Protein AF-A0A925IS33-F1 (afdb_monomer)

Mean predicted aligned error: 9.19 Å

Nearest PDB structures (foldseek):
  5yzm-assembly1_D  TM=5.293E-01  e=1.801E-06  Deinococcus radiodurans R1 = ATCC 13939 = DSM 20539
  4hxg-assembly1_A  TM=4.496E-01  e=1.953E-07  Pyrococcus horikoshii OT3
  4hxg-assembly2_H  TM=4.641E-01  e=3.117E-07  Pyrococcus horikoshii OT3
  4h18-assembly1_A  TM=6.628E-01  e=7.262E-03  Corynebacterium glutamicum ATCC 13032
  2hct-assembly2_B  TM=4.853E-01  e=1.321E+00  Homo sapiens

Secondary structure (DSSP, 8-state):
---------EEEEEETEE--EEE-TT-EEEEEEPP-TTEEEEEEEESGGGBS-TTSSEEEEE--SS-EEEEEEEEE--TT-SPEEEEEE-SSSEEEEEEE---TTT---EEEEE--TT--TTHHHHSHHHHHHHHHHHTTT-EEEEE--HHHHHT--SS-SSS-----SS-TTSHHHHHHHHHHHHHHHTTSS-TT--EEEEEETHHHHHHHHHHHHTT-SEEEEESS---HHHHHH--S-EEEEEETT---TTTSHHHHHHHHHHHHHHHTTT--EEEEEEPP----TTGGGGSTTS-HHHHHHHHHHHHHTT-B-TTSPBPS-HHHHHHHHHHTGGG-HHHHH--HHHHHHHHHHHHHHTT-SS--GGGHHHHHHHHHHGGG----------S----EEESSSBSSEEEEE-SS-EEEEETTS-EEEEES-SEEE-TTSPSEEEEEE-SS-EEEEEE-

pLDDT: mean 90.84, std 11.35, range [35.31, 98.88]

Foldseek 3Di:
DPDPPDLQFAWEAEAQWDFTDGHHAQDKTKIAHDQDPQKAWAFKDWPCPQWPGRGFRITIGHGHPYHTYIYTDIFGRDPLLAWDWDWFDFLPGTWTKTKDADPQVQEQAEEEEFEAKLDAQCCCHAPLFNVSLSSVCSSNRHIYIRTGAPCNRVVHPPPPPPIRAHDDDLDCVGRRNRRVVRVVVVCVVVVRYDPFGAYAQEYAHRSLLRRLRSCVNLQGQAYEHEQFLHDPVSLQAPQRAYEYEHEQQAPDPRRGPVSVVSSVVSQVSNVVVVHNYHYYYHAAAADDQCLLVSDPLANSVLSNVQLVLCVVLVQADPRRTGDDALVVVVVSCVVPVVSVVSLVPGDPVSVVSVNQSNCQNHRYRHRGNRCSSVVVVCVNCVVVDDTGPSPPCPPLDAFDWPPAQDAFKIFTPDADWKWKAAPVRDTPDIDGGRMDTCNVPDFAKIWIQDPSGIYIGTHD

Solvent-accessible surface area (backbone atoms only — not comparable to full-atom values): 24205 Å² total; per-residue (Å²): 135,81,79,77,79,74,83,75,51,24,46,38,43,41,44,64,36,44,65,54,47,76,43,41,63,72,42,74,44,63,34,36,50,58,77,48,90,62,43,32,78,56,32,54,42,71,66,46,90,44,38,78,41,44,44,29,52,47,33,41,34,50,36,52,97,50,71,40,50,36,34,50,38,67,42,70,50,54,95,82,69,54,73,47,77,44,80,41,62,29,68,90,50,74,37,63,34,36,32,36,66,48,61,66,91,61,48,72,25,37,43,34,39,30,38,32,65,69,44,41,30,62,45,47,69,68,38,64,38,44,22,52,42,47,48,45,36,50,71,65,28,28,21,38,42,24,38,40,37,65,17,40,70,67,76,41,55,87,84,70,82,85,59,21,45,70,54,78,58,88,47,66,77,36,64,43,52,34,24,51,50,34,43,51,52,52,41,43,76,71,55,58,50,57,92,72,54,26,36,33,27,31,19,30,30,53,15,6,44,40,10,53,39,49,13,67,68,52,33,30,44,23,18,30,20,34,50,33,32,65,52,67,72,51,26,72,68,55,63,65,28,34,38,37,28,40,36,71,49,19,72,42,93,80,37,12,70,68,19,46,49,47,27,54,55,30,52,48,41,26,56,79,64,76,31,50,69,47,81,49,72,42,61,61,45,57,63,54,45,53,61,51,32,62,39,96,82,29,50,56,70,54,14,34,50,45,42,51,44,40,45,76,68,64,41,32,52,99,76,33,32,63,56,78,51,61,69,57,49,51,51,52,42,69,76,40,43,88,75,32,61,64,68,69,66,47,52,72,69,48,48,51,51,47,49,55,49,48,27,39,34,45,8,23,83,52,74,61,45,60,48,43,34,61,52,50,51,44,72,69,40,50,89,72,62,90,61,36,73,44,71,73,82,76,85,57,67,71,45,50,54,46,55,50,62,21,63,44,48,33,33,39,64,66,73,57,60,39,35,35,22,42,84,87,70,47,80,75,48,74,46,66,65,41,68,42,84,40,63,86,54,70,66,43,61,32,41,35,40,42,82,69,45,61,33,69,44,34,35,93

Radius of gyration: 24.97 Å; Cα contacts (8 Å, |Δi|>4): 987; chains: 1; bounding box: 64×47×88 Å

Sequence (460 aa):
DQLCETFEGYTLDVENGYGDGIIEEGKTVHVWAEEREGMVFSHWSGDTERLESSIEYHTTLTMPAENVHINANYSNLLPDMEFEALTIPGAERNKKIYTYFPTKDKIKGVVWLFHGTNGNAVAWVNEIENRQLSNRLMASDYGIVAITSEESEFEIDFNNDGNFRWSYGVDSSLIDFANIRAVRDALLAGGKFNSNTPHTALGFSAGGAFTEFVAVVLKWRAAVNHNAKGNLILSENSTVPYFHSISENDNHPDVGLAGNQEARDHYQNYLDRDACVNFEEFLQMPLFAERFARSPLISKTLSAAIFNEIKTNNGLDEADYIKGLYNDLEQVVLNNISNFPVIASLTGGQRNHVKDQIQTTNAEHHFKSDFNGRTLEFIQTVCNTTGTDDHFADTKESIQITPNPAMDFITINAEGPIRIYDTAGRLRNECNDSGQDISTYQPGLYIVKTNKGFGRFVKM

Structure (mmCIF, N/CA/C/O backbone):
data_AF-A0A925IS33-F1
#
_entry.id   AF-A0A925IS33-F1
#
loop_
_atom_site.group_PDB
_atom_site.id
_atom_site.type_symbol
_atom_site.label_atom_id
_atom_site.label_alt_id
_atom_site.label_comp_id
_atom_site.label_asym_id
_atom_site.label_entity_id
_atom_site.label_seq_id
_atom_site.pdbx_PDB_ins_code
_atom_site.Cartn_x
_atom_site.Cartn_y
_atom_site.Cartn_z
_atom_site.occupancy
_atom_site.B_iso_or_equiv
_atom_site.auth_seq_id
_atom_site.auth_comp_id
_atom_site.auth_asym_id
_atom_site.auth_atom_id
_atom_site.pdbx_PDB_model_num
ATOM 1 N N . ASP A 1 1 ? -38.307 -6.160 42.302 1.00 41.03 1 ASP A N 1
ATOM 2 C CA . ASP A 1 1 ? -37.643 -7.116 41.403 1.00 41.03 1 ASP A CA 1
ATOM 3 C C . ASP A 1 1 ? -37.045 -6.374 40.231 1.00 41.03 1 ASP A C 1
ATOM 5 O O . ASP A 1 1 ? -37.744 -5.984 39.306 1.00 41.03 1 ASP A O 1
ATOM 9 N N . GLN A 1 2 ? -35.761 -6.054 40.365 1.00 45.03 2 GLN A N 1
ATOM 10 C CA . GLN A 1 2 ? -34.939 -5.482 39.310 1.00 45.03 2 GLN A CA 1
ATOM 11 C C . GLN A 1 2 ? -34.538 -6.667 38.431 1.00 45.03 2 GLN A C 1
ATOM 13 O O . GLN A 1 2 ? -33.817 -7.551 38.892 1.00 45.03 2 GLN A O 1
ATOM 18 N N . LEU A 1 3 ? -35.119 -6.751 37.233 1.00 45.56 3 LEU A N 1
ATOM 19 C CA . LEU A 1 3 ? -34.757 -7.751 36.234 1.00 45.56 3 LEU A CA 1
ATOM 20 C C . LEU A 1 3 ? -33.245 -7.631 36.000 1.00 45.56 3 LEU A C 1
ATOM 22 O O . LEU A 1 3 ? -32.777 -6.598 35.532 1.00 45.56 3 LEU A O 1
ATOM 26 N N . CYS A 1 4 ? -32.482 -8.652 36.397 1.00 48.16 4 CYS A N 1
ATOM 27 C CA . CYS A 1 4 ? -31.153 -8.858 35.842 1.00 48.16 4 CYS A CA 1
ATOM 28 C C . CYS A 1 4 ? -31.373 -9.134 34.357 1.00 48.16 4 CYS A C 1
ATOM 30 O O . CYS A 1 4 ? -31.905 -10.190 34.017 1.00 48.16 4 CYS A O 1
ATOM 32 N N . GLU A 1 5 ? -31.033 -8.179 33.497 1.00 49.34 5 GLU A N 1
ATOM 33 C CA . GLU A 1 5 ? -30.835 -8.462 32.080 1.00 49.34 5 GLU A CA 1
ATOM 34 C C . GLU A 1 5 ? -29.751 -9.538 31.999 1.00 49.34 5 GLU A C 1
ATOM 36 O O . GLU A 1 5 ? -28.592 -9.325 32.358 1.00 49.34 5 GLU A O 1
ATOM 41 N N . THR A 1 6 ? -30.159 -10.748 31.640 1.00 55.28 6 THR A N 1
ATOM 42 C CA . THR A 1 6 ? -29.234 -11.801 31.249 1.00 55.28 6 THR A CA 1
ATOM 43 C C . THR A 1 6 ? -28.580 -11.336 29.958 1.00 55.28 6 THR A C 1
ATOM 45 O O . THR A 1 6 ? -29.274 -11.186 28.957 1.00 55.28 6 THR A O 1
ATOM 48 N N . PHE A 1 7 ? -27.273 -11.072 29.988 1.00 60.34 7 PHE A N 1
ATOM 49 C CA . PHE A 1 7 ? -26.490 -10.885 28.770 1.00 60.34 7 PHE A CA 1
ATOM 50 C C . PHE A 1 7 ? -26.584 -12.182 27.954 1.00 60.34 7 PHE A C 1
ATOM 52 O O . PHE A 1 7 ? -25.958 -13.182 28.305 1.00 60.34 7 PHE A O 1
ATOM 59 N N . GLU A 1 8 ? -27.422 -12.189 26.918 1.00 81.56 8 GLU A N 1
ATOM 60 C CA . GLU A 1 8 ? -27.408 -13.227 25.892 1.00 81.56 8 GLU A CA 1
ATOM 61 C C . GLU A 1 8 ? -26.235 -12.921 24.961 1.00 81.56 8 GLU A C 1
ATOM 63 O O . GLU A 1 8 ? -26.242 -11.939 24.228 1.00 81.56 8 GLU A O 1
ATOM 68 N N . GLY A 1 9 ? -25.179 -13.721 25.043 1.00 93.25 9 GLY A N 1
ATOM 69 C CA . GLY A 1 9 ? -24.008 -13.567 24.196 1.00 93.25 9 GLY A CA 1
ATOM 70 C C . GLY A 1 9 ? -22.911 -14.545 24.575 1.00 93.25 9 GLY A C 1
ATOM 71 O O . GLY A 1 9 ? -22.940 -15.166 25.640 1.00 93.25 9 GLY A O 1
ATOM 72 N N . TYR A 1 10 ? -21.940 -14.665 23.686 1.00 97.19 10 TYR A N 1
ATOM 73 C CA . TYR A 1 10 ? -20.778 -15.524 23.836 1.00 97.19 10 TYR A CA 1
ATOM 74 C C . TYR A 1 10 ? -19.524 -14.665 23.957 1.00 97.19 10 TYR A C 1
ATOM 76 O O . TYR A 1 10 ? -19.466 -13.551 23.435 1.00 97.19 10 TYR A O 1
ATOM 84 N N . THR A 1 11 ? -18.525 -15.152 24.687 1.00 97.88 11 THR A N 1
ATOM 85 C CA . THR A 1 11 ? -17.262 -14.429 24.847 1.00 97.88 11 THR A CA 1
ATOM 86 C C . THR A 1 11 ? -16.418 -14.580 23.589 1.00 97.88 11 THR A C 1
ATOM 88 O O . THR A 1 11 ? -16.124 -15.704 23.187 1.00 97.88 11 THR A O 1
ATOM 91 N N . LEU A 1 12 ? -16.006 -13.456 23.012 1.00 98.31 12 LEU A N 1
ATOM 92 C CA . LEU A 1 12 ? -14.903 -13.370 22.067 1.00 98.31 12 LEU A CA 1
ATOM 93 C C . LEU A 1 12 ? -13.666 -12.876 22.821 1.00 98.31 12 LEU A C 1
ATOM 95 O O . LEU A 1 12 ? -13.654 -11.756 23.329 1.00 98.31 12 LEU A O 1
ATOM 99 N N . ASP A 1 13 ? -12.648 -13.724 22.896 1.00 98.44 13 ASP A N 1
ATOM 100 C CA . ASP A 1 13 ? -11.339 -13.401 23.457 1.00 98.44 13 ASP A CA 1
ATOM 101 C C . ASP A 1 13 ? -10.333 -13.204 22.316 1.00 98.44 13 ASP A C 1
ATOM 103 O O . ASP A 1 13 ? -10.082 -14.126 21.534 1.00 98.44 13 ASP A O 1
ATOM 107 N N . VAL A 1 14 ? -9.798 -11.986 22.197 1.00 98.56 14 VAL A N 1
ATOM 108 C CA . VAL A 1 14 ? -8.839 -11.600 21.153 1.00 98.56 14 VAL A CA 1
ATOM 109 C C . VAL A 1 14 ? -7.481 -11.358 21.800 1.00 98.56 14 VAL A C 1
ATOM 111 O O . VAL A 1 14 ? -7.162 -10.261 22.257 1.00 98.56 14 VAL A O 1
ATOM 114 N N . GLU A 1 15 ? -6.646 -12.390 21.829 1.00 98.56 15 GLU A N 1
ATOM 115 C CA . GLU A 1 15 ? -5.300 -12.271 22.371 1.00 98.56 15 GLU A CA 1
ATOM 116 C C . GLU A 1 15 ? -4.394 -11.497 21.399 1.00 98.56 15 GLU A C 1
ATOM 118 O O . GLU A 1 15 ? -4.367 -11.749 20.190 1.00 98.56 15 GLU A O 1
ATOM 123 N N . ASN A 1 16 ? -3.614 -10.552 21.939 1.00 98.19 16 ASN A N 1
ATOM 124 C CA . ASN A 1 16 ? -2.678 -9.716 21.178 1.00 98.19 16 ASN A CA 1
ATOM 125 C C . ASN A 1 16 ? -3.351 -8.872 20.071 1.00 98.19 16 ASN A C 1
ATOM 127 O O . ASN A 1 16 ? -2.715 -8.536 19.065 1.00 98.19 16 ASN A O 1
ATOM 131 N N . GLY A 1 17 ? -4.625 -8.527 20.269 1.00 97.88 17 GLY A N 1
ATOM 132 C CA . GLY A 1 17 ? -5.428 -7.719 19.361 1.00 97.88 17 GLY A CA 1
ATOM 133 C C . GLY A 1 17 ? -6.545 -6.957 20.074 1.00 97.88 17 GLY A C 1
ATOM 134 O O . GLY A 1 17 ? -6.492 -6.746 21.284 1.00 97.88 17 GLY A O 1
ATOM 135 N N . TYR A 1 18 ? -7.528 -6.521 19.291 1.00 98.00 18 TYR A N 1
ATOM 136 C CA . TYR A 1 18 ? -8.676 -5.714 19.695 1.00 98.00 18 TYR A CA 1
ATOM 137 C C . TYR A 1 18 ? -9.964 -6.277 19.090 1.00 98.00 18 TYR A C 1
ATOM 139 O O . TYR A 1 18 ? -9.923 -6.897 18.025 1.00 98.00 18 TYR A O 1
ATOM 147 N N . GLY A 1 19 ? -11.098 -5.995 19.735 1.00 96.62 19 GLY A N 1
ATOM 148 C CA . GLY A 1 19 ? -12.427 -6.469 19.324 1.00 96.62 19 GLY A CA 1
ATOM 149 C C . GLY A 1 19 ? -13.013 -7.546 20.242 1.00 96.62 19 GLY A C 1
ATOM 150 O O . GLY A 1 19 ? -13.988 -8.191 19.867 1.00 96.62 19 GLY A O 1
ATOM 151 N N . ASP A 1 20 ? -12.424 -7.757 21.424 1.00 97.00 20 ASP A N 1
ATOM 152 C CA . ASP A 1 20 ? -12.934 -8.664 22.450 1.00 97.00 20 ASP A CA 1
ATOM 153 C C . ASP A 1 20 ? -14.254 -8.177 23.072 1.00 97.00 20 ASP A C 1
ATOM 155 O O . ASP A 1 20 ? -14.614 -6.998 23.012 1.00 97.00 20 ASP A O 1
ATOM 159 N N . GLY A 1 21 ? -14.994 -9.102 23.685 1.00 96.38 21 GLY A N 1
ATOM 160 C CA . GLY A 1 21 ? -16.210 -8.767 24.418 1.00 96.38 21 GLY A CA 1
ATOM 161 C C . GLY A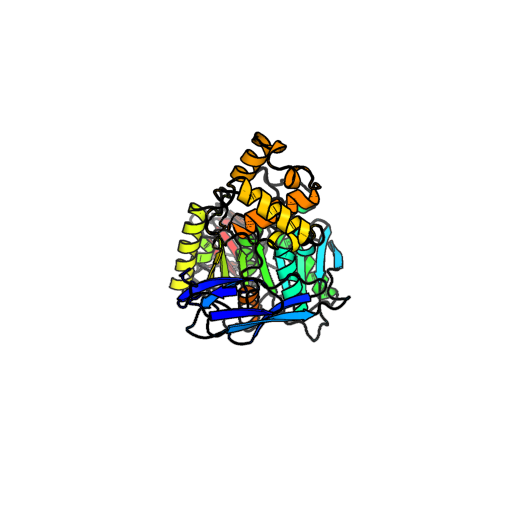 1 21 ? -17.222 -9.902 24.511 1.00 96.38 21 GLY A C 1
ATOM 162 O O . GLY A 1 21 ? -16.935 -11.060 24.216 1.00 96.38 21 GLY A O 1
ATOM 163 N N . ILE A 1 22 ? -18.434 -9.559 24.948 1.00 96.94 22 ILE A N 1
ATOM 164 C CA . ILE A 1 22 ? -19.595 -10.455 24.919 1.00 96.94 22 ILE A CA 1
ATOM 165 C C . ILE A 1 22 ? -20.445 -10.055 23.717 1.00 96.94 22 ILE A C 1
ATOM 167 O O . ILE A 1 22 ? -20.959 -8.937 23.679 1.00 96.94 22 ILE A O 1
ATOM 171 N N . ILE A 1 23 ? -20.577 -10.961 22.750 1.00 96.50 23 ILE A N 1
ATOM 172 C CA . ILE A 1 23 ? -21.193 -10.700 21.448 1.00 96.50 23 ILE A CA 1
ATOM 173 C C . ILE A 1 23 ? -22.348 -11.683 21.221 1.00 96.50 23 ILE A C 1
ATOM 175 O O . ILE A 1 23 ? -22.227 -12.878 21.491 1.00 96.50 23 ILE A O 1
ATOM 179 N N . GLU A 1 24 ? -23.486 -11.184 20.739 1.00 96.44 24 GLU A N 1
ATOM 180 C CA . GLU A 1 24 ? -24.638 -12.017 20.367 1.00 96.44 24 GLU A CA 1
ATOM 181 C C . GLU A 1 24 ? -24.307 -12.926 19.169 1.00 96.44 24 GLU A C 1
ATOM 183 O O . GLU A 1 24 ? -23.587 -12.524 18.251 1.00 96.44 24 GLU A O 1
ATOM 188 N N . GLU A 1 25 ? -24.880 -14.133 19.139 1.00 96.56 25 GLU A N 1
ATOM 189 C CA . GLU A 1 25 ? -24.763 -15.039 17.989 1.00 96.56 25 GLU A CA 1
ATOM 190 C C . GLU A 1 25 ? -25.193 -14.345 16.684 1.00 96.56 25 GLU A C 1
ATOM 192 O O . GLU A 1 25 ? -26.199 -13.635 16.620 1.00 96.56 25 GLU A O 1
ATOM 197 N N . GLY A 1 26 ? -24.430 -14.571 15.615 1.00 96.06 26 GLY A N 1
ATOM 198 C CA . GLY A 1 26 ? -24.716 -14.065 14.276 1.00 96.06 26 GLY A CA 1
ATOM 199 C C . GLY A 1 26 ? -24.349 -12.597 14.055 1.00 96.06 26 GLY A C 1
ATOM 200 O O . GLY A 1 26 ? -24.435 -12.131 12.919 1.00 96.06 26 GLY A O 1
ATOM 201 N N . LYS A 1 27 ? -23.911 -11.862 15.086 1.00 96.19 27 LYS A N 1
ATOM 202 C CA . LYS A 1 27 ? -23.336 -10.523 14.899 1.00 96.19 27 LYS A CA 1
ATOM 203 C C . LYS A 1 27 ? -21.958 -10.621 14.257 1.00 96.19 27 LYS A C 1
ATOM 205 O O . LYS A 1 27 ? -21.164 -11.500 14.591 1.00 96.19 27 LYS A O 1
ATOM 210 N N . THR A 1 28 ? -21.677 -9.679 13.365 1.00 96.69 28 THR A N 1
ATOM 211 C CA . THR A 1 28 ? -20.343 -9.475 12.802 1.00 96.69 28 THR A CA 1
ATOM 212 C C . THR A 1 28 ? -19.604 -8.440 13.638 1.00 96.69 28 THR A C 1
ATOM 214 O O . THR A 1 28 ? -20.136 -7.360 13.895 1.00 96.69 28 THR A O 1
ATOM 217 N N . VAL A 1 29 ? -18.387 -8.766 14.058 1.00 97.19 29 VAL A N 1
ATOM 218 C CA . VAL A 1 29 ? -17.496 -7.884 14.816 1.00 97.19 29 VAL A CA 1
ATOM 219 C C . VAL A 1 29 ? -16.183 -7.720 14.062 1.00 97.19 29 VAL A C 1
ATOM 221 O O . VAL A 1 29 ? -15.691 -8.667 13.451 1.00 97.19 29 VAL A O 1
ATOM 224 N N . HIS A 1 30 ? -15.630 -6.511 14.075 1.00 98.19 30 HIS A N 1
ATOM 225 C CA . HIS A 1 30 ? -14.302 -6.249 13.535 1.00 98.19 30 HIS A CA 1
ATOM 226 C C . HIS A 1 30 ? -13.244 -6.605 14.578 1.00 98.19 30 HIS A C 1
ATOM 228 O O . HIS A 1 30 ? -13.392 -6.274 15.755 1.00 98.19 30 HIS A O 1
ATOM 234 N N . VAL A 1 31 ? -12.179 -7.262 14.133 1.00 98.38 31 VAL A N 1
ATOM 235 C CA . VAL A 1 31 ? -11.035 -7.623 14.967 1.00 98.38 31 VAL A CA 1
ATOM 236 C C . VAL A 1 31 ? -9.753 -7.111 14.325 1.00 98.38 31 VAL A C 1
ATOM 238 O O . VAL A 1 31 ? -9.576 -7.180 13.105 1.00 98.38 31 VAL A O 1
ATOM 241 N N . TRP A 1 32 ? -8.853 -6.586 15.154 1.00 98.50 32 TRP A N 1
ATOM 242 C CA . TRP A 1 32 ? -7.583 -6.013 14.705 1.00 98.50 32 TRP A CA 1
ATOM 243 C C . TRP A 1 32 ? -6.424 -6.567 15.512 1.00 98.50 32 TRP A C 1
ATOM 245 O O . TRP A 1 32 ? -6.494 -6.657 16.733 1.00 98.50 32 TRP A O 1
ATOM 255 N N . ALA A 1 33 ? -5.324 -6.882 14.846 1.00 98.31 33 ALA A N 1
ATOM 256 C CA . ALA A 1 33 ? -4.070 -7.204 15.496 1.00 98.31 33 ALA A CA 1
ATOM 257 C C . ALA A 1 33 ? -3.435 -5.926 16.062 1.00 98.31 33 ALA A C 1
ATOM 259 O O . ALA A 1 33 ? -3.461 -4.862 15.437 1.00 98.31 33 ALA A O 1
ATOM 260 N N . GLU A 1 34 ? -2.854 -6.032 17.251 1.00 97.00 34 GLU A N 1
ATOM 261 C CA . GLU A 1 34 ? -2.110 -4.946 17.878 1.00 97.00 34 GLU A CA 1
ATOM 262 C C . GLU A 1 34 ? -0.829 -4.607 17.092 1.00 97.00 34 GLU A C 1
ATOM 264 O O . GLU A 1 34 ? -0.048 -5.477 16.715 1.00 97.00 34 GLU A O 1
ATOM 269 N N . GLU A 1 35 ? -0.542 -3.319 16.898 1.00 95.19 35 GLU A N 1
ATOM 270 C CA . GLU A 1 35 ? 0.759 -2.907 16.363 1.00 95.19 35 GLU A CA 1
ATOM 271 C C . GLU A 1 35 ? 1.870 -3.149 17.395 1.00 95.19 35 GLU A C 1
ATOM 273 O O . GLU A 1 35 ? 1.780 -2.700 18.541 1.00 95.19 35 GLU A O 1
ATOM 278 N N . ARG A 1 36 ? 2.953 -3.814 16.978 1.00 93.75 36 ARG A N 1
ATOM 279 C CA . ARG A 1 36 ? 4.068 -4.184 17.860 1.00 93.75 36 ARG A CA 1
ATOM 280 C C . ARG A 1 36 ? 5.409 -3.762 17.287 1.00 93.75 36 ARG A C 1
ATOM 282 O O . ARG A 1 36 ? 5.756 -4.094 16.158 1.00 93.75 36 ARG A O 1
ATOM 289 N N . GLU A 1 37 ? 6.197 -3.070 18.103 1.00 90.62 37 GLU A N 1
ATOM 290 C CA . GLU A 1 37 ? 7.550 -2.661 17.731 1.00 90.62 37 GLU A CA 1
ATOM 291 C C . GLU A 1 37 ? 8.444 -3.882 17.458 1.00 90.62 37 GLU A C 1
ATOM 293 O O . GLU A 1 37 ? 8.445 -4.853 18.217 1.00 90.62 37 GLU A O 1
ATOM 298 N N . GLY A 1 38 ? 9.205 -3.838 16.360 1.00 93.19 38 GLY A N 1
ATOM 299 C CA . GLY A 1 38 ? 10.105 -4.926 15.961 1.00 93.19 38 GLY A CA 1
ATOM 300 C C . GLY A 1 38 ? 9.394 -6.202 15.496 1.00 93.19 38 GLY A C 1
ATOM 301 O O . GLY A 1 38 ? 10.030 -7.247 15.368 1.00 93.19 38 GLY A O 1
ATOM 302 N N . MET A 1 39 ? 8.086 -6.145 15.246 1.00 96.19 39 MET A N 1
ATOM 303 C CA . MET A 1 39 ? 7.285 -7.282 14.810 1.00 96.19 39 MET A CA 1
ATOM 304 C C . MET A 1 39 ? 6.341 -6.877 13.677 1.00 96.19 39 MET A C 1
ATOM 306 O O . MET A 1 39 ? 5.991 -5.712 13.513 1.00 96.19 39 MET A O 1
ATOM 310 N N . VAL A 1 40 ? 5.915 -7.857 12.886 1.00 97.44 40 VAL A N 1
ATOM 311 C CA . VAL A 1 40 ? 4.877 -7.687 11.864 1.00 97.44 40 VAL A CA 1
ATOM 312 C C . VAL A 1 40 ? 3.829 -8.773 12.026 1.00 97.44 40 VAL A C 1
ATOM 314 O O . VAL A 1 40 ? 4.172 -9.935 12.264 1.00 97.44 40 VAL A O 1
ATOM 317 N N . PHE A 1 41 ? 2.553 -8.395 11.932 1.00 98.50 41 PHE A N 1
ATOM 318 C CA . PHE A 1 41 ? 1.456 -9.354 11.995 1.00 98.50 41 PHE A CA 1
ATOM 319 C C . PHE A 1 41 ? 1.639 -10.441 10.930 1.00 98.50 41 PHE A C 1
ATOM 321 O O . PHE A 1 41 ? 2.060 -10.172 9.800 1.00 98.50 41 PHE A O 1
ATOM 328 N N . SER A 1 42 ? 1.334 -11.682 11.312 1.00 97.94 42 SER A N 1
ATOM 329 C CA . SER A 1 42 ? 1.468 -12.836 10.442 1.00 97.94 42 SER A CA 1
ATOM 330 C C . SER A 1 42 ? 0.167 -13.537 10.120 1.00 97.94 42 SER A C 1
ATOM 332 O O . SER A 1 42 ? -0.126 -13.733 8.942 1.00 97.94 42 SER A O 1
ATOM 334 N N . HIS A 1 43 ? -0.569 -13.958 11.137 1.00 98.56 43 HIS A N 1
ATOM 335 C CA . HIS A 1 43 ? -1.862 -14.609 10.974 1.00 98.56 43 HIS A CA 1
ATOM 336 C C . HIS A 1 43 ? -2.571 -14.713 12.324 1.00 98.56 43 HIS A C 1
ATOM 338 O O . HIS A 1 43 ? -1.937 -14.700 13.383 1.00 98.56 43 HIS A O 1
ATOM 344 N N . TRP A 1 44 ? -3.881 -14.889 12.276 1.00 98.75 44 TRP A N 1
ATOM 345 C CA . TRP A 1 44 ? -4.693 -15.322 13.401 1.00 98.75 44 TRP A CA 1
ATOM 346 C C . TRP A 1 44 ? -4.595 -16.842 13.576 1.00 98.75 44 TRP A C 1
ATOM 348 O O . TRP A 1 44 ? -4.516 -17.583 12.596 1.00 98.75 44 TRP A O 1
ATOM 358 N N . SER A 1 45 ? -4.610 -17.316 14.820 1.00 98.62 45 SER A N 1
ATOM 359 C CA . SER A 1 45 ? -4.734 -18.737 15.189 1.00 98.62 45 SER A CA 1
ATOM 360 C C . SER A 1 45 ? -5.827 -18.932 16.240 1.00 98.62 45 SER A C 1
ATOM 362 O O . SER A 1 45 ? -6.250 -17.955 16.847 1.00 98.62 45 SER A O 1
ATOM 364 N N . GLY A 1 46 ? -6.217 -20.179 16.515 1.00 98.19 46 GLY A N 1
ATOM 365 C CA . GLY A 1 46 ? -7.352 -20.497 17.389 1.00 98.19 46 GLY A CA 1
ATOM 366 C C . GLY A 1 46 ? -8.592 -20.794 16.550 1.00 98.19 46 GLY A C 1
ATOM 367 O O . GLY A 1 46 ? -8.467 -21.436 15.505 1.00 98.19 46 GLY A O 1
ATOM 368 N N . ASP A 1 47 ? -9.746 -20.285 16.971 1.00 97.75 47 ASP A N 1
ATOM 369 C CA . ASP A 1 47 ? -11.057 -20.509 16.343 1.00 97.75 47 ASP A CA 1
ATOM 370 C C . ASP A 1 47 ? -11.254 -19.612 15.101 1.00 97.75 47 ASP A C 1
ATOM 372 O O . ASP A 1 47 ? -12.093 -18.709 15.044 1.00 97.75 47 ASP A O 1
ATOM 376 N N . THR A 1 48 ? -10.399 -19.809 14.097 1.00 97.50 48 THR A N 1
ATOM 377 C CA . THR A 1 48 ? -10.299 -18.934 12.913 1.00 97.50 48 THR A CA 1
ATOM 378 C C . THR A 1 48 ? -11.291 -19.256 11.799 1.00 97.50 48 THR A C 1
ATOM 380 O O . THR A 1 48 ? -11.376 -18.512 10.826 1.00 97.50 48 THR A O 1
ATOM 383 N N . GLU A 1 49 ? -12.082 -20.324 11.927 1.00 95.56 49 GLU A N 1
ATOM 384 C CA . GLU A 1 49 ? -13.024 -20.786 10.899 1.00 95.56 49 GLU A CA 1
ATOM 385 C C . GLU A 1 49 ? -14.145 -19.779 10.608 1.00 95.56 49 GLU A C 1
ATOM 387 O O . GLU A 1 49 ? -14.841 -19.900 9.599 1.00 95.56 49 GLU A O 1
ATOM 392 N N . ARG A 1 50 ? -14.355 -18.810 11.509 1.00 93.12 50 ARG A N 1
ATOM 393 C CA . ARG A 1 50 ? -15.371 -17.753 11.392 1.00 93.12 50 ARG A CA 1
ATOM 394 C C . ARG A 1 50 ? -14.805 -16.390 11.005 1.00 93.12 50 ARG A C 1
ATOM 396 O O . ARG A 1 50 ? -15.587 -15.444 10.896 1.00 93.12 50 ARG A O 1
ATOM 403 N N . LEU A 1 51 ? -13.488 -16.290 10.820 1.00 97.38 51 LEU A N 1
ATOM 404 C CA . LEU A 1 51 ? -12.856 -15.086 10.295 1.00 97.38 51 LEU A CA 1
ATOM 405 C C . LEU A 1 51 ? -13.077 -15.003 8.789 1.00 97.38 51 LEU A C 1
ATOM 407 O O . LEU A 1 51 ? -12.974 -16.003 8.081 1.00 97.38 51 LEU A O 1
ATOM 411 N N . GLU A 1 52 ? -13.319 -13.797 8.293 1.00 97.12 52 GLU A N 1
ATOM 412 C CA . GLU A 1 52 ? -13.322 -13.534 6.853 1.00 97.12 52 GLU A CA 1
ATOM 413 C C . GLU A 1 52 ? -11.932 -13.791 6.243 1.00 97.12 52 GLU A C 1
ATOM 415 O O . GLU A 1 52 ? -11.812 -14.306 5.132 1.00 97.12 52 GLU A O 1
ATOM 420 N N . SER A 1 53 ? -10.867 -13.480 6.987 1.00 97.31 53 SER A N 1
ATOM 421 C CA . SER A 1 53 ? -9.492 -13.789 6.609 1.00 97.31 53 SER A CA 1
ATOM 422 C C . SER A 1 53 ? -8.597 -13.947 7.833 1.00 97.31 53 SER A C 1
ATOM 424 O O . SER A 1 53 ? -8.449 -13.032 8.639 1.00 97.31 53 SER A O 1
ATOM 426 N N . SER A 1 54 ? -7.917 -15.086 7.949 1.00 98.25 54 SER A N 1
ATOM 427 C CA . SER A 1 54 ? -6.934 -15.310 9.015 1.00 98.25 54 SER A CA 1
ATOM 428 C C . SER A 1 54 ? -5.564 -14.687 8.725 1.00 98.25 54 SER A C 1
ATOM 430 O O . SER A 1 54 ? -4.712 -14.678 9.608 1.00 98.25 54 SER A O 1
ATOM 432 N N . ILE A 1 55 ? -5.331 -14.157 7.520 1.00 98.00 55 ILE A N 1
ATOM 433 C CA . ILE A 1 55 ? -4.027 -13.617 7.093 1.00 98.00 55 ILE A CA 1
ATOM 434 C C . ILE A 1 55 ? -3.979 -12.088 7.032 1.00 98.00 55 ILE A C 1
ATOM 436 O O . ILE A 1 55 ? -2.932 -11.540 6.686 1.00 98.00 55 ILE A O 1
ATOM 440 N N . GLU A 1 56 ? -5.066 -11.407 7.400 1.00 98.25 56 GLU A N 1
ATOM 441 C CA . GLU A 1 56 ? -5.124 -9.945 7.460 1.00 98.25 56 GLU A CA 1
ATOM 442 C C . GLU A 1 56 ? -5.122 -9.433 8.898 1.00 98.25 56 GLU A C 1
ATOM 444 O O . GLU A 1 56 ? -5.771 -9.996 9.783 1.00 98.25 56 GLU A O 1
ATOM 449 N N . TYR A 1 57 ? -4.373 -8.350 9.134 1.00 97.75 57 TYR A N 1
ATOM 450 C CA . TYR A 1 57 ? -4.267 -7.750 10.470 1.00 97.75 57 TYR A CA 1
ATOM 451 C C . TYR A 1 57 ? -5.623 -7.223 10.951 1.00 97.75 57 TYR A C 1
ATOM 453 O O . TYR A 1 57 ? -5.880 -7.211 12.148 1.00 97.75 57 TYR A O 1
ATOM 461 N N . HIS A 1 58 ? -6.470 -6.794 10.017 1.00 97.94 58 HIS A N 1
ATOM 462 C CA . HIS A 1 58 ? -7.857 -6.425 10.221 1.00 97.94 58 HIS A CA 1
ATOM 463 C C . HIS A 1 58 ? -8.729 -7.456 9.510 1.00 97.94 58 HIS A C 1
ATOM 465 O O . HIS A 1 58 ? -8.523 -7.742 8.332 1.00 97.94 58 HIS A O 1
ATOM 471 N N . THR A 1 59 ? -9.699 -8.019 10.220 1.00 97.81 59 THR A N 1
ATOM 472 C CA . THR A 1 59 ? -10.702 -8.903 9.628 1.00 97.81 59 THR A CA 1
ATOM 473 C C . THR A 1 59 ? -12.020 -8.790 10.391 1.00 97.81 59 THR A C 1
ATOM 475 O O . THR A 1 59 ? -12.112 -8.096 11.404 1.00 97.81 59 THR A O 1
ATOM 478 N N . THR A 1 60 ? -13.056 -9.464 9.907 1.00 98.12 60 THR A N 1
ATOM 479 C CA . THR A 1 60 ? -14.337 -9.577 10.599 1.00 98.12 60 THR A CA 1
ATOM 480 C C . THR A 1 60 ? -14.577 -11.008 11.061 1.00 98.12 60 THR A C 1
ATOM 482 O O . THR A 1 60 ? -14.153 -11.966 10.414 1.00 98.12 60 THR A O 1
ATOM 485 N N . LEU A 1 61 ? -15.266 -11.155 12.191 1.00 97.88 61 LEU A N 1
ATOM 486 C CA . LEU A 1 61 ? -15.707 -12.427 12.747 1.00 97.88 61 LEU A CA 1
ATOM 487 C C . LEU A 1 61 ? -17.231 -12.445 12.837 1.00 97.88 61 LEU A C 1
ATOM 489 O O . LEU A 1 61 ? -17.828 -11.523 13.387 1.00 97.88 61 LEU A O 1
ATOM 493 N N . THR A 1 62 ? -17.867 -13.506 12.339 1.00 97.50 62 THR A N 1
ATOM 494 C CA . THR A 1 62 ? -19.298 -13.752 12.593 1.00 97.50 62 THR A CA 1
ATOM 495 C C . THR A 1 62 ? -19.456 -14.663 13.806 1.00 97.50 62 THR A C 1
ATOM 497 O O . THR A 1 62 ? -19.072 -15.834 13.750 1.00 97.50 62 THR A O 1
ATOM 500 N N . MET A 1 63 ? -20.023 -14.134 14.893 1.00 97.69 63 MET A N 1
ATOM 501 C CA . MET A 1 63 ? -20.039 -14.805 16.193 1.00 97.69 63 MET A CA 1
ATOM 502 C C . MET A 1 63 ? -20.865 -16.106 16.162 1.00 97.69 63 MET A C 1
ATOM 504 O O . MET A 1 63 ? -22.043 -16.065 15.794 1.00 97.69 63 MET A O 1
ATOM 508 N N . PRO A 1 64 ? -20.294 -17.270 16.525 1.00 96.75 64 PRO A N 1
ATOM 509 C CA . PRO A 1 64 ? -21.034 -18.524 16.633 1.00 96.75 64 PRO A CA 1
ATOM 510 C C . PRO A 1 64 ? -21.814 -18.627 17.955 1.00 96.75 64 PRO A C 1
ATOM 512 O O . PRO A 1 64 ? -21.657 -17.806 18.855 1.00 96.75 64 PRO A O 1
ATOM 515 N N . ALA A 1 65 ? -22.623 -19.683 18.088 1.00 96.19 65 ALA A N 1
ATOM 516 C CA . ALA A 1 65 ? -23.332 -20.042 19.320 1.00 96.19 65 ALA A CA 1
ATOM 517 C C . ALA A 1 65 ? -22.414 -20.658 20.404 1.00 96.19 65 ALA A C 1
ATOM 519 O O . ALA A 1 65 ? -22.802 -21.599 21.104 1.00 96.19 65 ALA A O 1
ATOM 520 N N . GLU A 1 66 ? -21.174 -20.184 20.505 1.00 96.38 66 GLU A N 1
ATOM 521 C CA . GLU A 1 66 ? -20.157 -20.660 21.440 1.00 96.38 66 GLU A CA 1
ATOM 522 C C . GLU A 1 66 ? -19.085 -19.590 21.670 1.00 96.38 66 GLU A C 1
ATOM 524 O O . GLU A 1 66 ? -18.961 -18.643 20.895 1.00 96.38 66 GLU A O 1
ATOM 529 N N . ASN A 1 67 ? -18.318 -19.730 22.752 1.00 97.75 67 ASN A N 1
ATOM 530 C CA . ASN A 1 67 ? -17.188 -18.840 23.008 1.00 97.75 67 ASN A CA 1
ATOM 531 C C . ASN A 1 67 ? -16.095 -19.063 21.960 1.00 97.75 67 ASN A C 1
ATOM 533 O O . ASN A 1 67 ? -15.844 -20.200 21.569 1.00 97.75 67 ASN A O 1
ATOM 537 N N . VAL A 1 68 ? -15.427 -17.983 21.577 1.00 98.44 68 VAL A N 1
ATOM 538 C CA . VAL A 1 68 ? -14.377 -17.963 20.561 1.00 98.44 68 VAL A CA 1
ATOM 539 C C . VAL A 1 68 ? -13.106 -17.411 21.182 1.00 98.44 68 VAL A C 1
ATOM 541 O O . VAL A 1 68 ? -13.141 -16.372 21.843 1.00 98.44 68 VAL A O 1
ATOM 544 N N . HIS A 1 69 ? -11.983 -18.072 20.928 1.00 98.50 69 HIS A N 1
ATOM 545 C CA . HIS A 1 69 ? -10.661 -17.545 21.233 1.00 98.50 69 HIS A CA 1
ATOM 546 C C . HIS A 1 69 ? -9.808 -17.482 19.963 1.00 98.50 69 HIS A C 1
ATOM 548 O O . HIS A 1 69 ? -9.567 -18.494 19.296 1.00 98.50 69 HIS A O 1
ATOM 554 N N . ILE A 1 70 ? -9.315 -16.285 19.650 1.00 98.69 70 ILE A N 1
ATOM 555 C CA . ILE A 1 70 ? -8.359 -16.053 18.568 1.00 98.69 70 ILE A CA 1
ATOM 556 C C . ILE A 1 70 ? -7.127 -15.326 19.102 1.00 98.69 70 ILE A C 1
ATOM 558 O O . ILE A 1 70 ? -7.212 -14.499 20.003 1.00 98.69 70 ILE A O 1
ATOM 562 N N . ASN A 1 71 ? -5.974 -15.611 18.508 1.00 98.75 71 ASN A N 1
ATOM 563 C CA . ASN A 1 71 ? -4.703 -15.002 18.880 1.00 98.75 71 ASN A CA 1
ATOM 564 C C . ASN A 1 71 ? -3.980 -14.451 17.646 1.00 98.75 71 ASN A C 1
ATOM 566 O O . ASN A 1 71 ? -3.801 -15.175 16.661 1.00 98.75 71 ASN A O 1
ATOM 570 N N . ALA A 1 72 ? -3.534 -13.194 17.709 1.00 98.81 72 ALA A N 1
ATOM 571 C CA . ALA A 1 72 ? -2.685 -12.601 16.681 1.00 98.81 72 ALA A CA 1
ATOM 572 C C . ALA A 1 72 ? -1.241 -13.107 16.818 1.00 98.81 72 ALA A C 1
ATOM 574 O O . ALA A 1 72 ? -0.584 -12.916 17.844 1.00 98.81 72 ALA A O 1
ATOM 575 N N . ASN A 1 73 ? -0.715 -13.714 15.755 1.00 98.69 73 ASN A N 1
ATOM 576 C CA . ASN A 1 73 ? 0.665 -14.189 15.693 1.00 98.69 73 ASN A CA 1
ATOM 577 C C . ASN A 1 73 ? 1.525 -13.240 14.871 1.00 98.69 73 ASN A C 1
ATOM 579 O O . ASN A 1 73 ? 1.084 -12.705 13.854 1.00 98.69 73 ASN A O 1
ATOM 583 N N . TYR A 1 74 ? 2.786 -13.100 15.271 1.00 98.56 74 TYR A N 1
ATOM 584 C CA . TYR A 1 74 ? 3.714 -12.139 14.687 1.00 98.56 74 TYR A CA 1
ATOM 585 C C . TYR A 1 74 ? 5.004 -12.810 14.224 1.00 98.56 74 TYR A C 1
ATOM 587 O O . TYR A 1 74 ? 5.460 -13.802 14.796 1.00 98.56 74 TYR A O 1
ATOM 595 N N . SER A 1 75 ? 5.616 -12.231 13.197 1.00 97.94 75 SER A N 1
ATOM 596 C CA . SER A 1 75 ? 6.990 -12.521 12.800 1.00 97.94 75 SER A CA 1
ATOM 597 C C . SER A 1 75 ? 7.918 -11.443 13.354 1.00 97.94 75 SER A C 1
ATOM 599 O O . SER A 1 75 ? 7.610 -10.255 13.277 1.00 97.94 75 SER A O 1
ATOM 601 N N . ASN A 1 76 ? 9.057 -11.859 13.910 1.00 97.00 76 ASN A N 1
ATOM 602 C CA . ASN A 1 76 ? 10.069 -10.932 14.410 1.00 97.00 76 ASN A CA 1
ATOM 603 C C . ASN A 1 76 ? 10.815 -10.281 13.246 1.00 97.00 76 ASN A C 1
ATOM 605 O O . ASN A 1 76 ? 11.277 -10.979 12.342 1.00 97.00 76 ASN A O 1
ATOM 609 N N . LEU A 1 77 ? 10.998 -8.967 13.327 1.00 95.38 77 LEU A N 1
ATOM 610 C CA . LEU A 1 77 ? 11.936 -8.232 12.495 1.00 95.38 77 LEU A CA 1
ATOM 611 C C . LEU A 1 77 ? 13.278 -8.227 13.219 1.00 95.38 77 LEU A C 1
ATOM 613 O O . LEU A 1 77 ? 13.414 -7.685 14.318 1.00 95.38 77 LEU A O 1
ATOM 617 N N . LEU A 1 78 ? 14.263 -8.907 12.638 1.00 93.62 78 LEU A N 1
ATOM 618 C CA . LEU A 1 78 ? 15.617 -8.897 13.179 1.00 93.62 78 LEU A CA 1
ATOM 619 C C . LEU A 1 78 ? 16.227 -7.493 13.021 1.00 93.62 78 LEU A C 1
ATOM 621 O O . LEU A 1 78 ? 15.812 -6.757 12.130 1.00 93.62 78 LEU A O 1
ATOM 625 N N . PRO A 1 79 ? 17.225 -7.106 13.837 1.00 89.94 79 PRO A N 1
ATOM 626 C CA . PRO A 1 79 ? 17.832 -5.776 13.741 1.00 89.94 79 PRO A CA 1
ATOM 627 C C . PRO A 1 79 ? 18.415 -5.423 12.363 1.00 89.94 79 PRO A C 1
ATOM 629 O O . PRO A 1 79 ? 18.572 -4.250 12.063 1.00 89.94 79 PRO A O 1
ATOM 632 N N . ASP A 1 80 ? 18.749 -6.418 11.537 1.00 90.75 80 ASP A N 1
ATOM 633 C CA . ASP A 1 80 ? 19.241 -6.259 10.164 1.00 90.75 80 ASP A CA 1
ATOM 634 C C . ASP A 1 80 ? 18.126 -6.274 9.098 1.00 90.75 80 ASP A C 1
ATOM 636 O O . ASP A 1 80 ? 18.402 -6.125 7.907 1.00 90.75 80 ASP A O 1
ATOM 640 N N . MET A 1 81 ? 16.861 -6.436 9.502 1.00 95.62 81 MET A N 1
ATOM 641 C CA . MET A 1 81 ? 15.677 -6.280 8.650 1.00 95.62 81 MET A CA 1
ATOM 642 C C . MET A 1 81 ? 15.258 -4.813 8.571 1.00 95.62 81 MET A C 1
ATOM 644 O O . MET A 1 81 ? 14.178 -4.424 9.009 1.00 95.62 81 MET A O 1
ATOM 648 N N . GLU A 1 82 ? 16.142 -3.995 8.009 1.00 94.88 82 GLU A N 1
ATOM 649 C CA . GLU A 1 82 ? 15.938 -2.565 7.802 1.00 94.88 82 GLU A CA 1
ATOM 650 C C . GLU A 1 82 ? 16.301 -2.146 6.372 1.00 94.88 82 GLU A C 1
ATOM 652 O O . GLU A 1 82 ? 17.030 -2.836 5.654 1.00 94.88 82 GLU A O 1
ATOM 657 N N . PHE A 1 83 ? 15.773 -1.003 5.936 1.00 97.50 83 PHE A N 1
ATOM 658 C CA . PHE A 1 83 ? 16.104 -0.448 4.629 1.00 97.50 83 PHE A CA 1
ATOM 659 C C . PHE A 1 83 ? 17.497 0.198 4.624 1.00 97.50 83 PHE A C 1
ATOM 661 O O . PHE A 1 83 ? 17.772 1.139 5.363 1.00 97.50 83 PHE A O 1
ATOM 668 N N . GLU A 1 84 ? 18.336 -0.228 3.686 1.00 96.81 84 GLU A N 1
ATOM 669 C CA . GLU A 1 84 ? 19.567 0.444 3.284 1.00 96.81 84 GLU A CA 1
ATOM 670 C C . GLU A 1 84 ? 19.235 1.552 2.270 1.00 96.81 84 GLU A C 1
ATOM 672 O O . GLU A 1 84 ? 18.703 1.282 1.188 1.00 96.81 84 GLU A O 1
ATOM 677 N N . ALA A 1 85 ? 19.559 2.804 2.600 1.00 97.31 85 ALA A N 1
ATOM 678 C CA . ALA A 1 85 ? 19.457 3.920 1.663 1.00 97.31 85 ALA A CA 1
ATOM 679 C C . ALA A 1 85 ? 20.690 3.962 0.748 1.00 97.31 85 ALA A C 1
ATOM 681 O O . ALA A 1 85 ? 21.820 4.101 1.217 1.00 97.31 85 ALA A O 1
ATOM 682 N N . LEU A 1 86 ? 20.472 3.889 -0.564 1.00 92.94 86 LEU A N 1
ATOM 683 C CA . LEU A 1 86 ? 21.525 3.881 -1.576 1.00 92.94 86 LEU A CA 1
ATOM 684 C C . LEU A 1 86 ? 21.326 5.006 -2.586 1.00 92.94 86 LEU A C 1
ATOM 686 O O . LEU A 1 86 ? 20.208 5.407 -2.904 1.00 92.94 86 LEU A O 1
ATOM 690 N N . THR A 1 87 ? 22.436 5.488 -3.136 1.00 90.75 87 THR A N 1
ATOM 691 C CA . THR A 1 87 ? 22.439 6.325 -4.338 1.00 90.75 87 THR A CA 1
ATOM 692 C C . THR A 1 87 ? 23.055 5.520 -5.469 1.00 90.75 87 THR A C 1
ATOM 694 O O . THR A 1 87 ? 24.234 5.174 -5.407 1.00 90.75 87 THR A O 1
ATOM 697 N N . ILE A 1 88 ? 22.257 5.208 -6.487 1.00 85.50 88 ILE A N 1
ATOM 698 C CA . ILE A 1 88 ? 22.669 4.393 -7.634 1.00 85.50 88 ILE A CA 1
ATOM 699 C C . ILE A 1 88 ? 22.531 5.225 -8.914 1.00 85.50 88 ILE A C 1
ATOM 701 O O . ILE A 1 88 ? 21.560 5.975 -9.032 1.00 85.50 88 ILE A O 1
ATOM 705 N N . PRO A 1 89 ? 23.462 5.127 -9.880 1.00 80.00 89 PRO A N 1
ATOM 706 C CA . PRO A 1 89 ? 23.269 5.731 -11.194 1.00 80.00 89 PRO A CA 1
ATOM 707 C C . PRO A 1 89 ? 21.966 5.245 -11.846 1.00 80.00 89 PRO A C 1
ATOM 709 O O . PRO A 1 89 ? 21.784 4.049 -12.067 1.00 80.00 89 PRO A O 1
ATOM 712 N N . GLY A 1 90 ? 21.055 6.174 -12.134 1.00 80.56 90 GLY A N 1
ATOM 713 C CA . GLY A 1 90 ? 19.914 5.951 -13.018 1.00 80.56 90 GLY A CA 1
ATOM 714 C C . GLY A 1 90 ? 20.313 6.114 -14.484 1.00 80.56 90 GLY A C 1
ATOM 715 O O . GLY A 1 90 ? 21.497 6.121 -14.824 1.00 80.56 90 GLY A O 1
ATOM 716 N N . ALA A 1 91 ? 19.324 6.264 -15.362 1.00 79.38 91 ALA A N 1
ATOM 717 C CA . ALA A 1 91 ? 19.567 6.371 -16.799 1.00 79.38 91 ALA A CA 1
ATOM 718 C C . ALA A 1 91 ? 20.300 7.666 -17.180 1.00 79.38 91 ALA A C 1
ATOM 720 O O . ALA A 1 91 ? 21.244 7.639 -17.966 1.00 79.38 91 ALA A O 1
ATOM 721 N N . GLU A 1 92 ? 19.882 8.791 -16.600 1.00 83.06 92 GLU A N 1
ATOM 722 C CA . GLU A 1 92 ? 20.501 10.100 -16.846 1.00 83.06 92 GLU A CA 1
ATOM 723 C C . GLU A 1 92 ? 21.190 10.676 -15.608 1.00 83.06 92 GLU A C 1
ATOM 725 O O . GLU A 1 92 ? 22.169 11.417 -15.715 1.00 83.06 92 GLU A O 1
ATOM 730 N N . ARG A 1 93 ? 20.649 10.385 -14.424 1.00 83.94 93 ARG A N 1
ATOM 731 C CA . ARG A 1 93 ? 21.040 10.988 -13.148 1.00 83.94 93 ARG A CA 1
ATOM 732 C C . ARG A 1 93 ? 20.989 9.945 -12.042 1.00 83.94 93 ARG A C 1
ATOM 734 O O . ARG A 1 93 ? 20.348 8.909 -12.177 1.00 83.94 93 ARG A O 1
ATOM 741 N N . ASN A 1 94 ? 21.670 10.219 -10.936 1.00 85.62 94 ASN A N 1
ATOM 742 C CA . ASN A 1 94 ? 21.622 9.350 -9.765 1.00 85.62 94 ASN A CA 1
ATOM 743 C C . ASN A 1 94 ? 20.207 9.304 -9.171 1.00 85.62 94 ASN A C 1
ATOM 745 O O . ASN A 1 94 ? 19.549 10.336 -9.067 1.00 85.62 94 ASN A O 1
ATOM 749 N N . LYS A 1 95 ? 19.784 8.120 -8.731 1.00 91.31 95 LYS A N 1
ATOM 750 C CA . LYS A 1 95 ? 18.516 7.874 -8.042 1.00 91.31 95 LYS A CA 1
ATOM 751 C C . LYS A 1 95 ? 18.780 7.504 -6.592 1.00 91.31 95 LYS A C 1
ATOM 753 O O . LYS A 1 95 ? 19.685 6.708 -6.316 1.00 91.31 95 LYS A O 1
ATOM 758 N N . LYS A 1 96 ? 17.977 8.048 -5.678 1.00 93.19 96 LYS A N 1
ATOM 759 C CA . LYS A 1 96 ? 17.922 7.549 -4.306 1.00 93.19 96 LYS A CA 1
ATOM 760 C C . LYS A 1 96 ? 16.940 6.394 -4.254 1.00 93.19 96 LYS A C 1
ATOM 762 O O . LYS A 1 96 ? 15.821 6.482 -4.759 1.00 93.19 96 LYS A O 1
ATOM 767 N N . ILE A 1 97 ? 17.380 5.306 -3.645 1.00 97.19 97 ILE A N 1
ATOM 768 C CA . ILE A 1 97 ? 16.561 4.121 -3.434 1.00 97.19 97 ILE A CA 1
ATOM 769 C C . ILE A 1 97 ? 16.697 3.657 -1.993 1.00 97.19 97 ILE A C 1
ATOM 771 O O . ILE A 1 97 ? 17.717 3.894 -1.344 1.00 97.19 97 ILE A O 1
ATOM 775 N N . TYR A 1 98 ? 15.679 2.951 -1.526 1.00 98.69 98 TYR A N 1
ATOM 776 C CA . TYR A 1 98 ? 15.692 2.256 -0.249 1.00 98.69 98 TYR A CA 1
ATOM 777 C C . TYR A 1 98 ? 15.554 0.774 -0.543 1.00 98.69 98 TYR A C 1
ATOM 779 O O . TYR A 1 98 ? 14.606 0.355 -1.210 1.00 98.69 98 TYR A O 1
ATOM 787 N N . THR A 1 99 ? 16.519 -0.020 -0.093 1.00 98.44 99 THR A N 1
ATOM 788 C CA . THR A 1 99 ? 16.547 -1.451 -0.396 1.00 98.44 99 THR A CA 1
ATOM 789 C C . THR A 1 99 ? 16.682 -2.312 0.837 1.00 98.44 99 THR A C 1
ATOM 791 O O . THR A 1 99 ? 17.387 -1.951 1.768 1.00 98.44 99 THR A O 1
ATOM 794 N N . TYR A 1 100 ? 16.069 -3.484 0.804 1.00 98.38 100 TYR A N 1
ATOM 795 C CA . TY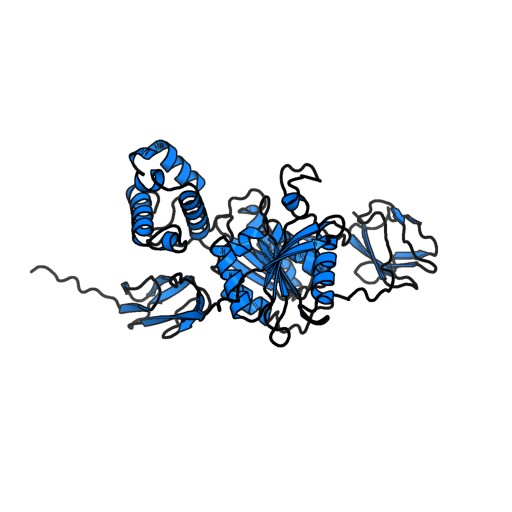R A 1 100 ? 16.364 -4.571 1.725 1.00 98.38 100 TYR A CA 1
ATOM 796 C C . TYR A 1 100 ? 16.595 -5.834 0.905 1.00 98.38 100 TYR A C 1
ATOM 798 O O . TYR A 1 100 ? 15.877 -6.084 -0.061 1.00 98.38 100 TYR A O 1
ATOM 806 N N . PHE A 1 101 ? 17.582 -6.641 1.282 1.00 97.81 101 PHE A N 1
ATOM 807 C CA . PHE A 1 101 ? 17.801 -7.943 0.665 1.00 97.81 101 PHE A CA 1
ATOM 808 C C . PHE A 1 101 ? 18.123 -8.973 1.750 1.00 97.81 101 PHE A C 1
ATOM 810 O O . PHE A 1 101 ? 19.097 -8.774 2.480 1.00 97.81 101 PHE A O 1
ATOM 817 N N . PRO A 1 102 ? 17.368 -10.086 1.841 1.00 96.06 102 PRO A N 1
ATOM 818 C CA . PRO A 1 102 ? 17.790 -11.219 2.653 1.00 96.06 102 PRO A CA 1
ATOM 819 C C . PRO A 1 102 ? 19.053 -11.849 2.046 1.00 96.06 102 PRO A C 1
ATOM 821 O O . PRO A 1 102 ? 19.508 -11.476 0.957 1.00 96.06 102 PRO A O 1
ATOM 824 N N . THR A 1 103 ? 19.625 -12.847 2.723 1.00 91.62 103 THR A N 1
ATOM 825 C CA . THR A 1 103 ? 20.753 -13.588 2.148 1.00 91.62 103 THR A CA 1
ATOM 826 C C . THR A 1 103 ? 20.366 -14.187 0.794 1.00 91.62 103 THR A C 1
ATOM 828 O O . THR A 1 103 ? 19.238 -14.635 0.573 1.00 91.62 103 THR A O 1
ATOM 831 N N . LYS A 1 104 ? 21.314 -14.169 -0.146 1.00 88.62 104 LYS A N 1
ATOM 832 C CA . LYS A 1 104 ? 21.071 -14.484 -1.561 1.00 88.62 104 LYS A CA 1
ATOM 833 C C . LYS A 1 104 ? 20.482 -15.883 -1.800 1.00 88.62 104 LYS A C 1
ATOM 835 O O . LYS A 1 104 ? 19.822 -16.108 -2.804 1.00 88.62 104 LYS A O 1
ATOM 840 N N . ASP A 1 105 ? 20.743 -16.826 -0.904 1.00 89.56 105 ASP A N 1
ATOM 841 C CA . ASP A 1 105 ? 20.220 -18.194 -0.922 1.00 89.56 105 ASP A CA 1
ATOM 842 C C . ASP A 1 105 ? 18.763 -18.308 -0.443 1.00 89.56 105 ASP A C 1
ATOM 844 O O . ASP A 1 105 ? 18.093 -19.282 -0.778 1.00 89.56 105 ASP A O 1
ATOM 848 N N . LYS A 1 106 ? 18.262 -17.319 0.306 1.00 93.00 106 LYS A N 1
ATOM 849 C CA . LYS A 1 106 ? 16.885 -17.279 0.818 1.00 93.00 106 LYS A CA 1
ATOM 850 C C . LYS A 1 106 ? 15.921 -16.497 -0.065 1.00 93.00 106 LYS A C 1
ATOM 852 O O . LYS A 1 106 ? 14.716 -16.702 0.041 1.00 93.00 106 LYS A O 1
ATOM 857 N N . ILE A 1 107 ? 16.436 -15.594 -0.901 1.00 94.62 107 ILE A N 1
ATOM 858 C CA . ILE A 1 107 ? 15.604 -14.653 -1.652 1.00 94.62 107 ILE A CA 1
ATOM 859 C C . ILE A 1 107 ? 14.591 -15.372 -2.557 1.00 94.62 107 ILE A C 1
ATOM 861 O O . ILE A 1 107 ? 14.958 -16.134 -3.452 1.00 94.62 107 ILE A O 1
ATOM 865 N N . LYS A 1 108 ? 13.299 -15.098 -2.341 1.00 94.56 108 LYS A N 1
ATOM 866 C CA . LYS A 1 108 ? 12.193 -15.689 -3.123 1.00 94.56 108 LYS A CA 1
ATOM 867 C C . LYS A 1 108 ? 11.834 -14.870 -4.363 1.00 94.56 108 LYS A C 1
ATOM 869 O O . LYS A 1 108 ? 11.292 -15.404 -5.327 1.00 94.56 108 LYS A O 1
ATOM 874 N N . GLY A 1 109 ? 12.155 -13.581 -4.346 1.00 95.56 109 GLY A N 1
ATOM 875 C CA . GLY A 1 109 ? 11.897 -12.618 -5.411 1.00 95.56 109 GLY A CA 1
ATOM 876 C C . GLY A 1 109 ? 12.281 -11.206 -4.979 1.00 95.56 109 GLY A C 1
ATOM 877 O O . GLY A 1 109 ? 12.645 -10.992 -3.821 1.00 95.56 109 GLY A O 1
ATOM 878 N N . VAL A 1 110 ? 12.192 -10.248 -5.900 1.00 97.81 110 VAL A N 1
ATOM 879 C CA . VAL A 1 110 ? 12.362 -8.816 -5.626 1.00 97.81 110 VAL A CA 1
ATOM 880 C C . VAL A 1 110 ? 11.044 -8.091 -5.876 1.00 97.81 110 VAL A C 1
ATOM 882 O O . VAL A 1 110 ? 10.522 -8.115 -6.992 1.00 97.81 110 VAL A O 1
ATOM 885 N N . VAL A 1 111 ? 10.522 -7.416 -4.856 1.00 98.62 111 VAL A N 1
ATOM 886 C CA . VAL A 1 111 ? 9.341 -6.556 -4.963 1.00 98.62 111 VAL A CA 1
ATOM 887 C C . VAL A 1 111 ? 9.786 -5.105 -5.098 1.00 98.62 111 VAL A C 1
ATOM 889 O O . VAL A 1 111 ? 10.545 -4.589 -4.277 1.00 98.62 111 VAL A O 1
ATOM 892 N N . TRP A 1 112 ? 9.324 -4.453 -6.157 1.00 98.75 112 TRP A N 1
ATOM 893 C CA . TRP A 1 112 ? 9.623 -3.058 -6.452 1.00 98.75 112 TRP A CA 1
ATOM 894 C C . TRP A 1 112 ? 8.452 -2.193 -6.024 1.00 98.75 112 TRP A C 1
ATOM 896 O O . TRP A 1 112 ? 7.332 -2.440 -6.464 1.00 98.75 112 TRP A O 1
ATOM 906 N N . LEU A 1 113 ? 8.718 -1.211 -5.166 1.00 98.88 113 LEU A N 1
ATOM 907 C CA . LEU A 1 113 ? 7.704 -0.389 -4.517 1.00 98.88 113 LEU A CA 1
ATOM 908 C C . LEU A 1 113 ? 7.650 1.006 -5.150 1.00 98.88 113 LEU A C 1
ATOM 910 O O . LEU A 1 113 ? 8.637 1.749 -5.124 1.00 98.88 113 LEU A O 1
ATOM 914 N N . PHE A 1 114 ? 6.483 1.366 -5.687 1.00 98.69 114 PHE A N 1
ATOM 915 C CA . PHE A 1 114 ? 6.249 2.609 -6.422 1.00 98.69 114 PHE A CA 1
ATOM 916 C C . PHE A 1 114 ? 5.244 3.511 -5.693 1.00 98.69 114 PHE A C 1
ATOM 918 O O . PHE A 1 114 ? 4.122 3.110 -5.382 1.00 98.69 114 PHE A O 1
ATOM 925 N N . HIS A 1 115 ? 5.656 4.743 -5.393 1.00 97.88 115 HIS A N 1
ATOM 926 C CA . HIS A 1 115 ? 4.849 5.721 -4.655 1.00 97.88 115 HIS A CA 1
ATOM 927 C C . HIS A 1 115 ? 3.748 6.371 -5.517 1.00 97.88 115 HIS A C 1
ATOM 929 O O . HIS A 1 115 ? 3.822 6.352 -6.744 1.00 97.88 115 HIS A O 1
ATOM 935 N N . GLY A 1 116 ? 2.750 6.988 -4.877 1.00 96.62 116 GLY A N 1
ATOM 936 C CA . GLY A 1 116 ? 1.695 7.762 -5.548 1.00 96.62 116 GLY A CA 1
ATOM 937 C C . GLY A 1 116 ? 2.133 9.163 -5.993 1.00 96.62 116 GLY A C 1
ATOM 938 O O . GLY A 1 116 ? 3.260 9.583 -5.733 1.00 96.62 116 GLY A O 1
ATOM 939 N N . THR A 1 117 ? 1.237 9.901 -6.648 1.00 95.44 117 THR A N 1
ATOM 940 C CA . THR A 1 117 ? 1.472 11.284 -7.101 1.00 95.44 117 THR A CA 1
ATOM 941 C C . THR A 1 117 ? 1.976 12.174 -5.961 1.00 95.44 117 THR A C 1
ATOM 943 O O . THR A 1 117 ? 1.455 12.107 -4.850 1.00 95.44 117 THR A O 1
ATOM 946 N N . ASN A 1 118 ? 2.990 13.001 -6.225 1.00 95.44 118 ASN A N 1
ATOM 947 C CA . ASN A 1 118 ? 3.650 13.897 -5.261 1.00 95.44 118 ASN A CA 1
ATOM 948 C C . ASN A 1 118 ? 4.329 13.191 -4.067 1.00 95.44 118 ASN A C 1
ATOM 950 O O . ASN A 1 118 ? 4.815 13.852 -3.151 1.00 95.44 118 ASN A O 1
ATOM 954 N N . GLY A 1 119 ? 4.378 11.856 -4.070 1.00 95.56 119 GLY A N 1
ATOM 955 C CA . GLY A 1 119 ? 5.073 11.055 -3.069 1.00 95.56 119 GLY A CA 1
ATOM 956 C C . GLY A 1 119 ? 6.549 10.832 -3.397 1.00 95.56 119 GLY A C 1
ATOM 957 O O . GLY A 1 119 ? 7.103 11.400 -4.333 1.00 95.56 119 GLY A O 1
ATOM 958 N N . ASN A 1 120 ? 7.189 9.959 -2.622 1.00 96.75 120 ASN A N 1
ATOM 959 C CA . ASN A 1 120 ? 8.534 9.452 -2.887 1.00 96.75 120 ASN A CA 1
ATOM 960 C C . ASN A 1 120 ? 8.738 8.096 -2.182 1.00 96.75 120 ASN A C 1
ATOM 962 O O . ASN A 1 120 ? 7.864 7.626 -1.448 1.00 96.75 120 ASN A O 1
ATOM 966 N N . ALA A 1 121 ? 9.894 7.458 -2.388 1.00 97.44 121 ALA A N 1
ATOM 967 C CA . ALA A 1 121 ? 10.189 6.135 -1.832 1.00 97.44 121 ALA A CA 1
ATOM 968 C C . ALA A 1 121 ? 10.203 6.060 -0.291 1.00 97.44 121 ALA A C 1
ATOM 970 O O . ALA A 1 121 ? 10.017 4.974 0.255 1.00 97.44 121 ALA A O 1
ATOM 971 N N . VAL A 1 122 ? 10.397 7.181 0.416 1.00 96.75 122 VAL A N 1
ATOM 972 C CA . VAL A 1 122 ? 10.492 7.221 1.889 1.00 96.75 122 VAL A CA 1
ATOM 973 C C . VAL A 1 122 ? 9.193 6.775 2.553 1.00 96.75 122 VAL A C 1
ATOM 975 O O . VAL A 1 122 ? 9.233 6.228 3.655 1.00 96.75 122 VAL A O 1
ATOM 978 N N . ALA A 1 123 ? 8.049 6.943 1.884 1.00 95.56 123 ALA A N 1
ATOM 979 C CA . ALA A 1 123 ? 6.766 6.508 2.425 1.00 95.56 123 ALA A CA 1
ATOM 980 C C . ALA A 1 123 ? 6.764 5.004 2.759 1.00 95.56 123 ALA A C 1
ATOM 982 O O . ALA A 1 123 ? 6.281 4.609 3.814 1.00 95.56 123 ALA A O 1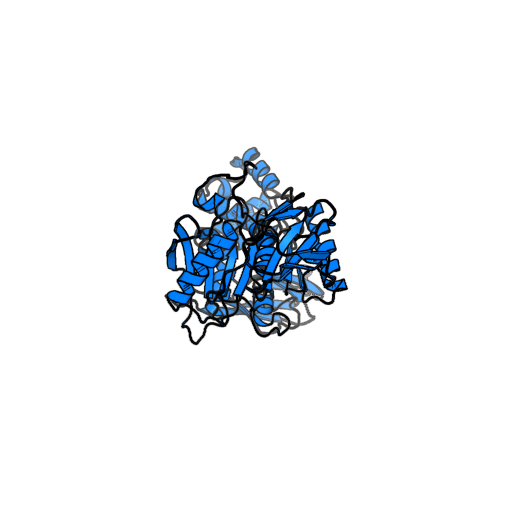
ATOM 983 N N . TRP A 1 124 ? 7.415 4.178 1.931 1.00 97.50 124 TRP A N 1
ATOM 984 C CA . TRP A 1 124 ? 7.561 2.731 2.149 1.00 97.50 124 TRP A CA 1
ATOM 985 C C . TRP A 1 124 ? 8.429 2.347 3.349 1.00 97.50 124 TRP A C 1
ATOM 987 O O . TRP A 1 124 ? 8.384 1.198 3.795 1.00 97.50 124 TRP A O 1
ATOM 997 N N . VAL A 1 125 ? 9.208 3.301 3.856 1.00 95.69 125 VAL A N 1
ATOM 998 C CA . VAL A 1 125 ? 10.096 3.142 5.009 1.00 95.69 125 VAL A CA 1
ATOM 999 C C . VAL A 1 125 ? 9.413 3.632 6.283 1.00 95.69 125 VAL A C 1
ATOM 1001 O O . VAL A 1 125 ? 9.515 2.982 7.321 1.00 95.69 125 VAL A O 1
ATOM 1004 N N . ASN A 1 126 ? 8.708 4.764 6.211 1.00 92.75 126 ASN A N 1
ATOM 1005 C CA . ASN A 1 126 ? 8.279 5.497 7.401 1.00 92.75 126 ASN A CA 1
ATOM 1006 C C . ASN A 1 126 ? 6.777 5.417 7.680 1.00 92.75 126 ASN A C 1
ATOM 1008 O O . ASN A 1 126 ? 6.402 5.307 8.850 1.00 92.75 126 ASN A O 1
ATOM 1012 N N . GLU A 1 127 ? 5.928 5.451 6.651 1.00 93.81 127 GLU A N 1
ATOM 1013 C CA . GLU A 1 127 ? 4.477 5.503 6.849 1.00 93.81 127 GLU A CA 1
ATOM 1014 C C . GLU A 1 127 ? 3.951 4.147 7.289 1.00 93.81 127 GLU A C 1
ATOM 1016 O O . GLU A 1 127 ? 4.297 3.127 6.701 1.00 93.81 127 GLU A O 1
ATOM 1021 N N . ILE A 1 128 ? 3.137 4.122 8.347 1.00 93.94 128 ILE A N 1
ATOM 1022 C CA . ILE A 1 128 ? 2.776 2.873 9.028 1.00 93.94 128 ILE A CA 1
ATOM 1023 C C . ILE A 1 128 ? 2.140 1.853 8.077 1.00 93.94 128 ILE A C 1
ATOM 1025 O O . ILE A 1 128 ? 2.555 0.698 8.073 1.00 93.94 128 ILE A O 1
ATOM 1029 N N . GLU A 1 129 ? 1.194 2.276 7.234 1.00 96.00 129 GLU A N 1
ATOM 1030 C CA . GLU A 1 129 ? 0.451 1.370 6.352 1.00 96.00 129 GLU A CA 1
ATOM 1031 C C . GLU A 1 129 ? 1.388 0.748 5.311 1.00 96.00 129 GLU A C 1
ATOM 1033 O O . GLU A 1 129 ? 1.413 -0.469 5.124 1.00 96.00 129 GLU A O 1
ATOM 1038 N N . ASN A 1 130 ? 2.229 1.576 4.683 1.00 96.88 130 ASN A N 1
ATOM 1039 C CA . ASN A 1 130 ? 3.217 1.136 3.703 1.00 96.88 130 ASN A CA 1
ATOM 1040 C C . ASN A 1 130 ? 4.313 0.272 4.341 1.00 96.88 130 ASN A C 1
ATOM 1042 O O . ASN A 1 130 ? 4.683 -0.773 3.802 1.00 96.88 130 ASN A O 1
ATOM 1046 N N . ARG A 1 131 ? 4.824 0.691 5.503 1.00 95.88 131 ARG A N 1
ATOM 1047 C CA . ARG A 1 131 ? 5.881 -0.005 6.240 1.00 95.88 131 ARG A CA 1
ATOM 1048 C C . ARG A 1 131 ? 5.425 -1.387 6.688 1.00 95.88 131 ARG A C 1
ATOM 1050 O O . ARG A 1 131 ? 6.229 -2.311 6.648 1.00 95.88 131 ARG A O 1
ATOM 1057 N N . GLN A 1 132 ? 4.155 -1.564 7.055 1.00 97.12 132 GLN A N 1
ATOM 1058 C CA . GLN A 1 132 ? 3.616 -2.883 7.389 1.00 97.12 132 GLN A CA 1
ATOM 1059 C C . GLN A 1 132 ? 3.749 -3.871 6.221 1.00 97.12 132 GLN A C 1
ATOM 1061 O O . GLN A 1 132 ? 4.141 -5.018 6.439 1.00 97.12 132 GLN A O 1
ATOM 1066 N N . LEU A 1 133 ? 3.529 -3.430 4.974 1.00 98.19 133 LEU A N 1
ATOM 1067 C CA . LEU A 1 133 ? 3.766 -4.284 3.806 1.00 98.19 133 LEU A CA 1
ATOM 1068 C C . LEU A 1 133 ? 5.260 -4.575 3.622 1.00 98.19 133 LEU A C 1
ATOM 1070 O O . LEU A 1 133 ? 5.642 -5.729 3.423 1.00 98.19 133 LEU A O 1
ATOM 1074 N N . SER A 1 134 ? 6.111 -3.550 3.720 1.00 98.25 134 SER A N 1
ATOM 1075 C CA . SER A 1 134 ? 7.566 -3.718 3.632 1.00 98.25 134 SER A CA 1
ATOM 1076 C C . SER A 1 134 ? 8.068 -4.742 4.655 1.00 98.25 134 SER A C 1
ATOM 1078 O O . SER A 1 134 ? 8.724 -5.712 4.287 1.00 98.25 134 SER A O 1
ATOM 1080 N N . ASN A 1 135 ? 7.680 -4.602 5.922 1.00 97.81 135 ASN A N 1
ATOM 1081 C CA . ASN A 1 135 ? 8.042 -5.513 7.006 1.00 97.81 135 ASN A CA 1
ATOM 1082 C C . ASN A 1 135 ? 7.562 -6.946 6.737 1.00 97.81 135 ASN A C 1
ATOM 1084 O O . ASN A 1 135 ? 8.299 -7.910 6.957 1.00 97.81 135 ASN A O 1
ATOM 1088 N N . ARG A 1 136 ? 6.341 -7.094 6.212 1.00 98.06 136 ARG A N 1
ATOM 1089 C CA . ARG A 1 136 ? 5.750 -8.388 5.849 1.00 98.06 136 ARG A CA 1
ATOM 1090 C C . ARG A 1 136 ? 6.556 -9.088 4.750 1.00 98.06 136 ARG A C 1
ATOM 1092 O O . ARG A 1 136 ? 6.776 -10.298 4.829 1.00 98.06 136 ARG A O 1
ATOM 1099 N N . LEU A 1 137 ? 7.034 -8.332 3.761 1.00 98.56 137 LEU A N 1
ATOM 1100 C CA . LEU A 1 137 ? 7.912 -8.817 2.694 1.00 98.56 137 LEU A CA 1
ATOM 1101 C C . LEU A 1 137 ? 9.298 -9.219 3.228 1.00 98.56 137 LEU A C 1
ATOM 1103 O O . LEU A 1 137 ? 9.783 -10.299 2.880 1.00 98.56 137 LEU A O 1
ATOM 1107 N N . MET A 1 138 ? 9.899 -8.412 4.114 1.00 98.12 138 MET A N 1
ATOM 1108 C CA . MET A 1 138 ? 11.193 -8.722 4.748 1.00 98.12 138 MET A CA 1
ATOM 1109 C C . MET A 1 138 ? 11.124 -10.029 5.544 1.00 98.12 138 MET A C 1
ATOM 1111 O O . MET A 1 138 ? 11.924 -10.939 5.322 1.00 98.12 138 MET A O 1
ATOM 1115 N N . ALA A 1 139 ? 10.105 -10.166 6.399 1.00 97.56 139 ALA A N 1
ATOM 1116 C CA . ALA A 1 139 ? 9.857 -11.369 7.195 1.00 97.56 139 ALA A CA 1
ATOM 1117 C C . ALA A 1 139 ? 9.549 -12.619 6.344 1.00 97.56 139 ALA A C 1
ATOM 1119 O O . ALA A 1 139 ? 9.572 -13.738 6.856 1.00 97.56 139 ALA A O 1
ATOM 1120 N N . SER A 1 140 ? 9.274 -12.434 5.049 1.00 97.25 140 SER A N 1
ATOM 1121 C CA . SER A 1 140 ? 8.942 -13.495 4.096 1.00 97.25 140 SER A CA 1
ATOM 1122 C C . SER A 1 140 ? 10.062 -13.792 3.092 1.00 97.25 140 SER A C 1
ATOM 1124 O O . SER A 1 140 ? 9.813 -14.498 2.114 1.00 97.25 140 SER A O 1
ATOM 1126 N N . ASP A 1 141 ? 11.287 -13.314 3.331 1.00 97.19 141 ASP A N 1
ATOM 1127 C CA . ASP A 1 141 ? 12.475 -13.498 2.480 1.00 97.19 141 ASP A CA 1
ATOM 1128 C C . ASP A 1 141 ? 12.347 -12.908 1.057 1.00 97.19 141 ASP A C 1
ATOM 1130 O O . ASP A 1 141 ? 12.876 -13.461 0.083 1.00 97.19 141 ASP A O 1
ATOM 1134 N N . TYR A 1 142 ? 11.663 -11.772 0.911 1.00 98.06 142 TYR A N 1
ATOM 1135 C CA . TYR A 1 142 ? 11.666 -11.005 -0.337 1.00 98.06 142 TYR A CA 1
ATOM 1136 C C . TYR A 1 142 ? 12.693 -9.874 -0.284 1.00 98.06 142 TYR A C 1
ATOM 1138 O O . TYR A 1 142 ? 12.807 -9.161 0.711 1.00 98.06 142 TYR A O 1
ATOM 1146 N N . GLY A 1 143 ? 13.432 -9.697 -1.381 1.00 98.38 143 GLY A N 1
ATOM 1147 C CA . GLY A 1 143 ? 14.167 -8.460 -1.617 1.00 98.38 143 GLY A CA 1
ATOM 1148 C C . GLY A 1 143 ? 13.188 -7.335 -1.939 1.00 98.38 143 GLY A C 1
ATOM 1149 O O . GLY A 1 143 ? 12.156 -7.568 -2.567 1.00 98.38 143 GLY A O 1
ATOM 1150 N N . ILE A 1 144 ? 13.505 -6.118 -1.522 1.00 98.81 144 ILE A N 1
ATOM 1151 C CA . ILE A 1 144 ? 12.648 -4.947 -1.686 1.00 98.81 144 ILE A CA 1
ATOM 1152 C C . ILE A 1 144 ? 13.474 -3.818 -2.286 1.00 98.81 144 ILE A C 1
ATOM 1154 O O . ILE A 1 144 ? 14.589 -3.556 -1.833 1.00 98.81 144 ILE A O 1
ATOM 1158 N N . VAL A 1 145 ? 12.916 -3.135 -3.283 1.00 98.81 145 VAL A N 1
ATOM 1159 C CA . VAL A 1 145 ? 13.482 -1.906 -3.850 1.00 98.81 145 VAL A CA 1
ATOM 1160 C C . VAL A 1 145 ? 12.388 -0.848 -3.918 1.00 98.81 145 VAL A C 1
ATOM 1162 O O . VAL A 1 145 ? 11.521 -0.907 -4.785 1.00 98.81 145 VAL A O 1
ATOM 1165 N N . ALA A 1 146 ? 12.427 0.133 -3.021 1.00 98.75 146 ALA A N 1
ATOM 1166 C CA . ALA A 1 146 ? 11.605 1.332 -3.117 1.00 98.75 146 ALA A CA 1
ATOM 1167 C C . ALA A 1 146 ? 12.384 2.425 -3.856 1.00 98.75 146 ALA A C 1
ATOM 1169 O O . ALA A 1 146 ? 13.517 2.754 -3.493 1.00 98.75 146 ALA A O 1
ATOM 1170 N N . ILE A 1 147 ? 11.778 2.979 -4.903 1.00 98.00 147 ILE A N 1
ATOM 1171 C CA . ILE A 1 147 ? 12.404 3.959 -5.795 1.00 98.00 147 ILE A CA 1
ATOM 1172 C C . ILE A 1 147 ? 11.478 5.157 -6.008 1.00 98.00 147 ILE A C 1
ATOM 1174 O O . ILE A 1 147 ? 10.254 5.024 -6.015 1.00 98.00 147 ILE A O 1
ATOM 1178 N N . THR A 1 148 ? 12.075 6.340 -6.138 1.00 97.56 148 THR A N 1
ATOM 1179 C CA . THR A 1 148 ? 11.370 7.597 -6.408 1.00 97.56 148 THR A CA 1
ATOM 1180 C C . THR A 1 148 ? 11.318 7.859 -7.914 1.00 97.56 148 THR A C 1
ATOM 1182 O O . THR A 1 148 ? 12.332 7.695 -8.603 1.00 97.56 148 THR A O 1
ATOM 1185 N N . SER A 1 149 ? 10.156 8.284 -8.418 1.00 97.38 149 SER A N 1
ATOM 1186 C CA . SER A 1 149 ? 9.967 8.689 -9.818 1.00 97.38 149 SER A CA 1
ATOM 1187 C C . SER A 1 149 ? 10.938 9.797 -10.232 1.00 97.38 149 SER A C 1
ATOM 1189 O O . SER A 1 149 ? 11.571 10.449 -9.393 1.00 97.38 149 SER A O 1
ATOM 1191 N N . GLU A 1 150 ? 11.129 9.988 -11.533 1.00 95.62 150 GLU A N 1
ATOM 1192 C CA . GLU A 1 150 ? 12.011 11.033 -12.045 1.00 95.62 150 GLU A CA 1
ATOM 1193 C C . GLU A 1 150 ? 11.584 12.436 -11.619 1.00 95.62 150 GLU A C 1
ATOM 1195 O O . GLU A 1 150 ? 12.413 13.188 -11.109 1.00 95.62 150 GLU A O 1
ATOM 1200 N N . GLU A 1 151 ? 10.301 12.763 -11.754 1.00 96.38 151 GLU A N 1
ATOM 1201 C CA . GLU A 1 151 ? 9.782 14.080 -11.379 1.00 96.38 151 GLU A CA 1
ATOM 1202 C C . GLU A 1 151 ? 9.908 14.321 -9.870 1.00 96.38 151 GLU A C 1
ATOM 1204 O O . GLU A 1 151 ? 10.411 15.363 -9.448 1.00 96.38 151 GLU A O 1
ATOM 1209 N N . SER A 1 152 ? 9.537 13.338 -9.040 1.00 96.75 152 SER A N 1
ATOM 1210 C CA . SER A 1 152 ? 9.568 13.492 -7.580 1.00 96.75 152 SER A CA 1
ATOM 1211 C C . SER A 1 152 ? 10.978 13.534 -6.989 1.00 96.75 152 SER A C 1
ATOM 1213 O O . SER A 1 152 ? 11.174 14.164 -5.957 1.00 96.75 152 SER A O 1
ATOM 1215 N N . GLU A 1 153 ? 11.970 12.876 -7.601 1.00 95.69 153 GLU A N 1
ATOM 1216 C CA . GLU A 1 153 ? 13.354 12.897 -7.093 1.00 95.69 153 GLU A CA 1
ATOM 1217 C C . GLU A 1 153 ? 13.986 14.285 -7.234 1.00 95.69 153 GLU A C 1
ATOM 1219 O O . GLU A 1 153 ? 14.794 14.685 -6.393 1.00 95.69 153 GLU A O 1
ATOM 1224 N N . PHE A 1 154 ? 13.634 15.004 -8.300 1.00 93.12 154 PHE A N 1
ATOM 1225 C CA . PHE A 1 154 ? 14.234 16.295 -8.627 1.00 93.12 154 PHE A CA 1
ATOM 1226 C C . PHE A 1 154 ? 13.308 17.483 -8.381 1.00 93.12 154 PHE A C 1
ATOM 1228 O O . PHE A 1 154 ? 13.759 18.614 -8.539 1.00 93.12 154 PHE A O 1
ATOM 1235 N N . GLU A 1 155 ? 12.058 17.234 -7.981 1.00 95.12 155 GLU A N 1
ATOM 1236 C CA . GLU A 1 155 ? 11.018 18.255 -7.806 1.00 95.12 155 GLU A CA 1
ATOM 1237 C C . GLU A 1 155 ? 10.841 19.099 -9.083 1.00 95.12 155 GLU A C 1
ATOM 1239 O O . GLU A 1 155 ? 10.675 20.320 -9.044 1.00 95.12 155 GLU A O 1
ATOM 1244 N N . ILE A 1 156 ? 10.921 18.432 -10.241 1.00 94.00 156 ILE A N 1
ATOM 1245 C CA . ILE A 1 156 ? 10.755 19.031 -11.568 1.00 94.00 156 ILE A CA 1
ATOM 1246 C C . ILE A 1 156 ? 9.577 18.345 -12.246 1.00 94.00 156 ILE A C 1
ATOM 1248 O O . ILE A 1 156 ? 9.619 17.146 -12.502 1.00 94.00 156 ILE A O 1
ATOM 1252 N N . ASP A 1 157 ? 8.562 19.128 -12.587 1.00 92.62 157 ASP A N 1
ATOM 1253 C CA . ASP A 1 157 ? 7.437 18.695 -13.411 1.00 92.62 157 ASP A CA 1
ATOM 1254 C C . ASP A 1 157 ? 7.858 18.767 -14.888 1.00 92.62 157 ASP A C 1
ATOM 1256 O O . ASP A 1 157 ? 7.810 19.821 -15.528 1.00 92.62 157 ASP A O 1
ATOM 1260 N N . PHE A 1 158 ? 8.378 17.656 -15.416 1.00 88.00 158 PHE A N 1
ATOM 1261 C CA . PHE A 1 158 ? 8.933 17.607 -16.772 1.00 88.00 158 PHE A CA 1
ATOM 1262 C C . PHE A 1 158 ? 7.854 17.733 -17.852 1.00 88.00 158 PHE A C 1
ATOM 1264 O O . PHE A 1 158 ? 8.161 18.131 -18.981 1.00 88.00 158 PHE A O 1
ATOM 1271 N N . ASN A 1 159 ? 6.607 17.398 -17.524 1.00 88.19 159 ASN A N 1
ATOM 1272 C CA . ASN A 1 159 ? 5.498 17.365 -18.470 1.00 88.19 159 ASN A CA 1
ATOM 1273 C C . ASN A 1 159 ? 4.528 18.569 -18.325 1.00 88.19 159 ASN A C 1
ATOM 1275 O O . ASN A 1 159 ? 3.724 18.806 -19.229 1.00 88.19 159 ASN A O 1
ATOM 1279 N N . ASN A 1 160 ? 4.686 19.382 -17.274 1.00 90.56 160 ASN A N 1
ATOM 1280 C CA . ASN A 1 160 ? 3.885 20.559 -16.915 1.00 90.56 160 ASN A CA 1
ATOM 1281 C C . ASN A 1 160 ? 2.406 20.267 -16.587 1.00 90.56 160 ASN A C 1
ATOM 1283 O O . ASN A 1 160 ? 1.532 21.074 -16.923 1.00 90.56 160 ASN A O 1
ATOM 1287 N N . ASP A 1 161 ? 2.104 19.131 -15.957 1.00 90.88 161 ASP A N 1
ATOM 1288 C CA . ASP A 1 161 ? 0.746 18.770 -15.523 1.00 90.88 161 ASP A CA 1
ATOM 1289 C C . ASP A 1 161 ? 0.381 19.244 -14.102 1.00 90.88 161 ASP A C 1
ATOM 1291 O O . ASP A 1 161 ? -0.769 19.103 -13.677 1.00 90.88 161 ASP A O 1
ATOM 1295 N N . GLY A 1 162 ? 1.332 19.847 -13.387 1.00 93.19 162 GLY A N 1
ATOM 1296 C CA . GLY A 1 162 ? 1.175 20.354 -12.028 1.00 93.19 162 GLY A CA 1
ATOM 1297 C C . GLY A 1 162 ? 1.427 19.322 -10.928 1.00 93.19 162 GLY A C 1
ATOM 1298 O O . GLY A 1 162 ? 1.215 19.642 -9.757 1.00 93.19 162 GLY A O 1
ATOM 1299 N N . ASN A 1 163 ? 1.869 18.111 -11.268 1.00 94.06 163 ASN A N 1
ATOM 1300 C CA . ASN A 1 163 ? 2.175 17.044 -10.323 1.00 94.06 163 ASN A CA 1
ATOM 1301 C C . ASN A 1 163 ? 3.562 16.448 -10.569 1.00 94.06 163 ASN A C 1
ATOM 1303 O O . ASN A 1 163 ? 4.132 16.568 -11.644 1.00 94.06 163 ASN A O 1
ATOM 1307 N N . PHE A 1 164 ? 4.080 15.744 -9.562 1.00 95.50 164 PHE A N 1
ATOM 1308 C CA . PHE A 1 164 ? 5.265 14.903 -9.699 1.00 95.50 164 PHE A CA 1
ATOM 1309 C C . PHE A 1 164 ? 4.857 13.432 -9.700 1.00 95.50 164 PHE A C 1
ATOM 1311 O O . PHE A 1 164 ? 4.355 12.918 -8.691 1.00 95.50 164 PHE A O 1
ATOM 1318 N N . ARG A 1 165 ? 5.043 12.741 -10.824 1.00 92.69 165 ARG A N 1
ATOM 1319 C CA . ARG A 1 165 ? 4.614 11.351 -10.993 1.00 92.69 165 ARG A CA 1
ATOM 1320 C C . ARG A 1 165 ? 5.515 10.557 -11.937 1.00 92.69 165 ARG A C 1
ATOM 1322 O O . ARG A 1 165 ? 6.488 11.041 -12.502 1.00 92.69 165 ARG A O 1
ATOM 1329 N N . TRP A 1 166 ? 5.183 9.276 -12.054 1.00 96.12 166 TRP A N 1
ATOM 1330 C CA . TRP A 1 166 ? 5.852 8.334 -12.940 1.00 96.12 166 TRP A CA 1
ATOM 1331 C C . TRP A 1 166 ? 5.602 8.680 -14.411 1.00 96.12 166 TRP A C 1
ATOM 1333 O O . TRP A 1 166 ? 4.460 8.886 -14.823 1.00 96.12 166 TRP A O 1
ATOM 1343 N N . SER A 1 167 ? 6.657 8.649 -15.219 1.00 92.38 167 SER A N 1
ATOM 1344 C CA . SER A 1 167 ? 6.574 8.635 -16.675 1.00 92.38 167 SER A CA 1
ATOM 1345 C C . SER A 1 167 ? 6.329 7.205 -17.150 1.00 92.38 167 SER A C 1
ATOM 1347 O O . SER A 1 167 ? 7.233 6.364 -17.131 1.00 92.38 167 SER A O 1
ATOM 1349 N N . TYR A 1 168 ? 5.095 6.909 -17.563 1.00 86.62 168 TYR A N 1
ATOM 1350 C CA . TYR A 1 168 ? 4.715 5.559 -17.966 1.00 86.62 168 TYR A CA 1
ATOM 1351 C C . TYR A 1 168 ? 3.821 5.492 -19.194 1.00 86.62 168 TYR A C 1
ATOM 1353 O O . TYR A 1 168 ? 3.135 6.436 -19.578 1.00 86.62 168 TYR A O 1
ATOM 1361 N N . GLY A 1 169 ? 3.868 4.322 -19.820 1.00 85.38 169 GLY A N 1
ATOM 1362 C CA . GLY A 1 169 ? 3.198 3.992 -21.060 1.00 85.38 169 GLY A CA 1
ATOM 1363 C C . GLY A 1 169 ? 3.777 2.701 -21.628 1.00 85.38 169 GLY A C 1
ATOM 1364 O O . GLY A 1 169 ? 4.570 2.010 -20.992 1.00 85.38 169 GLY A O 1
ATOM 1365 N N . VAL A 1 170 ? 3.389 2.373 -22.853 1.00 77.81 170 VAL A N 1
ATOM 1366 C CA . VAL A 1 170 ? 3.882 1.184 -23.567 1.00 77.81 170 VAL A CA 1
ATOM 1367 C C . VAL A 1 170 ? 5.279 1.372 -24.175 1.00 77.81 170 VAL A C 1
ATOM 1369 O O . VAL A 1 170 ? 5.913 0.389 -24.568 1.00 77.81 170 VAL A O 1
ATOM 1372 N N . ASP A 1 171 ? 5.784 2.610 -24.240 1.00 75.75 171 ASP A N 1
ATOM 1373 C CA . ASP A 1 171 ? 7.164 2.873 -24.642 1.00 75.75 171 ASP A CA 1
ATOM 1374 C C . ASP A 1 171 ? 8.139 2.537 -23.507 1.00 75.75 171 ASP A C 1
ATOM 1376 O O . ASP A 1 171 ? 8.186 3.181 -22.462 1.00 75.75 171 ASP A O 1
ATOM 1380 N N . SER A 1 172 ? 8.982 1.535 -23.750 1.00 76.75 172 SER A N 1
ATOM 1381 C CA . SER A 1 172 ? 10.016 1.122 -22.805 1.00 76.75 172 SER A CA 1
ATOM 1382 C C . SER A 1 172 ? 11.143 2.136 -22.613 1.00 76.75 172 SER A C 1
ATOM 13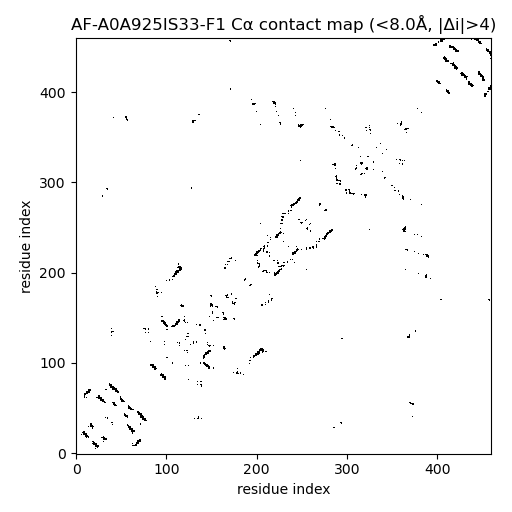84 O O . SER A 1 172 ? 11.948 1.940 -21.700 1.00 76.75 172 SER A O 1
ATOM 1386 N N . SER A 1 173 ? 11.262 3.152 -23.475 1.00 76.88 173 SER A N 1
ATOM 1387 C CA . SER A 1 173 ? 12.327 4.159 -23.411 1.00 76.88 173 SER A CA 1
ATOM 1388 C C . SER A 1 173 ? 12.061 5.279 -22.403 1.00 76.88 173 SER A C 1
ATOM 1390 O O . SER A 1 173 ? 13.005 5.977 -22.037 1.00 76.88 173 SER A O 1
ATOM 1392 N N . LEU A 1 174 ? 10.823 5.393 -21.901 1.00 82.06 174 LEU A N 1
ATOM 1393 C CA . LEU A 1 174 ? 10.456 6.383 -20.889 1.00 82.06 174 LEU A CA 1
ATOM 1394 C C . LEU A 1 174 ? 11.389 6.321 -19.676 1.00 82.06 174 LEU A C 1
ATOM 1396 O O . LEU A 1 174 ? 11.847 5.247 -19.258 1.00 82.06 174 LEU A O 1
ATOM 1400 N N . ILE A 1 175 ? 11.672 7.503 -19.129 1.00 88.12 175 ILE A N 1
ATOM 1401 C CA . ILE A 1 175 ? 12.785 7.725 -18.205 1.00 88.12 175 ILE A CA 1
ATOM 1402 C C . ILE A 1 175 ? 12.696 6.845 -16.955 1.00 88.12 175 ILE A C 1
ATOM 1404 O O . ILE A 1 175 ? 13.707 6.292 -16.526 1.00 88.12 175 ILE A O 1
ATOM 1408 N N . ASP A 1 176 ? 11.495 6.608 -16.426 1.00 95.56 176 ASP A N 1
ATOM 1409 C CA . ASP A 1 176 ? 11.337 5.777 -15.234 1.00 95.56 176 ASP A CA 1
ATOM 1410 C C . ASP A 1 176 ? 11.567 4.285 -15.505 1.00 95.56 176 ASP A C 1
ATOM 1412 O O . ASP A 1 176 ? 12.195 3.613 -14.685 1.00 95.56 176 ASP A O 1
ATOM 1416 N N . PHE A 1 177 ? 11.207 3.756 -16.681 1.00 90.06 177 PHE A N 1
ATOM 1417 C CA . PHE A 1 177 ? 11.622 2.396 -17.052 1.00 90.06 177 PHE A CA 1
ATOM 1418 C C . PHE A 1 177 ? 13.136 2.296 -17.238 1.00 90.06 177 PHE A C 1
ATOM 1420 O O . PHE A 1 177 ? 13.739 1.277 -16.891 1.00 90.06 177 PHE A O 1
ATOM 1427 N N . ALA A 1 178 ? 13.762 3.331 -17.804 1.00 85.25 178 ALA A N 1
ATOM 1428 C CA . ALA A 1 178 ? 15.208 3.374 -17.976 1.00 85.25 178 ALA A CA 1
ATOM 1429 C C . ALA A 1 178 ? 15.933 3.413 -16.620 1.00 85.25 178 ALA A C 1
ATOM 1431 O O . ALA A 1 178 ? 16.889 2.661 -16.422 1.00 85.25 178 ALA A O 1
ATOM 1432 N N . ASN A 1 179 ? 15.430 4.202 -15.669 1.00 91.94 179 ASN A N 1
ATOM 1433 C CA . ASN A 1 179 ? 15.914 4.247 -14.292 1.00 91.94 179 ASN A CA 1
ATOM 1434 C C . ASN A 1 179 ? 15.765 2.898 -13.581 1.00 91.94 179 ASN A C 1
ATOM 1436 O O . ASN A 1 179 ? 16.725 2.427 -12.973 1.00 91.94 179 ASN A O 1
ATOM 1440 N N . ILE A 1 180 ? 14.603 2.244 -13.694 1.00 94.88 180 ILE A N 1
ATOM 1441 C CA . ILE A 1 180 ? 14.370 0.919 -13.099 1.00 94.88 180 ILE A CA 1
ATOM 1442 C C . ILE A 1 180 ? 15.384 -0.099 -13.623 1.00 94.88 180 ILE A C 1
ATOM 1444 O O . ILE A 1 180 ? 15.990 -0.816 -12.828 1.00 94.88 180 ILE A O 1
ATOM 1448 N N . ARG A 1 181 ? 15.616 -0.145 -14.943 1.00 90.69 181 ARG A N 1
ATOM 1449 C CA . ARG A 1 181 ? 16.618 -1.049 -15.531 1.00 90.69 181 ARG A CA 1
ATOM 1450 C C . ARG A 1 181 ? 18.022 -0.751 -15.013 1.00 90.69 181 ARG A C 1
ATOM 1452 O O . ARG A 1 181 ? 18.697 -1.675 -14.574 1.00 90.69 181 ARG A O 1
ATOM 1459 N N . ALA A 1 182 ? 18.434 0.518 -15.000 1.00 84.75 182 ALA A N 1
ATOM 1460 C CA . ALA A 1 182 ? 19.756 0.917 -14.514 1.00 84.75 182 ALA A CA 1
ATOM 1461 C C . ALA A 1 182 ? 19.978 0.507 -13.046 1.00 84.75 182 ALA A C 1
ATOM 1463 O O . ALA A 1 182 ? 20.996 -0.104 -12.715 1.00 84.75 182 ALA A O 1
ATOM 1464 N N . VAL A 1 183 ? 18.990 0.759 -12.181 1.00 92.25 183 VAL A N 1
ATOM 1465 C CA . VAL A 1 183 ? 19.041 0.367 -10.767 1.00 92.25 183 VAL A CA 1
ATOM 1466 C C . VAL A 1 183 ? 19.066 -1.153 -10.613 1.00 92.25 183 VAL A C 1
ATOM 1468 O O . VAL A 1 183 ? 19.892 -1.682 -9.868 1.00 92.25 183 VAL A O 1
ATOM 1471 N N . ARG A 1 184 ? 18.200 -1.875 -11.332 1.00 92.81 184 ARG A N 1
ATOM 1472 C CA . ARG A 1 184 ? 18.140 -3.343 -11.304 1.00 92.81 184 ARG A CA 1
ATOM 1473 C C . ARG A 1 184 ? 19.481 -3.950 -11.708 1.00 92.81 184 ARG A C 1
ATOM 1475 O O . ARG A 1 184 ? 19.983 -4.829 -11.011 1.00 92.81 184 ARG A O 1
ATOM 1482 N N . ASP A 1 185 ? 20.062 -3.471 -12.804 1.00 85.00 185 ASP A N 1
ATOM 1483 C CA . ASP A 1 185 ? 21.311 -3.993 -13.356 1.00 85.00 185 ASP A CA 1
ATOM 1484 C C . ASP A 1 185 ? 22.491 -3.714 -12.417 1.00 85.00 185 ASP A C 1
ATOM 1486 O O . ASP A 1 185 ? 23.329 -4.592 -12.204 1.00 85.00 185 ASP A O 1
ATOM 1490 N N . ALA A 1 186 ? 22.519 -2.543 -11.772 1.00 84.88 186 ALA A N 1
ATOM 1491 C CA . ALA A 1 186 ? 23.510 -2.225 -10.749 1.00 84.88 186 ALA A CA 1
ATOM 1492 C C . ALA A 1 186 ? 23.399 -3.146 -9.520 1.00 84.88 186 ALA A C 1
ATOM 1494 O O . ALA A 1 186 ? 24.414 -3.638 -9.022 1.00 84.88 186 ALA A O 1
ATOM 1495 N N . LEU A 1 187 ? 22.180 -3.427 -9.046 1.00 89.56 187 LEU A N 1
ATOM 1496 C CA . LEU A 1 187 ? 21.946 -4.330 -7.913 1.00 89.56 187 LEU A CA 1
ATOM 1497 C C . LEU A 1 187 ? 22.287 -5.789 -8.259 1.00 89.56 187 LEU A C 1
ATOM 1499 O O . LEU A 1 187 ? 22.875 -6.488 -7.425 1.00 89.56 187 LEU A O 1
ATOM 1503 N N . LEU A 1 188 ? 21.997 -6.240 -9.489 1.00 87.81 188 LEU A N 1
ATOM 1504 C CA . LEU A 1 188 ? 22.441 -7.552 -9.963 1.00 87.81 188 LEU A CA 1
ATOM 1505 C C . LEU A 1 188 ? 23.971 -7.621 -10.017 1.00 87.81 188 LEU A C 1
ATOM 1507 O O . LEU A 1 188 ? 24.553 -8.577 -9.503 1.00 87.81 188 LEU A O 1
ATOM 1511 N N . ALA A 1 189 ? 24.626 -6.634 -10.634 1.00 82.38 189 ALA A N 1
ATOM 1512 C CA . ALA A 1 189 ? 26.083 -6.594 -10.753 1.00 82.38 189 ALA A CA 1
ATOM 1513 C C . ALA A 1 189 ? 26.764 -6.548 -9.374 1.00 82.38 189 ALA A C 1
ATOM 1515 O O . ALA A 1 189 ? 27.814 -7.159 -9.178 1.00 82.38 189 ALA A O 1
ATOM 1516 N N . GLY A 1 190 ? 26.125 -5.892 -8.400 1.00 84.62 190 GLY A N 1
ATOM 1517 C CA . GLY A 1 190 ? 26.506 -5.901 -6.986 1.00 84.62 190 GLY A CA 1
ATOM 1518 C C . GLY A 1 190 ? 26.205 -7.212 -6.247 1.00 84.62 190 GLY A C 1
ATOM 1519 O O . GLY A 1 190 ? 26.510 -7.328 -5.062 1.00 84.62 190 GLY A O 1
ATOM 1520 N N . GLY A 1 191 ? 25.613 -8.204 -6.914 1.00 87.50 191 GLY A N 1
ATOM 1521 C CA . GLY A 1 191 ? 25.369 -9.539 -6.379 1.00 87.50 191 GLY A CA 1
ATOM 1522 C C . GLY A 1 191 ? 24.188 -9.652 -5.414 1.00 87.50 191 GLY A C 1
ATOM 1523 O O . GLY A 1 191 ? 24.083 -10.685 -4.751 1.00 87.50 191 GLY A O 1
ATOM 1524 N N . LYS A 1 192 ? 23.299 -8.649 -5.338 1.00 91.94 192 LYS A N 1
ATOM 1525 C CA . LYS A 1 192 ? 22.160 -8.637 -4.397 1.00 91.94 192 LYS A CA 1
ATOM 1526 C C . LYS A 1 192 ? 21.140 -9.752 -4.683 1.00 91.94 192 LYS A C 1
ATOM 1528 O O . LYS A 1 192 ? 20.520 -10.264 -3.759 1.00 91.94 192 LYS A O 1
ATOM 1533 N N . PHE A 1 193 ? 21.002 -10.174 -5.941 1.00 92.88 193 PHE A N 1
ATOM 1534 C CA . PHE A 1 193 ? 20.142 -11.287 -6.367 1.00 92.88 193 PHE A CA 1
ATOM 1535 C C . PHE A 1 193 ? 20.740 -12.033 -7.578 1.00 92.88 193 PHE A C 1
ATOM 1537 O O . PHE A 1 193 ? 21.876 -11.760 -7.973 1.00 92.88 193 PHE A O 1
ATOM 1544 N N . ASN A 1 194 ? 20.056 -13.054 -8.104 1.00 89.69 194 ASN A N 1
ATOM 1545 C CA . ASN A 1 194 ? 20.475 -13.799 -9.299 1.00 89.69 194 ASN A CA 1
ATOM 1546 C C . ASN A 1 194 ? 19.710 -13.320 -10.534 1.00 89.69 194 ASN A C 1
ATOM 1548 O O . ASN A 1 194 ? 18.604 -12.805 -10.424 1.00 89.69 194 ASN A O 1
ATOM 1552 N N . SER A 1 195 ? 20.251 -13.563 -11.726 1.00 86.38 195 SER A N 1
ATOM 1553 C CA . SER A 1 195 ? 19.597 -13.179 -12.984 1.00 86.38 195 SER A CA 1
ATOM 1554 C C . SER A 1 195 ? 18.257 -13.883 -13.244 1.00 86.38 195 SER A C 1
ATOM 1556 O O . SER A 1 195 ? 17.506 -13.465 -14.112 1.00 86.38 195 SER A O 1
ATOM 1558 N N . ASN A 1 196 ? 17.942 -14.954 -12.517 1.00 85.88 196 ASN A N 1
ATOM 1559 C CA . ASN A 1 196 ? 16.652 -15.640 -12.584 1.00 85.88 196 ASN A CA 1
ATOM 1560 C C . ASN A 1 196 ? 15.736 -15.332 -11.387 1.00 85.88 196 ASN A C 1
ATOM 1562 O O . ASN A 1 196 ? 14.677 -15.948 -11.269 1.00 85.88 196 ASN A O 1
ATOM 1566 N N . THR A 1 197 ? 16.140 -14.439 -10.476 1.00 91.25 197 THR A N 1
ATOM 1567 C CA . THR A 1 197 ? 15.296 -14.038 -9.347 1.00 91.25 197 THR A CA 1
ATOM 1568 C C . THR A 1 197 ? 14.054 -13.328 -9.889 1.00 91.25 197 THR A C 1
ATOM 1570 O O . THR A 1 197 ? 14.201 -12.403 -10.684 1.00 91.25 197 THR A O 1
ATOM 1573 N N . PRO A 1 198 ? 12.833 -13.737 -9.503 1.00 92.88 198 PRO A N 1
ATOM 1574 C CA . PRO A 1 198 ? 11.637 -13.148 -10.074 1.00 92.88 198 PRO A CA 1
ATOM 1575 C C . PRO A 1 198 ? 11.373 -11.740 -9.537 1.00 92.88 198 PRO A C 1
ATOM 1577 O O . PRO A 1 198 ? 11.613 -11.466 -8.362 1.00 92.88 198 PRO A O 1
ATOM 1580 N N . HIS A 1 199 ? 10.833 -10.871 -10.389 1.00 95.44 199 HIS A N 1
ATOM 1581 C CA . HIS A 1 199 ? 10.500 -9.483 -10.064 1.00 95.44 199 HIS A CA 1
ATOM 1582 C C . HIS A 1 199 ? 8.986 -9.261 -10.055 1.00 95.44 199 HIS A C 1
ATOM 1584 O O . HIS A 1 199 ? 8.291 -9.757 -10.944 1.00 95.44 199 HIS A O 1
ATOM 1590 N N . THR A 1 200 ? 8.497 -8.472 -9.099 1.00 97.19 200 THR A N 1
ATOM 1591 C CA . THR A 1 200 ? 7.095 -8.041 -9.006 1.00 97.19 200 THR A CA 1
ATOM 1592 C C . THR A 1 200 ? 7.027 -6.528 -8.851 1.00 97.19 200 THR A C 1
ATOM 1594 O O . THR A 1 200 ? 7.746 -5.962 -8.027 1.00 97.19 200 THR A O 1
ATOM 1597 N N . ALA A 1 201 ? 6.165 -5.876 -9.630 1.00 98.25 201 ALA A N 1
ATOM 1598 C CA . ALA A 1 201 ? 5.879 -4.453 -9.490 1.00 98.25 201 ALA A CA 1
ATOM 1599 C C . ALA A 1 201 ? 4.720 -4.250 -8.506 1.00 98.25 201 ALA A C 1
ATOM 1601 O O . ALA A 1 201 ? 3.671 -4.859 -8.687 1.00 98.25 201 ALA A O 1
ATOM 1602 N N . LEU A 1 202 ? 4.885 -3.397 -7.497 1.00 98.75 202 LEU A N 1
ATOM 1603 C CA . LEU A 1 202 ? 3.848 -3.073 -6.520 1.00 98.75 202 LEU A CA 1
ATOM 1604 C C . LEU A 1 202 ? 3.790 -1.567 -6.279 1.00 98.75 202 LEU A C 1
ATOM 1606 O O . LEU A 1 202 ? 4.819 -0.923 -6.091 1.00 98.75 202 LEU A O 1
ATOM 1610 N N . GLY A 1 203 ? 2.594 -0.986 -6.261 1.00 98.31 203 GLY A N 1
ATOM 1611 C CA . GLY A 1 203 ? 2.474 0.453 -6.086 1.00 98.31 203 GLY A CA 1
ATOM 1612 C C . GLY A 1 203 ? 1.099 0.926 -5.659 1.00 98.31 203 GLY A C 1
ATOM 1613 O O . GLY A 1 203 ? 0.123 0.179 -5.676 1.00 98.31 203 GLY A O 1
ATOM 1614 N N . PHE A 1 204 ? 1.055 2.201 -5.285 1.00 97.31 204 PHE A N 1
ATOM 1615 C CA . PHE A 1 204 ? -0.143 2.907 -4.840 1.00 97.31 204 PHE A CA 1
ATOM 1616 C C . PHE A 1 204 ? -0.456 4.096 -5.754 1.00 97.31 204 PHE A C 1
ATOM 1618 O O . PHE A 1 204 ? 0.468 4.813 -6.151 1.00 97.31 204 PHE A O 1
ATOM 1625 N N . SER A 1 205 ? -1.734 4.349 -6.052 1.00 96.06 205 SER A N 1
ATOM 1626 C CA . SER A 1 205 ? -2.185 5.513 -6.832 1.00 96.06 205 SER A CA 1
ATOM 1627 C C . SER A 1 205 ? -1.447 5.588 -8.182 1.00 96.06 205 SER A C 1
ATOM 1629 O O . SER A 1 205 ? -1.391 4.589 -8.896 1.00 96.06 205 SER A O 1
ATOM 1631 N N . ALA A 1 206 ? -0.809 6.703 -8.550 1.00 95.62 206 ALA A N 1
ATOM 1632 C CA . ALA A 1 206 ? -0.001 6.770 -9.777 1.00 95.62 206 ALA A CA 1
ATOM 1633 C C . ALA A 1 206 ? 1.091 5.682 -9.869 1.00 95.62 206 ALA A C 1
ATOM 1635 O O . ALA A 1 206 ? 1.378 5.202 -10.964 1.00 95.62 206 ALA A O 1
ATOM 1636 N N . GLY A 1 207 ? 1.672 5.253 -8.744 1.00 97.44 207 GLY A N 1
ATOM 1637 C CA . GLY A 1 207 ? 2.589 4.112 -8.697 1.00 97.44 207 GLY A CA 1
ATOM 1638 C C . GLY A 1 207 ? 1.886 2.775 -8.918 1.00 97.44 207 GLY A C 1
ATOM 1639 O O . GLY A 1 207 ? 2.462 1.883 -9.529 1.00 97.44 207 GLY A O 1
ATOM 1640 N N . GLY A 1 208 ? 0.631 2.647 -8.482 1.00 96.81 208 GLY A N 1
ATOM 1641 C CA . GLY A 1 208 ? -0.235 1.499 -8.759 1.00 96.81 208 GLY A CA 1
ATOM 1642 C C . GLY A 1 208 ? -0.547 1.386 -10.249 1.00 96.81 208 GLY A C 1
ATOM 1643 O O . GLY A 1 208 ? -0.282 0.343 -10.845 1.00 96.81 208 GLY A O 1
ATOM 1644 N N . ALA A 1 209 ? -0.966 2.489 -10.880 1.00 95.00 209 ALA A N 1
ATOM 1645 C CA . ALA A 1 209 ? -1.165 2.571 -12.331 1.00 95.00 209 ALA A CA 1
ATOM 1646 C C . ALA A 1 209 ? 0.110 2.220 -13.117 1.00 95.00 209 ALA A C 1
ATOM 1648 O O . ALA A 1 209 ? 0.051 1.584 -14.168 1.00 95.00 209 ALA A O 1
ATOM 1649 N N . PHE A 1 210 ? 1.275 2.601 -12.591 1.00 97.38 210 PHE A N 1
ATOM 1650 C CA . PHE A 1 210 ? 2.560 2.313 -13.211 1.00 97.38 210 PHE A CA 1
ATOM 1651 C C . PHE A 1 210 ? 2.916 0.817 -13.212 1.00 97.38 210 PHE A C 1
ATOM 1653 O O . PHE A 1 210 ? 3.515 0.339 -14.179 1.00 97.38 210 PHE A O 1
ATOM 1660 N N . THR A 1 211 ? 2.535 0.058 -12.175 1.00 97.81 211 THR A N 1
ATOM 1661 C CA . THR A 1 211 ? 2.955 -1.349 -12.009 1.00 97.81 211 THR A CA 1
ATOM 1662 C C . THR A 1 211 ? 2.605 -2.247 -13.185 1.00 97.81 211 THR A C 1
ATOM 1664 O O . THR A 1 211 ? 3.426 -3.065 -13.602 1.00 97.81 211 THR A O 1
ATOM 1667 N N . GLU A 1 212 ? 1.405 -2.075 -13.732 1.00 92.06 212 GLU A N 1
ATOM 1668 C CA . GLU A 1 212 ? 0.874 -2.865 -14.839 1.00 92.06 212 GLU A CA 1
ATOM 1669 C C . GLU A 1 212 ? 1.753 -2.688 -16.084 1.00 92.06 212 GLU A C 1
ATOM 1671 O O . GLU A 1 212 ? 2.190 -3.664 -16.701 1.00 92.06 212 GLU A O 1
ATOM 1676 N N . PHE A 1 213 ? 2.133 -1.441 -16.386 1.00 94.19 213 PHE A N 1
ATOM 1677 C CA . PHE A 1 213 ? 3.080 -1.149 -17.455 1.00 94.19 213 PHE A CA 1
ATOM 1678 C C . PHE A 1 213 ? 4.469 -1.697 -17.155 1.00 94.19 213 PHE A C 1
ATOM 1680 O O . PHE A 1 213 ? 5.065 -2.295 -18.043 1.00 94.19 213 PHE A O 1
ATOM 1687 N N . VAL A 1 214 ? 4.993 -1.542 -15.934 1.00 95.19 214 VAL A N 1
ATOM 1688 C CA . VAL A 1 214 ? 6.308 -2.098 -15.560 1.00 95.19 214 VAL A CA 1
ATOM 1689 C C . VAL A 1 214 ? 6.345 -3.595 -15.833 1.00 95.19 214 VAL A C 1
ATOM 1691 O O . VAL A 1 214 ? 7.259 -4.071 -16.509 1.00 95.19 214 VAL A O 1
ATOM 1694 N N . ALA A 1 215 ? 5.331 -4.331 -15.382 1.00 93.19 215 ALA A N 1
ATOM 1695 C CA . ALA A 1 215 ? 5.320 -5.771 -15.536 1.00 93.19 215 ALA A CA 1
ATOM 1696 C C . ALA A 1 215 ? 5.159 -6.220 -16.991 1.00 93.19 215 ALA A C 1
ATOM 1698 O O . ALA A 1 215 ? 5.869 -7.122 -17.430 1.00 93.19 215 ALA A O 1
ATOM 1699 N N . VAL A 1 216 ? 4.337 -5.540 -17.789 1.00 89.31 216 VAL A N 1
ATOM 1700 C CA . VAL A 1 216 ? 4.202 -5.840 -19.225 1.00 89.31 216 VAL A CA 1
ATOM 1701 C C . VAL A 1 216 ? 5.453 -5.441 -20.017 1.00 89.31 216 VAL A C 1
ATOM 1703 O O . VAL A 1 216 ? 5.951 -6.195 -20.859 1.00 89.31 216 VAL A O 1
ATOM 1706 N N . VAL A 1 217 ? 5.987 -4.246 -19.771 1.00 86.38 217 VAL A N 1
ATOM 1707 C CA . VAL A 1 217 ? 7.090 -3.661 -20.541 1.00 86.38 217 VAL A CA 1
ATOM 1708 C C . VAL A 1 217 ? 8.407 -4.362 -20.226 1.00 86.38 217 VAL A C 1
ATOM 1710 O O . VAL A 1 217 ? 9.151 -4.674 -21.162 1.00 86.38 217 VAL A O 1
ATOM 1713 N N . LEU A 1 218 ? 8.688 -4.629 -18.949 1.00 87.56 218 LEU A N 1
ATOM 1714 C CA . LEU A 1 218 ? 9.911 -5.298 -18.490 1.00 87.56 218 LEU A CA 1
ATOM 1715 C C . LEU A 1 218 ? 9.748 -6.819 -18.356 1.00 87.56 218 LEU A C 1
ATOM 1717 O O . LEU A 1 218 ? 10.686 -7.494 -17.942 1.00 87.56 218 LEU A O 1
ATOM 1721 N N . LYS A 1 219 ? 8.579 -7.362 -18.726 1.00 85.94 219 LYS A N 1
ATOM 1722 C CA . LYS A 1 219 ? 8.237 -8.787 -18.604 1.00 85.94 219 LYS A CA 1
ATOM 1723 C C . LYS A 1 219 ? 8.386 -9.316 -17.170 1.00 85.94 219 LYS A C 1
ATOM 1725 O O . LYS A 1 219 ? 8.869 -10.433 -16.969 1.00 85.94 219 LYS A O 1
ATOM 1730 N N . TRP A 1 220 ? 8.003 -8.509 -16.178 1.00 91.62 220 TRP A N 1
ATOM 1731 C CA . TRP A 1 220 ? 8.022 -8.918 -14.774 1.00 91.62 220 TRP A CA 1
ATOM 1732 C C . TRP A 1 220 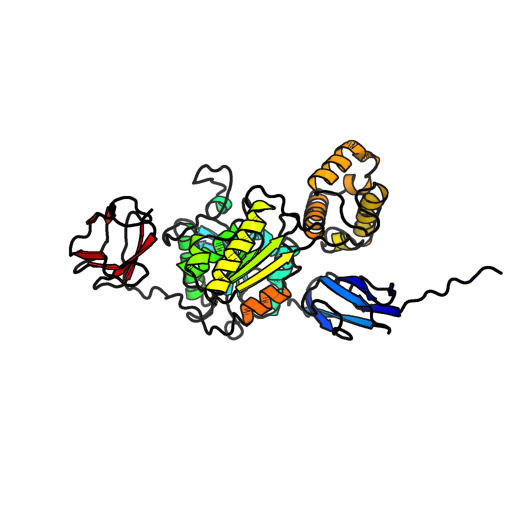? 6.924 -9.930 -14.446 1.00 91.62 220 TRP A C 1
ATOM 1734 O O . TRP A 1 220 ? 5.944 -10.055 -15.175 1.00 91.62 220 TRP A O 1
ATOM 1744 N N . ARG A 1 221 ? 7.119 -10.700 -13.368 1.00 92.25 221 ARG A N 1
ATOM 1745 C CA . ARG A 1 221 ? 6.277 -11.862 -13.041 1.00 92.25 221 ARG A CA 1
ATOM 1746 C C . ARG A 1 221 ? 4.835 -11.463 -12.735 1.00 92.25 221 ARG A C 1
ATOM 1748 O O . ARG A 1 221 ? 3.931 -12.221 -13.066 1.00 92.25 221 ARG A O 1
ATOM 1755 N N . ALA A 1 222 ? 4.638 -10.317 -12.091 1.00 95.12 222 ALA A N 1
ATOM 1756 C CA . ALA A 1 222 ? 3.323 -9.833 -11.697 1.00 95.12 222 ALA A CA 1
ATOM 1757 C C . ALA A 1 222 ? 3.310 -8.315 -11.479 1.00 95.12 222 ALA A C 1
ATOM 1759 O O . ALA A 1 222 ? 4.364 -7.693 -11.281 1.00 95.12 222 ALA A O 1
ATOM 1760 N N . ALA A 1 223 ? 2.103 -7.755 -11.458 1.00 97.06 223 ALA A N 1
ATOM 1761 C CA . ALA A 1 223 ? 1.818 -6.392 -11.029 1.00 97.06 223 ALA A CA 1
ATOM 1762 C C . ALA A 1 223 ? 0.795 -6.385 -9.881 1.00 97.06 223 ALA A C 1
ATOM 1764 O O . ALA A 1 223 ? -0.138 -7.186 -9.870 1.00 97.06 223 ALA A O 1
ATOM 1765 N N . VAL A 1 224 ? 0.981 -5.476 -8.927 1.00 98.38 224 VAL A N 1
ATOM 1766 C CA . VAL A 1 224 ? 0.083 -5.220 -7.799 1.00 98.38 224 VAL A CA 1
ATOM 1767 C C . VAL A 1 224 ? -0.254 -3.730 -7.785 1.00 98.38 224 VAL A C 1
ATOM 1769 O O . VAL A 1 224 ? 0.570 -2.896 -7.403 1.00 98.38 224 VAL A O 1
ATOM 1772 N N . ASN A 1 225 ? -1.466 -3.399 -8.211 1.00 97.81 225 ASN A N 1
ATOM 1773 C CA . ASN A 1 225 ? -1.986 -2.041 -8.249 1.00 97.81 225 ASN A CA 1
ATOM 1774 C C . ASN A 1 225 ? -2.946 -1.808 -7.077 1.00 97.81 225 ASN A C 1
ATOM 1776 O O . ASN A 1 225 ? -4.058 -2.333 -7.068 1.00 97.81 225 ASN A O 1
ATOM 1780 N N . HIS A 1 226 ? -2.545 -0.961 -6.133 1.00 97.69 226 HIS A N 1
ATOM 1781 C CA . HIS A 1 226 ? -3.447 -0.440 -5.114 1.00 97.69 226 HIS A CA 1
ATOM 1782 C C . HIS A 1 226 ? -3.950 0.960 -5.488 1.00 97.69 226 HIS A C 1
ATOM 1784 O O . HIS A 1 226 ? -3.159 1.888 -5.672 1.00 97.69 226 HIS A O 1
ATOM 1790 N N . ASN A 1 227 ? -5.273 1.139 -5.509 1.00 95.19 227 ASN A N 1
ATOM 1791 C CA . ASN A 1 227 ? -5.954 2.435 -5.609 1.00 95.19 227 ASN A CA 1
ATOM 1792 C C . ASN A 1 227 ? -5.633 3.239 -6.878 1.00 95.19 227 ASN A C 1
ATOM 1794 O O . ASN A 1 227 ? -5.504 4.463 -6.845 1.00 95.19 227 ASN A O 1
ATOM 1798 N N . ALA A 1 228 ? -5.532 2.560 -8.018 1.00 94.88 228 ALA A N 1
ATOM 1799 C CA . ALA A 1 228 ? -5.657 3.208 -9.317 1.00 94.88 228 ALA A CA 1
ATOM 1800 C C . ALA A 1 228 ? -6.579 2.428 -10.231 1.00 94.88 228 ALA A C 1
ATOM 1802 O O . ALA A 1 228 ? -6.743 1.232 -10.060 1.00 94.88 228 ALA A O 1
ATOM 1803 N N . LYS A 1 229 ? -7.137 3.070 -11.252 1.00 93.19 229 LYS A N 1
ATOM 1804 C CA . LYS A 1 229 ? -8.133 2.446 -12.132 1.00 93.19 229 LYS A CA 1
ATOM 1805 C C . LYS A 1 229 ? -7.605 1.380 -13.106 1.00 93.19 229 LYS A C 1
ATOM 1807 O O . LYS A 1 229 ? -8.399 0.736 -13.780 1.00 93.19 229 LYS A O 1
ATOM 1812 N N . GLY A 1 230 ? -6.289 1.176 -13.192 1.00 91.44 230 GLY A N 1
ATOM 1813 C CA . GLY A 1 230 ? -5.668 0.320 -14.214 1.00 91.44 230 GLY A CA 1
ATOM 1814 C C . GLY A 1 230 ? -5.708 0.953 -15.611 1.00 91.44 230 GLY A C 1
ATOM 1815 O O . GLY A 1 230 ? -5.987 2.148 -15.751 1.00 91.44 230 GLY A O 1
ATOM 1816 N N . ASN A 1 231 ? -5.403 0.176 -16.654 1.00 92.25 231 ASN A N 1
ATOM 1817 C CA . ASN A 1 231 ? -5.377 0.676 -18.030 1.00 92.25 231 ASN A CA 1
ATOM 1818 C C . ASN A 1 231 ? -6.190 -0.185 -19.006 1.00 92.25 231 ASN A C 1
ATOM 1820 O O . ASN A 1 231 ? -5.961 -1.386 -19.117 1.00 92.25 231 ASN A O 1
ATOM 1824 N N . LEU A 1 232 ? -7.049 0.457 -19.806 1.00 89.81 232 LEU A N 1
ATOM 1825 C CA . LEU A 1 232 ? -7.900 -0.223 -20.787 1.00 89.81 232 LEU A CA 1
ATOM 1826 C C . LEU A 1 232 ? -7.100 -1.089 -21.768 1.00 89.81 232 LEU A C 1
ATOM 1828 O O . LEU A 1 232 ? -7.363 -2.283 -21.883 1.00 89.81 232 LEU A O 1
ATOM 1832 N N . ILE A 1 233 ? -6.080 -0.519 -22.420 1.00 87.69 233 ILE A N 1
ATOM 1833 C CA . ILE A 1 233 ? -5.291 -1.225 -23.441 1.00 87.69 233 ILE A CA 1
ATOM 1834 C C . ILE A 1 233 ? -4.617 -2.454 -22.833 1.00 87.69 233 ILE A C 1
ATOM 1836 O O . ILE A 1 233 ? -4.599 -3.513 -23.459 1.00 87.69 233 ILE A O 1
ATOM 1840 N N . LEU A 1 234 ? -4.060 -2.332 -21.628 1.00 89.81 234 LEU A N 1
ATOM 1841 C CA . LEU A 1 234 ? -3.425 -3.464 -20.960 1.00 89.81 234 LEU A CA 1
ATOM 1842 C C . LEU A 1 234 ? -4.453 -4.508 -20.522 1.00 89.81 234 LEU A C 1
ATOM 1844 O O . LEU A 1 234 ? -4.246 -5.680 -20.822 1.00 89.81 234 LEU A O 1
ATOM 1848 N N . SER A 1 235 ? -5.586 -4.103 -19.950 1.00 92.62 235 SER A N 1
ATOM 1849 C CA . SER A 1 235 ? -6.658 -5.028 -19.561 1.00 92.62 235 SER A CA 1
ATOM 1850 C C . SER A 1 235 ? -7.208 -5.850 -20.730 1.00 92.62 235 SER A C 1
ATOM 1852 O O . SER A 1 235 ? -7.485 -7.038 -20.596 1.00 92.62 235 SER A O 1
ATOM 1854 N N . GLU A 1 236 ? -7.271 -5.257 -21.923 1.00 88.88 236 GLU A N 1
ATOM 1855 C CA . GLU A 1 236 ? -7.757 -5.925 -23.129 1.00 88.88 236 GLU A CA 1
ATOM 1856 C C . GLU A 1 236 ? -6.706 -6.811 -23.812 1.00 88.88 236 GLU A C 1
ATOM 1858 O O . GLU A 1 236 ? -7.065 -7.577 -24.707 1.00 88.88 236 GLU A O 1
ATOM 1863 N N . ASN A 1 237 ? -5.415 -6.712 -23.457 1.00 86.06 237 ASN A N 1
ATOM 1864 C CA . ASN A 1 237 ? -4.320 -7.314 -24.239 1.00 86.06 237 ASN A CA 1
ATOM 1865 C C . ASN A 1 237 ? -3.269 -8.082 -23.424 1.00 86.06 237 ASN A C 1
ATOM 1867 O O . ASN A 1 237 ? -2.572 -8.930 -23.987 1.00 86.06 237 ASN A O 1
ATOM 1871 N N . SER A 1 238 ? -3.145 -7.819 -22.129 1.00 86.19 238 SER A N 1
ATOM 1872 C CA . SER A 1 238 ? -2.181 -8.456 -21.237 1.00 86.19 238 SER A CA 1
ATOM 1873 C C . SER A 1 238 ? -2.725 -9.773 -20.679 1.00 86.19 238 SER A C 1
ATOM 1875 O O . SER A 1 238 ? -3.929 -10.023 -20.653 1.00 86.19 238 SER A O 1
ATOM 1877 N N . THR A 1 239 ? -1.812 -10.639 -20.254 1.00 86.56 239 THR A N 1
ATOM 1878 C CA . THR A 1 239 ? -2.089 -11.813 -19.408 1.00 86.56 239 THR A CA 1
ATOM 1879 C C . THR A 1 239 ? -1.106 -11.875 -18.240 1.00 86.56 239 THR A C 1
ATOM 1881 O O . THR A 1 239 ? -0.921 -12.932 -17.636 1.00 86.56 239 THR A O 1
ATOM 1884 N N . VAL A 1 240 ? -0.402 -10.769 -17.971 1.00 89.81 240 VAL A N 1
ATOM 1885 C CA . VAL A 1 240 ? 0.468 -10.661 -16.802 1.00 89.81 240 VAL A CA 1
ATOM 1886 C C . VAL A 1 240 ? -0.407 -10.814 -15.560 1.00 89.81 240 VAL A C 1
ATOM 1888 O O . VAL A 1 240 ? -1.416 -10.118 -15.466 1.00 89.81 240 VAL A O 1
ATOM 1891 N N . PRO A 1 241 ? -0.042 -11.703 -14.622 1.00 94.06 241 PRO A N 1
ATOM 1892 C CA . PRO A 1 241 ? -0.729 -11.827 -13.349 1.00 94.06 241 PRO A CA 1
ATOM 1893 C C . PRO A 1 241 ? -0.897 -10.475 -12.656 1.00 94.06 241 PRO A C 1
ATOM 1895 O O . PRO A 1 241 ? 0.087 -9.753 -12.460 1.00 94.06 241 PRO A O 1
ATOM 1898 N N . TYR A 1 242 ? -2.130 -10.152 -12.268 1.00 94.75 242 TYR A N 1
ATOM 1899 C CA . TYR A 1 242 ? -2.482 -8.823 -11.785 1.00 94.75 242 TYR A CA 1
ATOM 1900 C C . TYR A 1 242 ? -3.303 -8.870 -10.496 1.00 94.75 242 TYR A C 1
ATOM 1902 O O . TYR A 1 242 ? -4.371 -9.468 -10.446 1.00 94.75 242 TYR A O 1
ATOM 1910 N N . PHE A 1 243 ? -2.813 -8.231 -9.440 1.00 97.25 243 PHE A N 1
ATOM 1911 C CA . PHE A 1 243 ? -3.605 -7.952 -8.248 1.00 97.25 243 PHE A CA 1
ATOM 1912 C C . PHE A 1 243 ? -4.024 -6.493 -8.291 1.00 97.25 243 PHE A C 1
ATOM 1914 O O . PHE A 1 243 ? -3.184 -5.608 -8.461 1.00 97.25 243 PHE A O 1
ATOM 1921 N N . HIS A 1 244 ? -5.309 -6.238 -8.109 1.00 97.12 244 HIS A N 1
ATOM 1922 C CA . HIS A 1 244 ? -5.873 -4.906 -8.191 1.00 97.12 244 HIS A CA 1
ATOM 1923 C C . HIS A 1 244 ? -6.740 -4.651 -6.965 1.00 97.12 244 HIS A C 1
ATOM 1925 O O . HIS A 1 244 ? -7.601 -5.460 -6.640 1.00 97.12 244 HIS A O 1
ATOM 1931 N N . SER A 1 245 ? -6.534 -3.530 -6.280 1.00 97.31 245 SER A N 1
ATOM 1932 C CA . SER A 1 245 ? -7.491 -3.057 -5.287 1.00 97.31 245 SER A CA 1
ATOM 1933 C C . SER A 1 245 ? -7.975 -1.636 -5.531 1.00 97.31 245 SER A C 1
ATOM 1935 O O . SER A 1 245 ? -7.255 -0.792 -6.073 1.00 97.31 245 SER A O 1
ATOM 1937 N N . ILE A 1 246 ? -9.178 -1.359 -5.044 1.00 97.38 246 ILE A N 1
ATOM 1938 C CA . ILE A 1 246 ? -9.809 -0.035 -5.014 1.00 97.38 246 ILE A CA 1
ATOM 1939 C C . ILE A 1 246 ? -10.257 0.315 -3.591 1.00 97.38 246 ILE A C 1
ATOM 1941 O O . ILE A 1 246 ? -10.134 -0.506 -2.683 1.00 97.38 246 ILE A O 1
ATOM 1945 N N . SER A 1 247 ? -10.754 1.529 -3.356 1.00 97.06 247 SER A N 1
ATOM 1946 C CA . SER A 1 247 ? -11.349 1.891 -2.061 1.00 97.06 247 SER A CA 1
ATOM 1947 C C . SER A 1 247 ? -12.718 2.523 -2.216 1.00 97.06 247 SER A C 1
ATOM 1949 O O . SER A 1 247 ? -12.903 3.381 -3.075 1.00 97.06 247 SER A O 1
ATOM 1951 N N . GLU A 1 248 ? -13.652 2.101 -1.369 1.00 95.75 248 GLU A N 1
ATOM 1952 C CA . GLU A 1 248 ? -15.065 2.484 -1.405 1.00 95.75 248 GLU A CA 1
ATOM 1953 C C . GLU A 1 248 ? -15.264 4.007 -1.451 1.00 95.75 248 GLU A C 1
ATOM 1955 O O . GLU A 1 248 ? -15.960 4.518 -2.331 1.00 95.75 248 GLU A O 1
ATOM 1960 N N . ASN A 1 249 ? -14.583 4.733 -0.560 1.00 96.06 249 ASN A N 1
ATOM 1961 C CA . ASN A 1 249 ? -14.700 6.183 -0.401 1.00 96.06 249 ASN A CA 1
ATOM 1962 C C . ASN A 1 249 ? -13.518 6.940 -1.026 1.00 96.06 249 ASN A C 1
ATOM 1964 O O . ASN A 1 249 ? -13.172 8.041 -0.584 1.00 96.06 249 ASN A O 1
ATOM 1968 N N . ASP A 1 250 ? -12.869 6.368 -2.047 1.00 94.81 250 ASP A N 1
ATOM 1969 C CA . ASP A 1 250 ? -11.808 7.070 -2.765 1.00 94.81 250 ASP A CA 1
ATOM 1970 C C . ASP A 1 250 ? -12.357 8.390 -3.342 1.00 94.81 250 ASP A C 1
ATOM 1972 O O . ASP A 1 250 ? -13.358 8.436 -4.065 1.00 94.81 250 ASP A O 1
ATOM 1976 N N . ASN A 1 251 ? -11.725 9.492 -2.949 1.00 89.06 251 ASN A N 1
ATOM 1977 C CA . ASN A 1 251 ? -12.154 10.857 -3.238 1.00 89.06 251 ASN A CA 1
ATOM 1978 C C . ASN A 1 251 ? -11.202 11.576 -4.200 1.00 89.06 251 ASN A C 1
ATOM 1980 O O . ASN A 1 251 ? -11.366 12.772 -4.456 1.00 89.06 251 ASN A O 1
ATOM 1984 N N . HIS A 1 252 ? -10.212 10.869 -4.747 1.00 90.69 252 HIS A N 1
ATOM 1985 C CA . HIS A 1 252 ? -9.287 11.450 -5.703 1.00 90.69 252 HIS A CA 1
ATOM 1986 C C . HIS A 1 252 ? -9.971 11.622 -7.074 1.00 90.69 252 HIS A C 1
ATOM 1988 O O . HIS A 1 252 ? -10.596 10.678 -7.560 1.00 90.69 252 HIS A O 1
ATOM 1994 N N . PRO A 1 253 ? -9.845 12.777 -7.759 1.00 85.62 253 PRO A N 1
ATOM 1995 C CA . PRO A 1 253 ? -10.571 13.041 -9.008 1.00 85.62 253 PRO A CA 1
ATOM 1996 C C . PRO A 1 253 ? -10.381 11.980 -10.101 1.00 85.62 253 PRO A C 1
ATOM 1998 O O . PRO A 1 253 ? -11.326 11.663 -10.819 1.00 85.62 253 PRO A O 1
ATOM 2001 N N . ASP A 1 254 ? -9.177 11.409 -10.200 1.00 82.62 254 ASP A N 1
ATOM 2002 C CA . ASP A 1 254 ? -8.851 10.407 -11.224 1.00 82.62 254 ASP A CA 1
ATOM 2003 C C . ASP A 1 254 ? -9.269 8.974 -10.864 1.00 82.62 254 ASP A C 1
ATOM 2005 O O . ASP A 1 254 ? -9.347 8.127 -11.755 1.00 82.62 254 ASP A O 1
ATOM 2009 N N . VAL A 1 255 ? -9.474 8.671 -9.576 1.00 86.81 255 VAL A N 1
ATOM 2010 C CA . VAL A 1 255 ? -9.641 7.286 -9.088 1.00 86.81 255 VAL A CA 1
ATOM 2011 C C . VAL A 1 255 ? -10.750 7.116 -8.043 1.00 86.81 255 VAL A C 1
ATOM 2013 O O . VAL A 1 255 ? -10.854 6.055 -7.444 1.00 86.81 255 VAL A O 1
ATOM 2016 N N . GLY A 1 256 ? -11.614 8.121 -7.869 1.00 90.06 256 GLY A N 1
ATOM 2017 C CA . GLY A 1 256 ? -12.825 8.018 -7.056 1.00 90.06 256 GLY A CA 1
ATOM 2018 C C . GLY A 1 256 ? -13.898 7.142 -7.708 1.00 90.06 256 GLY A C 1
ATOM 2019 O O . GLY A 1 256 ? -13.592 6.291 -8.536 1.00 90.06 256 GLY A O 1
ATOM 2020 N N . LEU A 1 257 ? -15.182 7.366 -7.413 1.00 90.81 257 LEU A N 1
ATOM 2021 C CA . LEU A 1 257 ? -16.280 6.479 -7.857 1.00 90.81 257 LEU A CA 1
ATOM 2022 C C . LEU A 1 257 ? -16.252 6.086 -9.350 1.00 90.81 257 LEU A C 1
ATOM 2024 O O . LEU A 1 257 ? -16.473 4.923 -9.683 1.00 90.81 257 LEU A O 1
ATOM 2028 N N . ALA A 1 258 ? -15.959 7.032 -10.250 1.00 93.19 258 ALA A N 1
ATOM 2029 C CA . ALA A 1 258 ? -15.837 6.741 -11.681 1.00 93.19 258 ALA A CA 1
ATOM 2030 C C . ALA A 1 258 ? -14.617 5.856 -11.995 1.00 93.19 258 ALA A C 1
ATOM 2032 O O . ALA A 1 258 ? -14.737 4.889 -12.741 1.00 93.19 258 ALA A O 1
ATOM 2033 N N . GLY A 1 259 ? -13.465 6.136 -11.380 1.00 94.81 259 GLY A N 1
ATOM 2034 C CA . GLY A 1 259 ? -12.263 5.317 -11.528 1.00 94.81 259 GLY A CA 1
ATOM 2035 C C . GLY A 1 259 ? -12.403 3.925 -10.906 1.00 94.81 259 GLY A C 1
ATOM 2036 O O . GLY A 1 259 ? -11.902 2.961 -11.476 1.00 94.81 259 GLY A O 1
ATOM 2037 N N . ASN A 1 260 ? -13.145 3.791 -9.804 1.00 95.50 260 ASN A N 1
ATOM 2038 C CA . ASN A 1 260 ? -13.515 2.495 -9.233 1.00 95.50 260 ASN A CA 1
ATOM 2039 C C . ASN A 1 260 ? -14.388 1.682 -10.193 1.00 95.50 260 ASN A C 1
ATOM 2041 O O . ASN A 1 260 ? -14.206 0.473 -10.308 1.00 95.50 260 ASN A O 1
ATOM 2045 N N . GLN A 1 261 ? -15.327 2.324 -10.894 1.00 95.44 261 GLN A N 1
ATOM 2046 C CA . GLN A 1 261 ? -16.116 1.639 -11.917 1.00 95.44 261 GLN A CA 1
ATOM 2047 C C . GLN A 1 261 ? -15.239 1.210 -13.101 1.00 95.44 261 GLN A C 1
ATOM 2049 O O . GLN A 1 261 ? -15.296 0.048 -13.492 1.00 95.44 261 GLN A O 1
ATOM 2054 N N . GLU A 1 262 ? -14.368 2.092 -13.605 1.00 96.19 262 GLU A N 1
ATOM 2055 C CA . GLU A 1 262 ? -13.402 1.742 -14.659 1.00 96.19 262 GLU A CA 1
ATOM 2056 C C . GLU A 1 262 ? -12.501 0.567 -14.239 1.00 96.19 262 GLU A C 1
ATOM 2058 O O . GLU A 1 262 ? -12.243 -0.329 -15.036 1.00 96.19 262 GLU A O 1
ATOM 2063 N N . ALA A 1 263 ? -12.063 0.520 -12.977 1.00 96.56 263 ALA A N 1
ATOM 2064 C CA . ALA A 1 263 ? -11.283 -0.591 -12.437 1.00 96.56 263 ALA A CA 1
ATOM 2065 C C . ALA A 1 263 ? -12.030 -1.931 -12.519 1.00 96.56 263 ALA A C 1
ATOM 2067 O O . ALA A 1 263 ? -11.439 -2.937 -12.910 1.00 96.56 263 ALA A O 1
ATOM 2068 N N . ARG A 1 264 ? -13.329 -1.947 -12.185 1.00 96.56 264 ARG A N 1
ATOM 2069 C CA . ARG A 1 264 ? -14.173 -3.148 -12.295 1.00 96.56 264 ARG A CA 1
ATOM 2070 C C . ARG A 1 264 ? -14.371 -3.564 -13.752 1.00 96.56 264 ARG A C 1
ATOM 2072 O O . ARG A 1 264 ? -14.315 -4.754 -14.053 1.00 96.56 264 ARG A O 1
ATOM 2079 N N . ASP A 1 265 ? -14.544 -2.601 -14.653 1.00 96.62 265 ASP A N 1
ATOM 2080 C CA . ASP A 1 265 ? -14.678 -2.871 -16.086 1.00 96.62 265 ASP A CA 1
ATOM 2081 C C . ASP A 1 265 ? -13.373 -3.470 -16.655 1.00 96.62 265 ASP A C 1
ATOM 2083 O O . ASP A 1 265 ? -13.395 -4.484 -17.354 1.00 96.62 265 ASP A O 1
ATOM 2087 N N . HIS A 1 266 ? -12.212 -2.914 -16.288 1.00 95.44 266 HIS A N 1
ATOM 2088 C CA . HIS A 1 266 ? -10.905 -3.464 -16.663 1.00 95.44 266 HIS A CA 1
ATOM 2089 C C . HIS A 1 266 ? -10.660 -4.854 -16.061 1.00 95.44 266 HIS A C 1
ATOM 2091 O O . HIS A 1 266 ? -10.116 -5.730 -16.732 1.00 95.44 266 HIS A O 1
ATOM 2097 N N . TYR A 1 267 ? -11.078 -5.090 -14.817 1.00 95.44 267 TYR A N 1
ATOM 2098 C CA . TYR A 1 267 ? -11.018 -6.414 -14.200 1.00 95.44 267 TYR A CA 1
ATOM 2099 C C . TYR A 1 267 ? -11.824 -7.453 -14.995 1.00 95.44 267 TYR A C 1
ATOM 2101 O O . TYR A 1 267 ? -11.339 -8.564 -15.222 1.00 95.44 267 TYR A O 1
ATOM 2109 N N . GLN A 1 268 ? -13.005 -7.083 -15.501 1.00 95.62 268 GLN A N 1
ATOM 2110 C CA . GLN A 1 268 ? -13.803 -7.971 -16.346 1.00 95.62 268 GLN A CA 1
ATOM 2111 C C . GLN A 1 268 ? -13.073 -8.340 -17.647 1.00 95.62 268 GLN A C 1
ATOM 2113 O O . GLN A 1 268 ? -13.081 -9.510 -18.028 1.00 95.62 268 GLN A O 1
ATOM 2118 N N . ASN A 1 269 ? -12.368 -7.395 -18.280 1.00 94.38 269 ASN A N 1
ATOM 2119 C CA . ASN A 1 269 ? -11.563 -7.686 -19.475 1.00 94.38 269 ASN A CA 1
ATOM 2120 C C . ASN A 1 269 ? -10.496 -8.763 -19.212 1.00 94.38 269 ASN A C 1
ATOM 2122 O O . ASN A 1 269 ? -10.242 -9.610 -20.071 1.00 94.38 269 ASN A O 1
ATOM 2126 N N . TYR A 1 270 ? -9.885 -8.756 -18.022 1.00 92.25 270 TYR A N 1
ATOM 2127 C CA . TYR A 1 270 ? -8.931 -9.786 -17.611 1.00 92.25 270 TYR A CA 1
ATOM 2128 C C . TYR A 1 270 ? -9.597 -11.156 -17.430 1.00 92.25 270 TYR A C 1
ATOM 2130 O O . TYR A 1 270 ? -9.064 -12.159 -17.915 1.00 92.25 270 TYR A O 1
ATOM 2138 N N . LEU A 1 271 ? -10.765 -11.205 -16.778 1.00 92.00 271 LEU A N 1
ATOM 2139 C CA . LEU A 1 271 ? -11.538 -12.440 -16.599 1.00 92.00 271 LEU A CA 1
ATOM 2140 C C . LEU A 1 271 ? -11.980 -13.048 -17.934 1.00 92.00 271 LEU A C 1
ATOM 2142 O O . LEU A 1 271 ? -11.818 -14.248 -18.139 1.00 92.00 271 LEU A O 1
ATOM 2146 N N . ASP A 1 272 ? -12.457 -12.224 -18.869 1.00 91.31 272 ASP A N 1
ATOM 2147 C CA . ASP A 1 272 ? -12.906 -12.654 -20.203 1.00 91.31 272 ASP A CA 1
ATOM 2148 C C . ASP A 1 272 ? -11.783 -13.291 -21.045 1.00 91.31 272 ASP A C 1
ATOM 2150 O O . ASP A 1 272 ? -12.037 -13.924 -22.074 1.00 91.31 272 ASP A O 1
ATOM 2154 N N . ARG A 1 273 ? -10.529 -13.122 -20.613 1.00 89.69 273 ARG A N 1
ATOM 2155 C CA . ARG A 1 273 ? -9.314 -13.622 -21.265 1.00 89.69 273 ARG A CA 1
ATOM 2156 C C . ARG A 1 273 ? -8.620 -14.737 -20.479 1.00 89.69 273 ARG A C 1
ATOM 2158 O O . ARG A 1 273 ? -7.493 -15.091 -20.832 1.00 89.69 273 ARG A O 1
ATOM 2165 N N . ASP A 1 274 ? -9.248 -15.258 -19.423 1.00 87.19 274 ASP A N 1
ATOM 2166 C CA . ASP A 1 274 ? -8.673 -16.255 -18.508 1.00 87.19 274 ASP A CA 1
ATOM 2167 C C . ASP A 1 274 ? -7.318 -15.817 -17.903 1.00 87.19 274 ASP A C 1
ATOM 2169 O O . ASP A 1 274 ? -6.430 -16.636 -17.641 1.00 87.19 274 ASP A O 1
ATOM 2173 N N . ALA A 1 275 ? -7.117 -14.508 -17.704 1.00 88.75 275 ALA A N 1
ATOM 2174 C CA . ALA A 1 275 ? -5.911 -13.999 -17.063 1.00 88.75 275 ALA A CA 1
ATOM 2175 C C . ALA A 1 275 ? -5.936 -14.261 -15.547 1.00 88.75 275 ALA A C 1
ATOM 2177 O O . ALA A 1 275 ? -6.984 -14.249 -14.905 1.00 88.75 275 ALA A O 1
ATOM 2178 N N . CYS A 1 276 ? -4.756 -14.464 -14.955 1.00 90.31 276 CYS A N 1
ATOM 2179 C CA . CYS A 1 276 ? -4.607 -14.547 -13.503 1.00 90.31 276 CYS A CA 1
ATOM 2180 C C . CYS A 1 276 ? -4.841 -13.163 -12.892 1.00 90.31 276 CYS A C 1
ATOM 2182 O O . CYS A 1 276 ? -3.965 -12.301 -12.993 1.00 90.31 276 CYS A O 1
ATOM 2184 N N . VAL A 1 277 ? -6.002 -12.943 -12.279 1.00 92.88 277 VAL A N 1
ATOM 2185 C CA . VAL A 1 277 ? -6.336 -11.643 -11.704 1.00 92.88 277 VAL A CA 1
ATOM 2186 C C . VAL A 1 277 ? -7.063 -11.765 -10.364 1.00 92.88 277 VAL A C 1
ATOM 2188 O O . VAL A 1 277 ? -7.996 -12.554 -10.219 1.00 92.88 277 VAL A O 1
ATOM 2191 N N . ASN A 1 278 ? -6.647 -10.952 -9.395 1.00 94.75 278 ASN A N 1
ATOM 2192 C CA . ASN A 1 278 ? -7.313 -10.773 -8.107 1.00 94.75 278 ASN A CA 1
ATOM 2193 C C . ASN A 1 278 ? -7.845 -9.342 -8.027 1.00 94.75 278 ASN A C 1
ATOM 2195 O O . ASN A 1 278 ? -7.141 -8.409 -8.418 1.00 94.75 278 ASN A O 1
ATOM 2199 N N . PHE A 1 279 ? -9.059 -9.174 -7.505 1.00 96.25 279 PHE A N 1
ATOM 2200 C CA . PHE A 1 279 ? -9.668 -7.865 -7.305 1.00 96.25 279 PHE A CA 1
ATOM 2201 C C . PHE A 1 279 ? -10.209 -7.743 -5.890 1.00 96.25 279 PHE A C 1
ATOM 2203 O O . PHE A 1 279 ? -10.994 -8.587 -5.467 1.00 96.25 279 PHE A O 1
ATOM 2210 N N . GLU A 1 280 ? -9.801 -6.695 -5.185 1.00 96.88 280 GLU A N 1
ATOM 2211 C CA . GLU A 1 280 ? -10.189 -6.446 -3.799 1.00 96.88 280 GLU A CA 1
ATOM 2212 C C . GLU A 1 280 ? -10.708 -5.014 -3.622 1.00 96.88 280 GLU A C 1
ATOM 2214 O O . GLU A 1 280 ? -10.269 -4.072 -4.285 1.00 96.88 280 GLU A O 1
ATOM 2219 N N . GLU A 1 281 ? -11.636 -4.816 -2.695 1.00 97.06 281 GLU A N 1
ATOM 2220 C CA . GLU A 1 281 ? -12.188 -3.499 -2.388 1.00 97.06 281 GLU A CA 1
ATOM 2221 C C . GLU A 1 281 ? -12.012 -3.203 -0.906 1.00 97.06 281 GLU A C 1
ATOM 2223 O O . GLU A 1 281 ? -12.550 -3.902 -0.052 1.00 97.06 281 GLU A O 1
ATOM 2228 N N . PHE A 1 282 ? -11.241 -2.161 -0.601 1.00 97.38 282 PHE A N 1
ATOM 2229 C CA . PHE A 1 282 ? -11.141 -1.662 0.760 1.00 97.38 282 PHE A CA 1
ATOM 2230 C C . PHE A 1 282 ? -12.458 -0.983 1.128 1.00 97.38 282 PHE A C 1
ATOM 2232 O O . PHE A 1 282 ? -12.821 0.031 0.525 1.00 97.38 282 PHE A O 1
ATOM 2239 N N . LEU A 1 283 ? -13.137 -1.542 2.122 1.00 96.44 283 LEU A N 1
ATOM 2240 C CA . LEU A 1 283 ? -14.356 -0.988 2.696 1.00 96.44 283 LEU A CA 1
ATOM 2241 C C . LEU A 1 283 ? -14.019 -0.108 3.892 1.00 96.44 283 LEU A C 1
ATOM 2243 O O . LEU A 1 283 ? -12.999 -0.315 4.560 1.00 96.44 283 LEU A O 1
ATOM 2247 N N . GLN A 1 284 ? -14.877 0.872 4.167 1.00 96.50 284 GLN A N 1
ATOM 2248 C CA . GLN A 1 284 ? -14.778 1.601 5.425 1.00 96.50 284 GLN A CA 1
ATOM 2249 C C . GLN A 1 284 ? -14.945 0.640 6.612 1.00 96.50 284 GLN A C 1
ATOM 2251 O O . GLN A 1 284 ? -15.661 -0.360 6.542 1.00 96.50 284 GLN A O 1
ATOM 2256 N N . MET A 1 285 ? -14.301 0.963 7.725 1.00 96.62 285 MET A N 1
ATOM 2257 C CA . MET A 1 285 ? -14.379 0.209 8.973 1.00 96.62 285 MET A CA 1
ATOM 2258 C C . MET A 1 285 ? -14.680 1.159 10.137 1.00 96.62 285 MET A C 1
ATOM 2260 O O . MET A 1 285 ? -14.417 2.362 10.026 1.00 96.62 285 MET A O 1
ATOM 2264 N N . PRO A 1 286 ? -15.209 0.663 11.268 1.00 98.06 286 PRO A N 1
ATOM 2265 C CA . PRO A 1 286 ? -15.407 1.508 12.433 1.00 98.06 286 PRO A CA 1
ATOM 2266 C C . PRO A 1 286 ? -14.056 1.992 12.970 1.00 98.06 286 PRO A C 1
ATOM 2268 O O . PRO A 1 286 ? -13.052 1.272 12.972 1.00 98.06 286 PRO A O 1
ATOM 2271 N N . LEU A 1 287 ? -14.023 3.234 13.445 1.00 98.25 287 LEU A N 1
ATOM 2272 C CA . LEU A 1 287 ? -12.869 3.758 14.152 1.00 98.25 287 LEU A CA 1
ATOM 2273 C C . LEU A 1 287 ? -12.811 3.112 15.541 1.00 98.25 287 LEU A C 1
ATOM 2275 O O . LEU A 1 287 ? -13.782 3.147 16.287 1.00 98.25 287 LEU A O 1
ATOM 2279 N N . PHE A 1 288 ? -11.657 2.566 15.916 1.00 96.94 288 PHE A N 1
ATOM 2280 C CA . PHE A 1 288 ? -11.430 2.003 17.248 1.00 96.94 288 PHE A CA 1
ATOM 2281 C C . PHE A 1 288 ? -10.414 2.840 18.035 1.00 96.94 288 PHE A C 1
ATOM 2283 O O . PHE A 1 288 ? -9.587 3.557 17.461 1.00 96.94 288 PHE A O 1
ATOM 2290 N N . ALA A 1 289 ? -10.482 2.771 19.366 1.00 97.56 289 ALA A N 1
ATOM 2291 C CA . ALA A 1 289 ? -9.774 3.687 20.259 1.00 97.56 289 ALA A CA 1
ATOM 2292 C C . ALA A 1 289 ? -8.244 3.634 20.116 1.00 97.56 289 ALA A C 1
ATOM 2294 O O . ALA A 1 289 ? -7.577 4.646 20.323 1.00 97.56 289 ALA A O 1
ATOM 2295 N N . GLU A 1 290 ? -7.680 2.492 19.730 1.00 97.50 290 GLU A N 1
ATOM 2296 C CA . GLU A 1 290 ? -6.246 2.263 19.555 1.00 97.50 290 GLU A CA 1
ATOM 2297 C C . GLU A 1 290 ? -5.745 2.520 18.130 1.00 97.50 290 GLU A C 1
ATOM 2299 O O . GLU A 1 290 ? -4.539 2.434 17.895 1.00 97.50 290 GLU A O 1
ATOM 2304 N N . ARG A 1 291 ? -6.622 2.902 17.188 1.00 97.50 291 ARG A N 1
ATOM 2305 C CA . ARG A 1 291 ? -6.259 3.122 15.777 1.00 97.50 291 ARG A CA 1
ATOM 2306 C C . ARG A 1 291 ? -5.053 4.048 15.613 1.00 97.50 291 ARG A C 1
ATOM 2308 O O . ARG A 1 291 ? -4.151 3.759 14.834 1.00 97.50 291 ARG A O 1
ATOM 2315 N N . PHE A 1 292 ? -5.014 5.148 16.363 1.00 98.06 292 PHE A N 1
ATOM 2316 C CA . PHE A 1 292 ? -3.939 6.139 16.274 1.00 98.06 292 PHE A CA 1
ATOM 2317 C C . PHE A 1 292 ? -2.671 5.720 17.023 1.00 98.06 292 PHE A C 1
ATOM 2319 O O . PHE A 1 292 ? -1.609 6.284 16.780 1.00 98.06 292 PHE A O 1
ATOM 2326 N N . ALA A 1 293 ? -2.749 4.724 17.909 1.00 97.12 293 ALA A N 1
ATOM 2327 C CA . ALA A 1 293 ? -1.600 4.196 18.642 1.00 97.12 293 ALA A CA 1
ATOM 2328 C C . ALA A 1 293 ? -0.729 3.241 17.809 1.00 97.12 293 ALA A C 1
ATOM 2330 O O . ALA A 1 293 ? 0.275 2.737 18.308 1.00 97.12 293 ALA A O 1
ATOM 2331 N N . ARG A 1 294 ? -1.078 3.014 16.534 1.00 94.62 294 ARG A N 1
ATOM 2332 C CA . ARG A 1 294 ? -0.234 2.286 15.574 1.00 94.62 294 ARG A CA 1
ATOM 2333 C C . ARG A 1 294 ? 1.045 3.051 15.207 1.00 94.62 294 ARG A C 1
ATOM 2335 O O . ARG A 1 294 ? 1.973 2.480 14.643 1.00 94.62 294 ARG A O 1
ATOM 2342 N N . SER A 1 295 ? 1.127 4.345 15.512 1.00 90.94 295 SER A N 1
ATOM 2343 C CA . SER A 1 295 ? 2.369 5.113 15.404 1.00 90.94 295 SER A CA 1
ATOM 2344 C C . SER A 1 295 ? 3.051 5.267 16.760 1.00 90.94 295 SER A C 1
ATOM 2346 O O . SER A 1 295 ? 2.383 5.609 17.737 1.00 90.94 295 SER A O 1
ATOM 2348 N N . PRO A 1 296 ? 4.395 5.178 16.830 1.00 90.81 296 PRO A N 1
ATOM 2349 C CA . PRO A 1 296 ? 5.130 5.502 18.052 1.00 90.81 296 PRO A CA 1
ATOM 2350 C C . PRO A 1 296 ? 4.970 6.974 18.485 1.00 90.81 296 PRO A C 1
ATOM 2352 O O . PRO A 1 296 ? 5.332 7.331 19.604 1.00 90.81 296 PRO A O 1
ATOM 2355 N N . LEU A 1 297 ? 4.424 7.846 17.624 1.00 94.31 297 LEU A N 1
ATOM 2356 C CA . LEU A 1 297 ? 4.151 9.250 17.946 1.00 94.31 297 LEU A CA 1
ATOM 2357 C C . LEU A 1 297 ? 2.945 9.442 18.878 1.00 94.31 297 LEU A C 1
ATOM 2359 O O . LEU A 1 297 ? 2.792 10.524 19.455 1.00 94.31 297 LEU A O 1
ATOM 2363 N N . ILE A 1 298 ? 2.062 8.448 18.996 1.00 97.56 298 ILE A N 1
ATOM 2364 C CA . ILE A 1 298 ? 0.802 8.552 19.735 1.00 97.56 298 ILE A CA 1
ATOM 2365 C C . ILE A 1 298 ? 0.691 7.362 20.687 1.00 97.56 298 ILE A C 1
ATOM 2367 O O . ILE A 1 298 ? 0.662 6.209 20.281 1.00 97.56 298 ILE A O 1
ATOM 2371 N N . SER A 1 299 ? 0.613 7.638 21.989 1.00 97.56 299 SER A N 1
ATOM 2372 C CA . SER A 1 299 ? 0.382 6.591 22.987 1.00 97.56 299 SER A CA 1
ATOM 2373 C C . SER A 1 299 ? -1.059 6.074 22.927 1.00 97.56 299 SER A C 1
ATOM 2375 O O . SER A 1 299 ? -1.962 6.802 22.516 1.00 97.56 299 SER A O 1
ATOM 2377 N N . LYS A 1 300 ? -1.316 4.862 23.440 1.00 97.06 300 LYS A N 1
ATOM 2378 C CA . LYS A 1 300 ? -2.683 4.313 23.573 1.00 97.06 300 LYS A CA 1
ATOM 2379 C C . LYS A 1 300 ? -3.641 5.266 24.294 1.00 97.06 300 LYS A C 1
ATOM 2381 O O . LYS A 1 300 ? -4.768 5.464 23.856 1.00 97.06 300 LYS A O 1
ATOM 2386 N N . THR A 1 301 ? -3.173 5.928 25.354 1.00 98.44 301 THR A N 1
ATOM 2387 C CA . THR A 1 301 ? -3.964 6.931 26.083 1.00 98.44 301 THR A CA 1
ATOM 2388 C C . THR A 1 301 ? -4.320 8.135 25.212 1.00 98.44 301 THR A C 1
ATOM 2390 O O . THR A 1 301 ? -5.462 8.587 25.244 1.00 98.44 301 THR A O 1
ATOM 2393 N N . LEU A 1 302 ? -3.369 8.655 24.427 1.00 98.69 302 LEU A N 1
ATOM 2394 C CA . LEU A 1 302 ? -3.638 9.774 23.524 1.00 98.69 302 LEU A CA 1
ATOM 2395 C C . LEU A 1 302 ? -4.553 9.349 22.366 1.00 98.69 302 LEU A C 1
ATOM 2397 O O . LEU A 1 302 ? -5.462 10.094 22.020 1.00 98.69 302 LEU A O 1
ATOM 2401 N N . SER A 1 303 ? -4.371 8.143 21.826 1.00 98.69 303 SER A N 1
ATOM 2402 C CA . SER A 1 303 ? -5.242 7.564 20.796 1.00 98.69 303 SER A CA 1
ATOM 2403 C C . SER A 1 303 ? -6.696 7.487 21.264 1.00 98.69 303 SER A C 1
ATOM 2405 O O . SER A 1 303 ? -7.583 8.021 20.599 1.00 98.69 303 SER A O 1
ATOM 2407 N N . ALA A 1 304 ? -6.933 6.938 22.460 1.00 98.69 304 ALA A N 1
ATOM 2408 C CA . ALA A 1 304 ? -8.268 6.875 23.046 1.00 98.69 304 ALA A CA 1
ATOM 2409 C C . ALA A 1 304 ? -8.860 8.273 23.302 1.00 98.69 304 ALA A C 1
ATOM 2411 O O . ALA A 1 304 ? -10.063 8.477 23.145 1.00 98.69 304 ALA A O 1
ATOM 2412 N N . ALA A 1 305 ? -8.034 9.258 23.674 1.00 98.75 305 ALA A N 1
ATOM 2413 C CA . ALA A 1 305 ? -8.483 10.640 23.841 1.00 98.75 305 ALA A CA 1
ATOM 2414 C C . ALA A 1 305 ? -8.907 11.279 22.506 1.00 98.75 305 ALA A C 1
ATOM 2416 O O . ALA A 1 305 ? -9.946 11.933 22.462 1.00 98.75 305 ALA A O 1
ATOM 2417 N N . ILE A 1 306 ? -8.155 11.048 21.422 1.00 98.69 306 ILE A N 1
ATOM 2418 C CA . ILE A 1 306 ? -8.507 11.511 20.070 1.00 98.69 306 ILE A CA 1
ATOM 2419 C C . ILE A 1 306 ? -9.821 10.864 19.620 1.00 98.69 306 ILE A C 1
ATOM 2421 O O . ILE A 1 306 ? -10.743 11.573 19.225 1.00 98.69 306 ILE A O 1
ATOM 2425 N N . PHE A 1 307 ? -9.939 9.537 19.738 1.00 98.69 307 PHE A N 1
ATOM 2426 C CA . PHE A 1 307 ? -11.162 8.799 19.405 1.00 98.69 307 PHE A CA 1
ATOM 2427 C C . PHE A 1 307 ? -12.391 9.360 20.137 1.00 98.69 307 PHE A C 1
ATOM 2429 O O . PHE A 1 307 ? -13.381 9.733 19.506 1.00 98.69 307 PHE A O 1
ATOM 2436 N N . ASN A 1 308 ? -12.308 9.490 21.465 1.00 98.62 308 ASN A N 1
ATOM 2437 C CA . ASN A 1 308 ? -13.415 9.991 22.279 1.00 98.62 308 ASN A CA 1
ATOM 2438 C C . ASN A 1 308 ? -13.781 11.442 21.947 1.00 98.62 308 ASN A C 1
ATOM 2440 O O . ASN A 1 308 ? -14.957 11.805 22.012 1.00 98.62 308 ASN A O 1
ATOM 2444 N N . GLU A 1 309 ? -12.801 12.274 21.591 1.00 98.25 309 GLU A N 1
ATOM 2445 C CA . GLU A 1 309 ? -13.044 13.657 21.188 1.00 98.25 309 GLU A CA 1
ATOM 2446 C C . GLU A 1 309 ? -13.772 13.739 19.840 1.00 98.25 309 GLU A C 1
ATOM 2448 O O . GLU A 1 309 ? -14.746 14.487 19.731 1.00 98.25 309 GLU A O 1
ATOM 2453 N N . ILE A 1 310 ? -13.379 12.931 18.847 1.00 98.12 310 ILE A N 1
ATOM 2454 C CA . ILE A 1 310 ? -14.096 12.828 17.563 1.00 98.12 310 ILE A CA 1
ATOM 2455 C C . ILE A 1 310 ? -15.532 12.341 17.809 1.00 98.12 310 ILE A C 1
ATOM 2457 O O . ILE A 1 310 ? -16.484 12.956 17.324 1.00 98.12 310 ILE A O 1
ATOM 2461 N N . LYS A 1 311 ? -15.706 11.287 18.617 1.00 97.69 311 LYS A N 1
ATOM 2462 C CA . LYS A 1 311 ? -17.018 10.707 18.944 1.00 97.69 311 LYS A CA 1
ATOM 2463 C C . LYS A 1 311 ? -17.940 11.706 19.646 1.00 97.69 311 LYS A C 1
ATOM 2465 O O . LYS A 1 311 ? -19.063 11.936 19.203 1.00 97.69 311 LYS A O 1
ATOM 2470 N N . THR A 1 312 ? -17.454 12.357 20.704 1.00 97.25 312 THR A N 1
ATOM 2471 C CA . THR A 1 312 ? -18.236 13.322 21.505 1.00 97.25 312 THR A CA 1
ATOM 2472 C C . THR A 1 312 ? -18.650 14.545 20.689 1.00 97.25 312 THR A C 1
ATOM 2474 O O . THR A 1 312 ? -19.714 15.117 20.922 1.00 97.25 312 THR A O 1
ATOM 2477 N N . ASN A 1 313 ? -17.845 14.919 19.694 1.00 96.69 313 ASN A N 1
ATOM 2478 C CA . ASN A 1 313 ? -18.140 16.015 18.778 1.00 96.69 313 ASN A CA 1
ATOM 2479 C C . ASN A 1 313 ? -18.868 15.571 17.500 1.00 96.69 313 ASN A C 1
ATOM 2481 O O . ASN A 1 313 ? -18.844 16.289 16.501 1.00 96.69 313 ASN A O 1
ATOM 2485 N N . ASN A 1 314 ? -19.554 14.422 17.534 1.00 95.50 314 ASN A N 1
ATOM 2486 C CA . ASN A 1 314 ? -20.408 13.933 16.449 1.00 95.50 314 ASN A CA 1
ATOM 2487 C C . ASN A 1 314 ? -19.655 13.678 15.124 1.00 95.50 314 ASN A C 1
ATOM 2489 O O . ASN A 1 314 ? -20.255 13.740 14.053 1.00 95.50 314 ASN A O 1
ATOM 2493 N N . GLY A 1 315 ? -18.354 13.376 15.190 1.00 96.25 315 GLY A N 1
ATOM 2494 C CA . GLY A 1 315 ? -17.557 12.958 14.034 1.00 96.25 315 GLY A CA 1
ATOM 2495 C C . GLY A 1 315 ? -17.751 11.488 13.647 1.00 96.25 315 GLY A C 1
ATOM 2496 O O . GLY A 1 315 ? -17.412 11.115 12.527 1.00 96.25 315 GLY A O 1
ATOM 2497 N N . LEU A 1 316 ? -18.323 10.674 14.544 1.00 97.69 316 LEU A N 1
ATOM 2498 C CA . LEU A 1 316 ? -18.646 9.261 14.312 1.00 97.69 316 LEU A CA 1
ATOM 2499 C C . LEU A 1 316 ? -20.155 9.005 14.402 1.00 97.69 316 LEU A C 1
ATOM 2501 O O . LEU A 1 316 ? -20.874 9.765 15.063 1.00 97.69 316 LEU A O 1
ATOM 2505 N N . ASP A 1 317 ? -20.648 7.964 13.735 1.00 97.19 317 ASP A N 1
ATOM 2506 C CA . ASP A 1 317 ? -22.010 7.446 13.903 1.00 97.19 317 ASP A CA 1
ATOM 2507 C C . ASP A 1 317 ? -22.164 6.524 15.129 1.00 97.19 317 ASP A C 1
ATOM 2509 O O . ASP A 1 317 ? -21.279 6.441 15.979 1.00 97.19 317 ASP A O 1
ATOM 2513 N N . GLU A 1 318 ? -23.333 5.894 15.280 1.00 96.12 318 GLU A N 1
ATOM 2514 C CA . GLU A 1 318 ? -23.628 5.022 16.428 1.00 96.12 318 GLU A CA 1
ATOM 2515 C C . GLU A 1 318 ? -22.801 3.728 16.434 1.00 96.12 318 GLU A C 1
ATOM 2517 O O . GLU A 1 318 ? -22.612 3.139 17.498 1.00 96.12 318 GLU A O 1
ATOM 2522 N N . ALA A 1 319 ? -22.298 3.309 15.271 1.00 96.12 319 ALA A N 1
ATOM 2523 C CA . ALA A 1 319 ? -21.446 2.140 15.087 1.00 96.12 319 ALA A CA 1
ATOM 2524 C C . ALA A 1 319 ? -19.957 2.519 14.970 1.00 96.12 319 ALA A C 1
ATOM 2526 O O . ALA A 1 319 ? -19.145 1.692 14.567 1.00 96.12 319 ALA A O 1
ATOM 2527 N N . ASP A 1 320 ? -19.601 3.754 15.338 1.00 98.00 320 ASP A N 1
ATOM 2528 C CA . ASP A 1 320 ? -18.248 4.311 15.304 1.00 98.00 320 ASP A CA 1
ATOM 2529 C C . ASP A 1 320 ? -17.629 4.475 13.902 1.00 98.00 320 ASP A C 1
ATOM 2531 O O . ASP A 1 320 ? -16.422 4.688 13.772 1.00 98.00 320 ASP A O 1
ATOM 2535 N N . TYR A 1 321 ? -18.438 4.478 12.840 1.00 98.12 321 TYR A N 1
ATOM 2536 C CA . TYR A 1 321 ? -17.970 4.834 11.498 1.00 98.12 321 TYR A CA 1
ATOM 2537 C C . TYR A 1 321 ? -17.804 6.347 11.357 1.00 98.12 321 TYR A C 1
ATOM 2539 O O . TYR A 1 321 ? -18.576 7.138 11.908 1.00 98.12 321 TYR A O 1
ATOM 2547 N N . ILE A 1 322 ? -16.785 6.759 10.601 1.00 97.12 322 ILE A N 1
ATOM 2548 C CA . ILE A 1 322 ? -16.502 8.171 10.327 1.00 97.12 322 ILE A CA 1
ATOM 2549 C C . ILE A 1 322 ? -17.624 8.761 9.468 1.00 97.12 322 ILE A C 1
ATOM 2551 O O . ILE A 1 322 ? -18.049 8.180 8.473 1.00 97.12 322 ILE A O 1
ATOM 2555 N N . LYS A 1 323 ? -18.113 9.944 9.849 1.00 95.44 323 LYS A N 1
ATOM 2556 C CA . LYS A 1 323 ? -19.121 10.671 9.071 1.00 95.44 323 LYS A CA 1
ATOM 2557 C C . LYS A 1 323 ? -18.453 11.545 8.012 1.00 95.44 323 LYS A C 1
ATOM 2559 O O . LYS A 1 323 ? -17.781 12.515 8.357 1.00 95.44 323 LYS A O 1
ATOM 2564 N N . GLY A 1 324 ? -18.730 11.269 6.738 1.00 94.44 324 GLY A N 1
ATOM 2565 C CA . GLY A 1 324 ? -18.170 12.031 5.616 1.00 94.44 324 GLY A CA 1
ATOM 2566 C C . GLY A 1 324 ? -16.699 11.699 5.370 1.00 94.44 324 GLY A C 1
ATOM 2567 O O . GLY A 1 324 ? -16.231 10.642 5.778 1.00 94.44 324 GLY A O 1
ATOM 2568 N N . LEU A 1 325 ? -15.977 12.585 4.685 1.00 95.44 325 LEU A N 1
ATOM 2569 C CA . LEU A 1 325 ? -14.545 12.429 4.403 1.00 95.44 325 LEU A CA 1
ATOM 2570 C C . LEU A 1 325 ? -13.693 13.135 5.470 1.00 95.44 325 LEU A C 1
ATOM 2572 O O . LEU A 1 325 ? -14.168 14.031 6.172 1.00 95.44 325 LEU A O 1
ATOM 2576 N N . TYR A 1 326 ? -12.397 12.821 5.545 1.00 95.38 326 TYR A N 1
ATOM 2577 C CA . TYR A 1 326 ? -11.462 13.494 6.452 1.00 95.38 326 TYR A CA 1
ATOM 2578 C C . TYR A 1 326 ? -11.502 15.017 6.287 1.00 95.38 326 TYR A C 1
ATOM 2580 O O . TYR A 1 326 ? -11.493 15.737 7.281 1.00 95.38 326 TYR A O 1
ATOM 2588 N N . ASN A 1 327 ? -11.591 15.521 5.052 1.00 93.94 327 ASN A N 1
ATOM 2589 C CA . ASN A 1 327 ? -11.655 16.962 4.802 1.00 93.94 327 ASN A CA 1
ATOM 2590 C C . ASN A 1 327 ? -12.895 17.605 5.447 1.00 93.94 327 ASN A C 1
ATOM 2592 O O . ASN A 1 327 ? -12.810 18.738 5.918 1.00 93.94 327 ASN A O 1
ATOM 2596 N N . ASP A 1 328 ? -14.023 16.893 5.518 1.00 94.69 328 ASP A N 1
ATOM 2597 C CA . ASP A 1 328 ? -15.227 17.383 6.193 1.00 94.69 328 ASP A CA 1
ATOM 2598 C C . ASP A 1 328 ? -14.990 17.474 7.706 1.00 94.69 328 ASP A C 1
ATOM 2600 O O . ASP A 1 328 ? -15.271 18.504 8.327 1.00 94.69 328 ASP A O 1
ATOM 2604 N N . LEU A 1 329 ? -14.394 16.431 8.296 1.00 94.31 329 LEU A N 1
ATOM 2605 C CA . LEU A 1 329 ? -14.021 16.411 9.711 1.00 94.31 329 LEU A CA 1
ATOM 2606 C C . LEU A 1 329 ? -12.988 17.497 10.045 1.00 94.31 329 LEU A C 1
ATOM 2608 O O . LEU A 1 329 ? -13.132 18.198 11.046 1.00 94.31 329 LEU A O 1
ATOM 2612 N N . GLU A 1 330 ? -11.978 17.692 9.199 1.00 94.94 330 GLU A N 1
ATOM 2613 C CA . GLU A 1 330 ? -10.964 18.733 9.364 1.00 94.94 330 GLU A CA 1
ATOM 2614 C C . GLU A 1 330 ? -11.601 20.128 9.369 1.00 94.94 330 GLU A C 1
ATOM 2616 O O . GLU A 1 330 ? -11.292 20.946 10.238 1.00 94.94 330 GLU A O 1
ATOM 2621 N N . GLN A 1 331 ? -12.557 20.394 8.473 1.00 94.75 331 GLN A N 1
ATOM 2622 C CA . GLN A 1 331 ? -13.310 21.650 8.484 1.00 94.75 331 GLN A CA 1
ATOM 2623 C C . GLN A 1 331 ? -14.147 21.819 9.757 1.00 94.75 331 GLN A C 1
ATOM 2625 O O . GLN A 1 331 ? -14.213 22.923 10.307 1.00 94.75 331 GLN A O 1
ATOM 2630 N N . VAL A 1 332 ? -14.768 20.753 10.267 1.00 94.06 332 VAL A N 1
ATOM 2631 C CA . VAL A 1 332 ? -15.501 20.799 11.544 1.00 94.06 332 VAL A CA 1
ATOM 2632 C C . VAL A 1 332 ? -14.562 21.143 12.701 1.00 94.06 332 VAL A C 1
ATOM 2634 O O . VAL A 1 332 ? -14.903 22.013 13.510 1.00 94.06 332 VAL A O 1
ATOM 2637 N N . VAL A 1 333 ? -13.377 20.527 12.755 1.00 94.81 333 VAL A N 1
ATOM 2638 C CA . VAL A 1 333 ? -12.351 20.805 13.771 1.00 94.81 333 VAL A CA 1
ATOM 2639 C C . VAL A 1 333 ? -11.883 22.256 13.689 1.00 94.81 333 VAL A C 1
ATOM 2641 O O . VAL A 1 333 ? -11.876 22.953 14.703 1.00 94.81 333 VAL A O 1
ATOM 2644 N N . LEU A 1 334 ? -11.542 22.746 12.494 1.00 94.19 334 LEU A N 1
ATOM 2645 C CA . LEU A 1 334 ? -11.062 24.117 12.291 1.00 94.19 334 LEU A CA 1
ATOM 2646 C C . LEU A 1 334 ? -12.102 25.165 12.705 1.00 94.19 334 LEU A C 1
ATOM 2648 O O . LEU A 1 334 ? -11.761 26.146 13.367 1.00 94.19 334 LEU A O 1
ATOM 2652 N N . ASN A 1 335 ? -13.372 24.941 12.366 1.00 95.50 335 ASN A N 1
ATOM 2653 C CA . ASN A 1 335 ? -14.456 25.869 12.689 1.00 95.50 335 ASN A CA 1
ATOM 2654 C C . ASN A 1 335 ? -14.870 25.833 14.169 1.00 95.50 335 ASN A C 1
ATOM 2656 O O . ASN A 1 335 ? -15.469 26.791 14.655 1.00 95.50 335 ASN A O 1
ATOM 2660 N N . ASN A 1 336 ? -14.552 24.756 14.895 1.00 95.50 336 ASN A N 1
ATOM 2661 C CA . ASN A 1 336 ? -14.986 24.539 16.277 1.00 95.50 336 ASN A CA 1
ATOM 2662 C C . ASN A 1 336 ? -13.823 24.148 17.197 1.00 95.50 336 ASN A C 1
ATOM 2664 O O . ASN A 1 336 ? -14.007 23.355 18.116 1.00 95.50 336 ASN A O 1
ATOM 2668 N N . ILE A 1 337 ? -12.624 24.698 16.976 1.00 95.19 337 ILE A N 1
ATOM 2669 C CA . ILE A 1 337 ? -11.381 24.228 17.615 1.00 95.19 337 ILE A CA 1
ATOM 2670 C C . ILE A 1 337 ? -11.423 24.203 19.154 1.00 95.19 337 ILE A C 1
ATOM 2672 O O . ILE A 1 337 ? -10.757 23.383 19.777 1.00 95.19 337 ILE A O 1
ATOM 2676 N N . SER A 1 338 ? -12.247 25.050 19.785 1.00 95.88 338 SER A N 1
ATOM 2677 C CA . SER A 1 338 ? -12.478 25.035 21.238 1.00 95.88 338 SER A CA 1
ATOM 2678 C C . SER A 1 338 ? -13.093 23.731 21.751 1.00 95.88 338 SER A C 1
ATOM 2680 O O . SER A 1 338 ? -12.928 23.408 22.924 1.00 95.88 338 SER A O 1
ATOM 2682 N N . ASN A 1 339 ? -13.799 23.001 20.888 1.00 96.62 339 ASN A N 1
ATOM 2683 C CA . ASN A 1 339 ? -14.426 21.721 21.196 1.00 96.62 339 ASN A CA 1
ATOM 2684 C C . ASN A 1 339 ? -13.492 20.532 20.922 1.00 96.62 339 ASN A C 1
ATOM 2686 O O . ASN A 1 339 ? -13.824 19.408 21.294 1.00 96.62 339 ASN A O 1
ATOM 2690 N N . PHE A 1 340 ? -12.331 20.784 20.304 1.00 97.88 340 PHE A N 1
ATOM 2691 C CA . PHE A 1 340 ? -11.322 19.783 19.961 1.00 97.88 340 PHE A CA 1
ATOM 2692 C C . PHE A 1 340 ? -9.955 20.059 20.625 1.00 97.88 340 PHE A C 1
ATOM 2694 O O . PHE A 1 340 ? -8.938 20.160 19.930 1.00 97.88 340 PHE A O 1
ATOM 2701 N N . PRO A 1 341 ? -9.883 20.266 21.957 1.00 97.94 341 PRO A N 1
ATOM 2702 C CA . PRO A 1 341 ? -8.628 20.583 22.636 1.00 97.94 341 PRO A CA 1
ATOM 2703 C C . PRO A 1 341 ? -7.539 19.507 22.489 1.00 97.94 341 PRO A C 1
ATOM 2705 O O . PRO A 1 341 ? -6.358 19.863 22.458 1.00 97.94 341 PRO A O 1
ATOM 2708 N N . VAL A 1 342 ? -7.890 18.220 22.384 1.00 98.44 342 VAL A N 1
ATOM 2709 C CA . VAL A 1 342 ? -6.923 17.129 22.183 1.00 98.44 342 VAL A CA 1
ATOM 2710 C C . VAL A 1 342 ? -6.307 17.242 20.793 1.00 98.44 342 VAL A C 1
ATOM 2712 O O . VAL A 1 342 ? -5.087 17.383 20.694 1.00 98.44 342 VAL A O 1
ATOM 2715 N N . ILE A 1 343 ? -7.119 17.270 19.731 1.00 97.44 343 ILE A N 1
ATOM 2716 C CA . ILE A 1 343 ? -6.643 17.392 18.342 1.00 97.44 343 ILE A CA 1
ATOM 2717 C C . ILE A 1 343 ? -5.877 18.707 18.133 1.00 97.44 343 ILE A C 1
ATOM 2719 O O . ILE A 1 343 ? -4.822 18.720 17.490 1.00 97.44 343 ILE A O 1
ATOM 2723 N N . ALA A 1 344 ? -6.344 19.812 18.723 1.00 96.50 344 ALA A N 1
ATOM 2724 C CA . ALA A 1 344 ? -5.670 21.108 18.645 1.00 96.50 344 ALA A CA 1
ATOM 2725 C C . ALA A 1 344 ? -4.269 21.095 19.286 1.00 96.50 344 ALA A C 1
ATOM 2727 O O . ALA A 1 344 ? -3.383 21.828 18.843 1.00 96.50 344 ALA A O 1
ATOM 2728 N N . SER A 1 345 ? -4.054 20.256 20.305 1.00 97.38 345 SER A N 1
ATOM 2729 C CA . SER A 1 345 ? -2.772 20.140 21.014 1.00 97.38 345 SER A CA 1
ATOM 2730 C C . SER A 1 345 ? -1.729 19.271 20.302 1.00 97.38 345 SER A C 1
ATOM 2732 O O . SER A 1 345 ? -0.554 19.303 20.672 1.00 97.38 345 SER A O 1
ATOM 2734 N N . LEU A 1 346 ? -2.133 18.507 19.281 1.00 98.12 346 LEU A N 1
ATOM 2735 C CA . LEU A 1 346 ? -1.246 17.588 18.575 1.00 98.12 346 LEU A CA 1
ATOM 2736 C C . LEU A 1 346 ? -0.098 18.328 17.875 1.00 98.12 346 LEU A C 1
ATOM 2738 O O . LEU A 1 346 ? -0.246 19.426 17.328 1.00 98.12 346 LEU A O 1
ATOM 2742 N N . THR A 1 347 ? 1.069 17.693 17.839 1.00 98.06 347 THR A N 1
ATOM 2743 C CA . THR A 1 347 ? 2.181 18.136 16.989 1.00 98.06 347 THR A CA 1
ATOM 2744 C C . THR A 1 347 ? 1.837 17.959 15.505 1.00 98.06 347 THR A C 1
ATOM 2746 O O . THR A 1 347 ? 0.903 17.240 15.152 1.00 98.06 347 THR A O 1
ATOM 2749 N N . GLY A 1 348 ? 2.609 18.583 14.607 1.00 96.69 348 GLY A N 1
ATOM 2750 C CA . GLY A 1 348 ? 2.406 18.418 13.161 1.00 96.69 348 GLY A CA 1
ATOM 2751 C C . GLY A 1 348 ? 2.459 16.953 12.710 1.00 96.69 348 GLY A C 1
ATOM 2752 O O . GLY A 1 348 ? 1.564 16.506 12.004 1.00 96.69 348 GLY A O 1
ATOM 2753 N N . GLY A 1 349 ? 3.443 16.185 13.194 1.00 95.75 349 GLY A N 1
ATOM 2754 C CA . GLY A 1 349 ? 3.563 14.757 12.874 1.00 95.75 349 GLY A CA 1
ATOM 2755 C C . GLY A 1 349 ? 2.406 13.915 13.417 1.00 95.75 349 GLY A C 1
ATOM 2756 O O . GLY A 1 349 ? 1.905 13.042 12.718 1.00 95.75 349 GLY A O 1
ATOM 2757 N N . GLN A 1 350 ? 1.923 14.213 14.628 1.00 97.81 350 GLN A N 1
ATOM 2758 C CA . GLN A 1 350 ? 0.749 13.533 15.183 1.00 97.81 350 GLN A CA 1
ATOM 2759 C C . GLN A 1 350 ? -0.528 13.857 14.399 1.00 97.81 350 GLN A C 1
ATOM 2761 O O . GLN A 1 350 ? -1.309 12.949 14.143 1.00 97.81 350 GLN A O 1
ATOM 2766 N N . ARG A 1 351 ? -0.737 15.116 13.981 1.00 96.75 351 ARG A N 1
ATOM 2767 C CA . ARG A 1 351 ? -1.892 15.483 13.140 1.00 96.75 351 ARG A CA 1
ATOM 2768 C C . ARG A 1 351 ? -1.869 14.784 11.787 1.00 96.75 351 ARG A C 1
ATOM 2770 O O . ARG A 1 351 ? -2.901 14.267 11.379 1.00 96.75 351 ARG A O 1
ATOM 2777 N N . ASN A 1 352 ? -0.710 14.736 11.128 1.00 95.25 352 ASN A N 1
ATOM 2778 C CA . ASN A 1 352 ? -0.566 14.015 9.862 1.00 95.25 352 ASN A CA 1
ATOM 2779 C C . ASN A 1 352 ? -0.905 12.532 10.044 1.00 95.25 352 ASN A C 1
ATOM 2781 O O . ASN A 1 352 ? -1.733 12.006 9.316 1.00 95.25 352 ASN A O 1
ATOM 2785 N N . HIS A 1 353 ? -0.382 11.899 11.097 1.00 96.75 353 HIS A N 1
ATOM 2786 C CA . HIS A 1 353 ? -0.713 10.507 11.377 1.00 96.75 353 HIS A CA 1
ATOM 2787 C C . HIS A 1 353 ? -2.211 10.295 11.665 1.00 96.75 353 HIS A C 1
ATOM 2789 O O . HIS A 1 353 ? -2.799 9.337 11.175 1.00 96.75 353 HIS A O 1
ATOM 2795 N N . VAL A 1 354 ? -2.857 11.190 12.424 1.00 97.75 354 VAL A N 1
ATOM 2796 C CA . VAL A 1 354 ? -4.312 11.134 12.656 1.00 97.75 354 VAL A CA 1
ATOM 2797 C C . VAL A 1 354 ? -5.083 11.224 11.342 1.00 97.75 354 VAL A C 1
ATOM 2799 O O . VAL A 1 354 ? -5.994 10.427 11.129 1.00 97.75 354 VAL A O 1
ATOM 2802 N N . LYS A 1 355 ? -4.693 12.135 10.445 1.00 97.12 355 LYS A N 1
ATOM 2803 C CA . LYS A 1 355 ? -5.256 12.224 9.096 1.00 97.12 355 LYS A CA 1
ATOM 2804 C C . LYS A 1 355 ? -5.123 10.898 8.352 1.00 97.12 355 LYS A C 1
ATOM 2806 O O . LYS A 1 355 ? -6.136 10.347 7.933 1.00 97.12 355 LYS A O 1
ATOM 2811 N N . ASP A 1 356 ? -3.909 10.369 8.240 1.00 96.31 356 ASP A N 1
ATOM 2812 C CA . ASP A 1 356 ? -3.629 9.142 7.486 1.00 96.31 356 ASP A CA 1
ATOM 2813 C C . ASP A 1 356 ? -4.444 7.955 8.015 1.00 96.31 356 ASP A C 1
ATOM 2815 O O . ASP A 1 356 ? -5.022 7.178 7.250 1.00 96.31 356 ASP A O 1
ATOM 2819 N N . GLN A 1 357 ? -4.565 7.842 9.341 1.00 97.75 357 GLN A N 1
ATOM 2820 C CA . GLN A 1 357 ? -5.362 6.795 9.969 1.00 97.75 357 GLN A CA 1
ATOM 2821 C C . GLN A 1 357 ? -6.868 6.976 9.756 1.00 97.75 357 GLN A C 1
ATOM 2823 O O . GLN A 1 357 ? -7.538 5.976 9.528 1.00 97.75 357 GLN A O 1
ATOM 2828 N N . ILE A 1 358 ? -7.401 8.203 9.781 1.00 97.94 358 ILE A N 1
ATOM 2829 C CA . ILE A 1 358 ? -8.819 8.468 9.469 1.00 97.94 358 ILE A CA 1
ATOM 2830 C C . ILE A 1 358 ? -9.105 8.118 8.009 1.00 97.94 358 ILE A C 1
ATOM 2832 O O . ILE A 1 358 ? -10.060 7.399 7.739 1.00 97.94 358 ILE A O 1
ATOM 2836 N N . GLN A 1 359 ? -8.252 8.556 7.081 1.00 97.38 359 GLN A N 1
ATOM 2837 C CA . GLN A 1 359 ? -8.405 8.252 5.657 1.00 97.38 359 GLN A CA 1
ATOM 2838 C C . GLN A 1 359 ? -8.314 6.747 5.376 1.00 97.38 359 GLN A C 1
ATOM 2840 O O . GLN A 1 359 ? -9.057 6.225 4.550 1.00 97.38 359 GLN A O 1
ATOM 2845 N N . THR A 1 360 ? -7.446 6.028 6.090 1.00 97.06 360 THR A N 1
ATOM 2846 C CA . THR A 1 360 ? -7.358 4.567 5.979 1.00 97.06 360 THR A CA 1
ATOM 2847 C C . THR A 1 360 ? -8.617 3.883 6.512 1.00 97.06 360 THR A C 1
ATOM 2849 O O . THR A 1 360 ? -9.203 3.074 5.798 1.00 97.06 360 THR A O 1
ATOM 2852 N N . THR A 1 361 ? -9.062 4.244 7.722 1.00 97.75 361 THR A N 1
ATOM 2853 C CA . THR A 1 361 ? -10.287 3.722 8.356 1.00 97.75 361 THR A CA 1
ATOM 2854 C C . THR A 1 361 ? -11.528 3.975 7.508 1.00 97.75 361 THR A C 1
ATOM 2856 O O . THR A 1 361 ? -12.379 3.104 7.379 1.00 97.75 361 THR A O 1
ATOM 2859 N N . ASN A 1 362 ? -11.617 5.152 6.894 1.00 97.62 362 ASN A N 1
ATOM 2860 C CA . ASN A 1 362 ? -12.763 5.555 6.091 1.00 97.62 362 ASN A CA 1
ATOM 2861 C C . ASN A 1 362 ? -12.695 5.076 4.636 1.00 97.62 362 ASN A C 1
ATOM 2863 O O . ASN A 1 362 ? -13.500 5.504 3.825 1.00 97.62 362 ASN A O 1
ATOM 2867 N N . ALA A 1 363 ? -11.718 4.248 4.271 1.00 97.19 363 ALA A N 1
ATOM 2868 C CA . ALA A 1 363 ? -11.500 3.813 2.898 1.00 97.19 363 ALA A CA 1
ATOM 2869 C C . ALA A 1 363 ? -11.331 4.937 1.851 1.00 97.19 363 ALA A C 1
ATOM 2871 O O . ALA A 1 363 ? -11.790 4.824 0.718 1.00 97.19 363 ALA A O 1
ATOM 2872 N N . GLU A 1 364 ? -10.623 6.011 2.198 1.00 97.31 364 GLU A N 1
ATOM 2873 C CA . GLU A 1 364 ? -10.293 7.107 1.276 1.00 97.31 364 GLU A CA 1
ATOM 2874 C C . GLU A 1 364 ? -9.025 6.820 0.450 1.00 97.31 364 GLU A C 1
ATOM 2876 O O . GLU A 1 364 ? -8.451 5.728 0.513 1.00 97.31 364 GLU A O 1
ATOM 2881 N N . HIS A 1 365 ? -8.556 7.809 -0.320 1.00 96.06 365 HIS A N 1
ATOM 2882 C CA . HIS A 1 365 ? -7.355 7.721 -1.155 1.00 96.06 365 HIS A CA 1
ATOM 2883 C C . HIS A 1 365 ? -6.046 7.687 -0.336 1.00 96.06 365 HIS A C 1
ATOM 2885 O O . HIS A 1 365 ? -5.262 8.637 -0.314 1.00 96.06 365 HIS A O 1
ATOM 2891 N N . HIS A 1 366 ? -5.804 6.573 0.352 1.00 95.50 366 HIS A N 1
ATOM 2892 C CA . HIS A 1 366 ? -4.603 6.294 1.140 1.00 95.50 366 HIS A CA 1
ATOM 2893 C C . HIS A 1 366 ? -4.203 4.819 0.989 1.00 95.50 366 HIS A C 1
ATOM 2895 O O . HIS A 1 366 ? -5.072 3.966 0.782 1.00 95.50 366 HIS A O 1
ATOM 2901 N N . PHE A 1 367 ? -2.908 4.501 1.078 1.00 96.56 367 PHE A N 1
ATOM 2902 C CA . PHE A 1 367 ? -2.448 3.107 1.086 1.00 96.56 367 PHE A CA 1
ATOM 2903 C C . PHE A 1 367 ? -2.866 2.427 2.394 1.00 96.56 367 PHE A C 1
ATOM 2905 O O . PHE A 1 367 ? -2.858 3.070 3.434 1.00 96.56 367 PHE A O 1
ATOM 2912 N N . LYS A 1 368 ? -3.223 1.141 2.370 1.00 96.44 368 LYS A N 1
ATOM 2913 C CA . LYS A 1 368 ? -3.781 0.450 3.543 1.00 96.44 368 LYS A CA 1
ATOM 2914 C C . LYS A 1 368 ? -3.143 -0.915 3.710 1.00 96.44 368 LYS A C 1
ATOM 2916 O O . LYS A 1 368 ? -2.976 -1.630 2.723 1.00 96.44 368 LYS A O 1
ATOM 2921 N N . SER A 1 369 ? -2.828 -1.297 4.947 1.00 96.44 369 SER A N 1
ATOM 2922 C CA . SER A 1 369 ? -2.247 -2.614 5.229 1.00 96.44 369 SER A CA 1
ATOM 2923 C C . SER A 1 369 ? -3.262 -3.768 5.227 1.00 96.44 369 SER A C 1
ATOM 2925 O O . SER A 1 369 ? -2.881 -4.903 5.497 1.00 96.44 369 SER A O 1
ATOM 2927 N N . ASP A 1 370 ? -4.542 -3.488 4.956 1.00 95.81 370 ASP A N 1
ATOM 2928 C CA . ASP A 1 370 ? -5.682 -4.404 5.147 1.00 95.81 370 ASP A CA 1
ATOM 2929 C C . ASP A 1 370 ? -5.708 -5.590 4.174 1.00 95.81 370 ASP A C 1
ATOM 2931 O O . ASP A 1 370 ? -6.391 -6.568 4.448 1.00 95.81 370 ASP A O 1
ATOM 2935 N N . PHE A 1 371 ? -4.932 -5.532 3.085 1.00 97.25 371 PHE A N 1
ATOM 2936 C CA . PHE A 1 371 ? -4.752 -6.645 2.142 1.00 97.25 371 PHE A CA 1
ATOM 2937 C C . PHE A 1 371 ? -3.297 -7.111 2.031 1.00 97.25 371 PHE A C 1
ATOM 2939 O O . PHE A 1 371 ? -2.906 -7.719 1.035 1.00 97.25 371 PHE A O 1
ATOM 2946 N N . ASN A 1 372 ? -2.451 -6.823 3.024 1.00 97.94 372 ASN A N 1
ATOM 2947 C CA . ASN A 1 372 ? -1.045 -7.229 2.977 1.00 97.94 372 ASN A CA 1
ATOM 2948 C C . ASN A 1 372 ? -0.877 -8.755 2.925 1.00 97.94 372 ASN A C 1
ATOM 2950 O O . ASN A 1 372 ? 0.068 -9.240 2.295 1.00 97.94 372 ASN A O 1
ATOM 2954 N N . GLY A 1 373 ? -1.762 -9.508 3.585 1.00 97.75 373 GLY A N 1
ATOM 2955 C CA . GLY A 1 373 ? -1.773 -10.967 3.557 1.00 97.75 373 GLY A CA 1
ATOM 2956 C C . GLY A 1 373 ? -2.028 -11.502 2.152 1.00 97.75 373 GLY A C 1
ATOM 2957 O O . GLY A 1 373 ? -1.178 -12.208 1.605 1.00 97.75 373 GLY A O 1
ATOM 2958 N N . ARG A 1 374 ? -3.152 -11.113 1.546 1.00 96.69 374 ARG A N 1
ATOM 2959 C CA . ARG A 1 374 ? -3.556 -11.507 0.188 1.00 96.69 374 ARG A CA 1
ATOM 2960 C C . ARG A 1 374 ? -2.586 -10.997 -0.872 1.00 96.69 374 ARG A C 1
ATOM 2962 O O . ARG A 1 374 ? -2.263 -11.734 -1.800 1.00 96.69 374 ARG A O 1
ATOM 2969 N N . THR A 1 375 ? -2.044 -9.790 -0.715 1.00 97.69 375 THR A N 1
ATOM 2970 C CA . THR A 1 375 ? -0.983 -9.272 -1.590 1.00 97.69 375 THR A CA 1
ATOM 2971 C C . THR A 1 375 ? 0.258 -10.165 -1.539 1.00 97.69 375 THR A C 1
ATOM 2973 O O . THR A 1 375 ? 0.789 -10.539 -2.586 1.00 97.69 375 THR A O 1
ATOM 2976 N N . LEU A 1 376 ? 0.725 -10.561 -0.348 1.00 97.44 376 LEU A N 1
ATOM 2977 C CA . LEU A 1 376 ? 1.863 -11.477 -0.221 1.00 97.44 376 LEU A CA 1
ATOM 2978 C C . LEU A 1 376 ? 1.547 -12.863 -0.802 1.00 97.44 376 LEU A C 1
ATOM 2980 O O . LEU A 1 376 ? 2.373 -13.415 -1.530 1.00 97.44 376 LEU A O 1
ATOM 2984 N N . GLU A 1 377 ? 0.374 -13.420 -0.504 1.00 95.75 377 GLU A N 1
ATOM 2985 C CA . GLU A 1 377 ? -0.067 -14.715 -1.034 1.00 95.75 377 GLU A CA 1
ATOM 2986 C C . GLU A 1 377 ? -0.118 -14.700 -2.569 1.00 95.75 377 GLU A C 1
ATOM 2988 O O . GLU A 1 377 ? 0.384 -15.619 -3.226 1.00 95.75 377 GLU A O 1
ATOM 2993 N N . PHE A 1 378 ? -0.629 -13.617 -3.159 1.00 95.94 378 PHE A N 1
ATOM 2994 C CA . PHE A 1 378 ? -0.606 -13.400 -4.599 1.00 95.94 378 PHE A CA 1
ATOM 2995 C C . PHE A 1 378 ? 0.828 -13.356 -5.142 1.00 95.94 378 PHE A C 1
ATOM 2997 O O . PHE A 1 378 ? 1.129 -14.061 -6.100 1.00 95.94 378 PHE A O 1
ATOM 3004 N N . ILE A 1 379 ? 1.746 -12.606 -4.519 1.00 95.31 379 ILE A N 1
ATOM 3005 C CA . ILE A 1 379 ? 3.161 -12.523 -4.940 1.00 95.31 379 ILE A CA 1
ATOM 3006 C C . ILE A 1 379 ? 3.880 -13.881 -4.835 1.00 95.31 379 ILE A C 1
ATOM 3008 O O . ILE A 1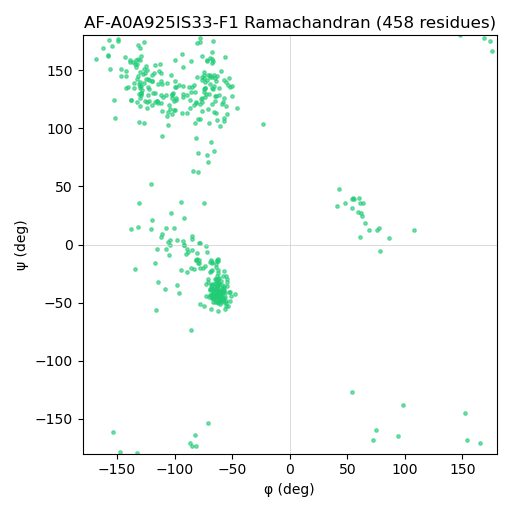 379 ? 4.805 -14.172 -5.603 1.00 95.31 379 ILE A O 1
ATOM 3012 N N . GLN A 1 380 ? 3.496 -14.718 -3.873 1.00 92.50 380 GLN A N 1
ATOM 3013 C CA . GLN A 1 380 ? 4.068 -16.051 -3.685 1.00 92.50 380 GLN A CA 1
ATOM 3014 C C . GLN A 1 380 ? 3.570 -17.020 -4.754 1.00 92.50 380 GLN A C 1
ATOM 3016 O O . GLN A 1 380 ? 4.370 -17.660 -5.450 1.00 92.50 380 GLN A O 1
ATOM 3021 N N . THR A 1 381 ? 2.252 -17.100 -4.899 1.00 90.31 381 THR A N 1
ATOM 3022 C CA . THR A 1 381 ? 1.598 -18.076 -5.766 1.00 90.31 381 THR A CA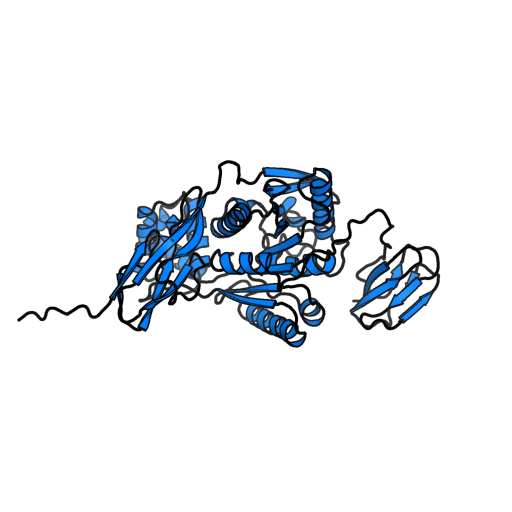 1
ATOM 3023 C C . THR A 1 381 ? 1.678 -17.646 -7.223 1.00 90.31 381 THR A C 1
ATOM 3025 O O . THR A 1 381 ? 2.138 -18.420 -8.059 1.00 90.31 381 THR A O 1
ATOM 3028 N N . VAL A 1 382 ? 1.290 -16.408 -7.537 1.00 84.38 382 VAL A N 1
ATOM 3029 C CA . VAL A 1 382 ? 1.175 -15.835 -8.885 1.00 84.38 382 VAL A CA 1
ATOM 3030 C C . VAL A 1 382 ? 0.527 -16.830 -9.854 1.00 84.38 382 VAL A C 1
ATOM 3032 O O . VAL A 1 382 ? 1.088 -17.157 -10.905 1.00 84.38 382 VAL A O 1
ATOM 3035 N N . CYS A 1 383 ? -0.592 -17.429 -9.436 1.00 78.94 383 CYS A N 1
ATOM 3036 C CA . CYS A 1 383 ? -1.261 -18.527 -10.143 1.00 78.94 383 CYS A CA 1
ATOM 3037 C C . CYS A 1 383 ? -0.317 -19.670 -10.587 1.00 78.94 383 CYS A C 1
ATOM 3039 O O . CYS A 1 383 ? -0.491 -20.269 -11.645 1.00 78.94 383 CYS A O 1
ATOM 3041 N N . ASN A 1 384 ? 0.701 -19.971 -9.777 1.00 74.69 384 ASN A N 1
ATOM 3042 C CA . ASN A 1 384 ? 1.754 -20.965 -10.001 1.00 74.69 384 ASN A CA 1
ATOM 3043 C C . ASN A 1 384 ? 2.662 -20.711 -11.221 1.00 74.69 384 ASN A C 1
ATOM 3045 O O . ASN A 1 384 ? 3.282 -21.638 -11.745 1.00 74.69 384 ASN A O 1
ATOM 3049 N N . THR A 1 385 ? 2.790 -19.460 -11.671 1.00 67.44 385 THR A N 1
ATOM 3050 C CA . THR A 1 385 ? 3.752 -19.088 -12.724 1.00 67.44 385 THR A CA 1
ATOM 3051 C C . THR A 1 385 ? 5.196 -19.187 -12.216 1.00 67.44 385 THR A C 1
ATOM 3053 O O . THR A 1 385 ? 5.502 -18.798 -11.087 1.00 67.44 385 THR A O 1
ATOM 3056 N N . THR A 1 386 ? 6.106 -19.722 -13.039 1.00 57.34 386 THR A N 1
ATOM 3057 C CA . THR A 1 386 ? 7.418 -20.220 -12.575 1.00 57.34 386 THR A CA 1
ATOM 3058 C C . THR A 1 386 ? 8.597 -19.258 -12.743 1.00 57.34 386 THR A C 1
ATOM 3060 O O . THR A 1 386 ? 9.723 -19.644 -12.438 1.00 57.34 386 THR A O 1
ATOM 3063 N N . GLY A 1 387 ? 8.403 -18.023 -13.215 1.00 58.59 387 GLY A N 1
ATOM 3064 C CA . GLY A 1 387 ? 9.523 -17.086 -13.310 1.00 58.59 387 GLY A CA 1
ATOM 3065 C C . GLY A 1 387 ? 9.251 -15.813 -14.090 1.00 58.59 387 GLY A C 1
ATOM 3066 O O . GLY A 1 387 ? 8.174 -15.604 -14.640 1.00 58.59 387 GLY A O 1
ATOM 3067 N N . THR A 1 388 ? 10.269 -14.962 -14.112 1.00 63.41 388 THR A N 1
ATOM 3068 C CA . THR A 1 388 ? 10.295 -13.717 -14.870 1.00 63.41 388 THR A CA 1
ATOM 3069 C C . THR A 1 388 ? 11.115 -13.919 -16.143 1.00 63.41 388 THR A C 1
ATOM 3071 O O . THR A 1 388 ? 12.233 -14.417 -16.062 1.00 63.41 388 THR A O 1
ATOM 3074 N N . ASP A 1 389 ? 10.582 -13.531 -17.306 1.00 57.53 389 ASP A N 1
ATOM 3075 C CA . ASP A 1 389 ? 11.315 -13.528 -18.589 1.00 57.53 389 ASP A CA 1
ATOM 3076 C C . ASP A 1 389 ? 11.916 -12.142 -18.862 1.00 57.53 389 ASP A C 1
ATOM 3078 O O . ASP A 1 389 ? 11.929 -11.645 -19.991 1.00 57.53 389 ASP A O 1
ATOM 3082 N N . ASP A 1 390 ? 12.370 -11.481 -17.797 1.00 57.72 390 ASP A N 1
ATOM 3083 C CA . ASP A 1 390 ? 13.114 -10.235 -17.886 1.00 5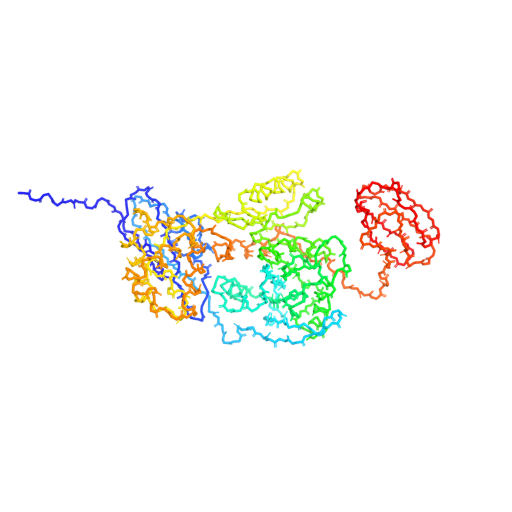7.72 390 ASP A CA 1
ATOM 3084 C C . ASP A 1 390 ? 14.455 -10.595 -18.517 1.00 57.72 390 ASP A C 1
ATOM 3086 O O . ASP A 1 390 ? 15.398 -11.017 -17.844 1.00 57.72 390 ASP A O 1
ATOM 3090 N N . HIS A 1 391 ? 14.496 -10.579 -19.851 1.00 50.62 391 HIS A N 1
ATOM 3091 C CA . HIS A 1 391 ? 15.720 -10.817 -20.582 1.00 50.62 391 HIS A CA 1
ATOM 3092 C C . HIS A 1 391 ? 16.723 -9.780 -20.092 1.00 50.62 391 HIS A C 1
ATOM 3094 O O . HIS A 1 391 ? 16.655 -8.607 -20.471 1.00 50.62 391 HIS A O 1
ATOM 3100 N N . PHE A 1 392 ? 17.686 -10.232 -19.285 1.00 46.38 392 PHE A N 1
ATOM 3101 C CA . PHE A 1 392 ? 18.967 -9.562 -19.181 1.00 46.38 392 PHE A CA 1
ATOM 3102 C C . PHE A 1 392 ? 19.379 -9.278 -20.608 1.00 46.38 392 PHE A C 1
ATOM 3104 O O . PHE A 1 392 ? 19.465 -10.203 -21.421 1.00 46.38 392 PHE A O 1
ATOM 3111 N N . ALA A 1 393 ? 19.514 -7.997 -20.939 1.00 41.28 393 ALA A N 1
ATOM 3112 C CA . ALA A 1 393 ? 20.065 -7.593 -22.209 1.00 41.28 393 ALA A CA 1
ATOM 3113 C C . ALA A 1 393 ? 21.523 -8.048 -22.197 1.00 41.28 393 ALA A C 1
ATOM 3115 O O . ALA A 1 393 ? 22.443 -7.286 -21.916 1.00 41.28 393 ALA A O 1
ATOM 3116 N N . ASP A 1 394 ? 21.723 -9.328 -22.473 1.00 35.31 394 ASP A N 1
ATOM 3117 C CA . ASP A 1 394 ? 22.993 -9.902 -22.816 1.00 35.31 394 ASP A CA 1
ATOM 3118 C C . ASP A 1 394 ? 23.271 -9.395 -24.227 1.00 35.31 394 ASP A C 1
ATOM 3120 O O . ASP A 1 394 ? 22.959 -10.042 -25.220 1.00 35.31 394 ASP A O 1
ATOM 3124 N N . THR A 1 395 ? 23.689 -8.130 -24.300 1.00 39.66 395 THR A N 1
ATOM 3125 C CA . THR A 1 395 ? 24.478 -7.525 -25.378 1.00 39.66 395 THR A CA 1
ATOM 3126 C C . THR A 1 395 ? 24.120 -7.898 -26.828 1.00 39.66 395 THR A C 1
ATOM 3128 O O . THR A 1 395 ? 24.978 -7.875 -27.709 1.00 39.66 395 THR A O 1
ATOM 3131 N N . LYS A 1 396 ? 22.844 -8.145 -27.142 1.00 41.38 396 LYS A N 1
ATOM 3132 C CA . LYS A 1 396 ? 22.321 -8.069 -28.509 1.00 41.38 396 LYS A CA 1
ATOM 3133 C C . LYS A 1 396 ? 21.497 -6.806 -28.627 1.00 41.38 396 LYS A C 1
ATOM 3135 O O . LYS A 1 396 ? 20.389 -6.744 -28.109 1.00 41.38 396 LYS A O 1
ATOM 3140 N N . GLU A 1 397 ? 22.118 -5.813 -29.262 1.00 45.97 397 GLU A N 1
ATOM 3141 C CA . GLU A 1 397 ? 21.576 -4.508 -29.645 1.00 45.97 397 GLU A CA 1
ATOM 3142 C C . GLU A 1 397 ? 20.046 -4.538 -29.753 1.00 45.97 397 GLU A C 1
ATOM 3144 O O . GLU A 1 397 ? 19.484 -5.071 -30.714 1.00 45.97 397 GLU A O 1
ATOM 3149 N N . SER A 1 398 ? 19.362 -3.984 -28.749 1.00 55.69 398 SER A N 1
ATOM 3150 C CA . SER A 1 398 ? 17.944 -3.686 -28.874 1.00 55.69 398 SER A CA 1
ATOM 3151 C C . SER A 1 398 ? 17.780 -2.762 -30.077 1.00 55.69 398 SER A C 1
ATOM 3153 O O . SER A 1 398 ? 18.460 -1.742 -30.203 1.00 55.69 398 SER A O 1
ATOM 3155 N N . ILE A 1 399 ? 16.918 -3.154 -31.012 1.00 70.44 399 ILE A N 1
ATOM 3156 C CA . ILE A 1 399 ? 16.663 -2.360 -32.211 1.00 70.44 399 ILE A CA 1
ATOM 3157 C C . ILE A 1 399 ? 16.034 -1.049 -31.750 1.00 70.44 399 ILE A C 1
ATOM 3159 O O . ILE A 1 399 ? 14.919 -1.052 -31.227 1.00 70.44 399 ILE A O 1
ATOM 3163 N N . GLN A 1 400 ? 16.746 0.062 -31.926 1.00 76.12 400 GLN A N 1
ATOM 3164 C CA . GLN A 1 400 ? 16.193 1.375 -31.619 1.00 76.12 400 GLN A CA 1
ATOM 3165 C C . GLN A 1 400 ? 15.178 1.758 -32.693 1.00 76.12 400 GLN A C 1
ATOM 3167 O O . GLN A 1 400 ? 15.486 1.698 -33.884 1.00 76.12 400 GLN A O 1
ATOM 3172 N N . ILE A 1 401 ? 13.969 2.123 -32.266 1.00 81.62 401 ILE A N 1
ATOM 3173 C CA . ILE A 1 401 ? 12.887 2.572 -33.143 1.00 81.62 401 ILE A CA 1
ATOM 3174 C C . ILE A 1 401 ? 12.444 3.956 -32.675 1.00 81.62 401 ILE A C 1
ATOM 3176 O O . ILE A 1 401 ? 12.073 4.105 -31.512 1.00 81.62 401 ILE A O 1
ATOM 3180 N N . THR A 1 402 ? 12.496 4.956 -33.555 1.00 70.25 402 THR A N 1
ATOM 3181 C CA . THR A 1 402 ? 12.255 6.361 -33.190 1.00 70.25 402 THR A CA 1
ATOM 3182 C C . THR A 1 402 ? 11.492 7.133 -34.275 1.00 70.25 402 THR A C 1
ATOM 3184 O O . THR A 1 402 ? 11.884 7.069 -35.439 1.00 70.25 402 THR A O 1
ATOM 3187 N N . PRO A 1 403 ? 10.466 7.931 -33.928 1.00 62.34 403 PRO A N 1
ATOM 3188 C CA . PRO A 1 403 ? 9.851 8.034 -32.604 1.00 62.34 403 PRO A CA 1
ATOM 3189 C C . PRO A 1 403 ? 9.123 6.739 -32.214 1.00 62.34 403 PRO A C 1
ATOM 3191 O O . PRO A 1 403 ? 8.788 5.920 -33.065 1.00 62.34 403 PRO A O 1
ATOM 3194 N N . ASN A 1 404 ? 8.928 6.528 -30.919 1.00 61.41 404 ASN A N 1
ATOM 3195 C CA . ASN A 1 404 ? 8.096 5.456 -30.393 1.00 61.41 404 ASN A CA 1
ATOM 3196 C C . ASN A 1 404 ? 7.538 5.921 -29.037 1.00 61.41 404 ASN A C 1
ATOM 3198 O O . ASN A 1 404 ? 8.328 6.049 -28.111 1.00 61.41 404 ASN A O 1
ATOM 3202 N N . PRO A 1 405 ? 6.235 6.224 -28.909 1.00 57.53 405 PRO A N 1
ATOM 3203 C CA . PRO A 1 405 ? 5.175 6.009 -29.893 1.00 57.53 405 PRO A CA 1
ATOM 3204 C C . PRO A 1 405 ? 5.292 6.926 -31.124 1.00 57.53 405 PRO A C 1
ATOM 3206 O O . PRO A 1 405 ? 5.985 7.942 -31.102 1.00 57.53 405 PRO A O 1
ATOM 3209 N N . ALA A 1 406 ? 4.634 6.550 -32.219 1.00 73.94 406 ALA A N 1
ATOM 3210 C CA . ALA A 1 406 ? 4.737 7.215 -33.512 1.00 73.94 406 ALA A CA 1
ATOM 3211 C C . ALA A 1 406 ? 3.372 7.485 -34.149 1.00 73.94 406 ALA A C 1
ATOM 3213 O O . ALA A 1 406 ? 2.461 6.662 -34.077 1.00 73.94 406 ALA A O 1
ATOM 3214 N N . MET A 1 407 ? 3.258 8.642 -34.805 1.00 76.06 407 MET A N 1
ATOM 3215 C CA . MET A 1 407 ? 2.075 9.022 -35.579 1.00 76.06 407 MET A CA 1
ATOM 3216 C C . MET A 1 407 ? 2.178 8.454 -36.991 1.00 76.06 407 MET A C 1
ATOM 3218 O O . MET A 1 407 ? 1.523 7.471 -37.296 1.00 76.06 407 MET A O 1
ATOM 3222 N N . ASP A 1 408 ? 3.038 9.017 -37.834 1.00 87.44 408 ASP A N 1
ATOM 3223 C CA . ASP A 1 408 ? 3.040 8.680 -39.262 1.00 87.44 408 ASP A CA 1
ATOM 3224 C C . ASP A 1 408 ? 4.336 8.025 -39.726 1.00 87.44 408 ASP A C 1
ATOM 3226 O O . ASP A 1 408 ? 4.370 7.410 -40.786 1.00 87.44 408 ASP A O 1
ATOM 3230 N N . PHE A 1 409 ? 5.410 8.124 -38.941 1.00 90.69 409 PHE A N 1
ATOM 3231 C CA . PHE A 1 409 ? 6.727 7.670 -39.366 1.00 90.69 409 PHE A CA 1
ATOM 3232 C C . PHE A 1 409 ? 7.558 7.124 -38.210 1.00 90.69 409 PHE A C 1
ATOM 3234 O O . PHE A 1 409 ? 7.507 7.662 -37.103 1.00 90.69 409 PHE A O 1
ATOM 3241 N N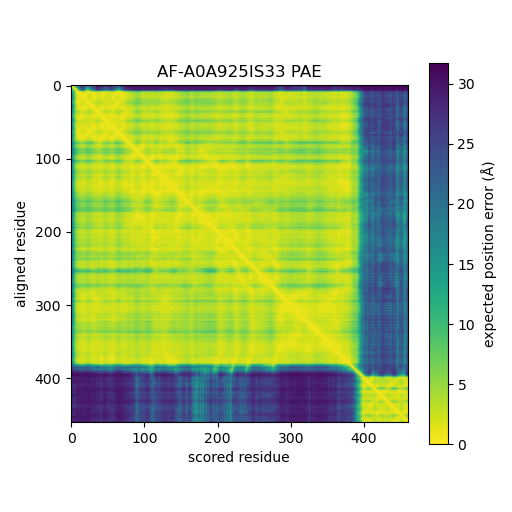 . ILE A 1 410 ? 8.366 6.102 -38.495 1.00 86.06 410 ILE A N 1
ATOM 3242 C CA . ILE A 1 410 ? 9.379 5.545 -37.590 1.00 86.06 410 ILE A CA 1
ATOM 3243 C C . ILE A 1 410 ? 10.706 5.344 -38.315 1.00 86.06 410 ILE A C 1
ATOM 3245 O O . ILE A 1 410 ? 10.751 5.087 -39.513 1.00 86.06 410 ILE A O 1
ATOM 3249 N N . THR A 1 411 ? 11.797 5.402 -37.565 1.00 88.81 411 THR A N 1
ATOM 3250 C CA . THR A 1 411 ? 13.146 5.045 -38.000 1.00 88.81 411 THR A CA 1
ATOM 3251 C C . THR A 1 411 ? 13.605 3.846 -37.194 1.00 88.81 411 THR A C 1
ATOM 3253 O O . THR A 1 411 ? 13.633 3.908 -35.974 1.00 88.81 411 THR A O 1
ATOM 3256 N N . ILE A 1 412 ? 13.972 2.765 -37.866 1.00 88.12 412 ILE A N 1
ATOM 3257 C CA . ILE A 1 412 ? 14.412 1.503 -37.284 1.00 88.12 412 ILE A CA 1
ATOM 3258 C C . ILE A 1 412 ? 15.923 1.407 -37.496 1.00 88.12 412 ILE A C 1
ATOM 3260 O O . ILE A 1 412 ? 16.396 1.251 -38.622 1.00 88.12 412 ILE A O 1
ATOM 3264 N N . ASN A 1 413 ? 16.697 1.505 -36.417 1.00 79.00 413 ASN A N 1
ATOM 3265 C CA . ASN A 1 413 ? 18.152 1.392 -36.456 1.00 79.00 413 ASN A CA 1
ATOM 3266 C C . ASN A 1 413 ? 18.572 -0.085 -36.533 1.00 79.00 413 ASN A C 1
ATOM 3268 O O . ASN A 1 413 ? 18.916 -0.715 -35.531 1.00 79.00 413 ASN A O 1
ATOM 3272 N N . ALA A 1 414 ? 18.481 -0.658 -37.732 1.00 73.81 414 ALA A N 1
ATOM 3273 C CA . ALA A 1 414 ? 18.897 -2.023 -38.023 1.00 73.81 414 ALA A CA 1
ATOM 3274 C C . ALA A 1 414 ? 19.450 -2.145 -39.449 1.00 73.81 414 ALA A C 1
ATOM 3276 O O . ALA A 1 414 ? 19.036 -1.427 -40.353 1.00 73.81 414 ALA A O 1
ATOM 3277 N N . GLU A 1 415 ? 20.363 -3.096 -39.649 1.00 70.62 415 GLU A N 1
ATOM 3278 C CA . GLU A 1 415 ? 20.876 -3.459 -40.973 1.00 70.62 415 GLU A CA 1
ATOM 3279 C C . GLU A 1 415 ? 20.168 -4.721 -41.493 1.00 70.62 415 GLU A C 1
ATOM 3281 O O . GLU A 1 415 ? 20.030 -5.714 -40.769 1.00 70.62 415 GLU A O 1
ATOM 3286 N N . GLY A 1 416 ? 19.764 -4.704 -42.767 1.00 80.88 416 GLY A N 1
ATOM 3287 C CA . GLY A 1 416 ? 19.149 -5.846 -43.453 1.00 80.88 416 GLY A CA 1
ATOM 3288 C C . GLY A 1 416 ? 17.612 -5.851 -43.428 1.00 80.88 416 GLY A C 1
ATOM 3289 O O . GLY A 1 416 ? 17.004 -4.823 -43.144 1.00 80.88 416 GLY A O 1
ATOM 3290 N N . PRO A 1 417 ? 16.970 -6.991 -43.753 1.00 89.06 417 PRO A N 1
ATOM 3291 C CA . PRO A 1 417 ? 15.522 -7.080 -43.889 1.00 89.06 417 PRO A CA 1
ATOM 3292 C C . PRO A 1 417 ? 14.804 -6.826 -42.566 1.00 89.06 417 PRO A C 1
ATOM 3294 O O . PRO A 1 417 ? 15.055 -7.483 -41.551 1.00 89.06 417 PRO A O 1
ATOM 3297 N N . ILE A 1 418 ? 13.859 -5.901 -42.628 1.00 92.56 418 ILE A N 1
ATOM 3298 C CA . ILE A 1 418 ? 12.965 -5.477 -41.566 1.00 92.56 418 ILE A CA 1
ATOM 3299 C C . ILE A 1 418 ? 11.580 -6.028 -41.886 1.00 92.56 418 ILE A C 1
ATOM 3301 O O . ILE A 1 418 ? 11.065 -5.848 -42.986 1.00 92.56 418 ILE A O 1
ATOM 3305 N N . ARG A 1 419 ? 10.963 -6.703 -40.918 1.00 94.06 419 ARG A N 1
ATOM 3306 C CA . ARG A 1 419 ? 9.584 -7.193 -41.015 1.00 94.06 419 ARG A CA 1
ATOM 3307 C C . ARG A 1 419 ? 8.758 -6.641 -39.874 1.00 94.06 419 ARG A C 1
ATOM 3309 O O . ARG A 1 419 ? 9.152 -6.797 -38.722 1.00 94.06 419 ARG A O 1
ATOM 3316 N N . ILE A 1 420 ? 7.618 -6.043 -40.189 1.00 93.50 420 ILE A N 1
ATOM 3317 C CA . ILE A 1 420 ? 6.704 -5.463 -39.208 1.00 93.50 420 ILE A CA 1
ATOM 3318 C C . ILE A 1 420 ? 5.443 -6.313 -39.144 1.00 93.50 420 ILE A C 1
ATOM 3320 O O . ILE A 1 420 ? 4.816 -6.564 -40.171 1.00 93.50 420 ILE A O 1
ATOM 3324 N N . TYR A 1 421 ? 5.067 -6.737 -37.944 1.00 90.38 421 TYR A N 1
ATOM 3325 C CA . TYR A 1 421 ? 3.886 -7.547 -37.672 1.00 90.38 421 TYR A CA 1
ATOM 3326 C C . TYR A 1 421 ? 2.927 -6.795 -36.758 1.00 90.38 421 TYR A C 1
ATOM 3328 O O . TYR A 1 421 ? 3.362 -6.039 -35.889 1.00 90.38 421 TYR A O 1
ATOM 3336 N N . ASP A 1 422 ? 1.630 -7.030 -36.933 1.00 84.31 422 ASP A N 1
ATOM 3337 C CA . ASP A 1 422 ? 0.647 -6.666 -35.913 1.00 84.31 422 ASP A CA 1
ATOM 3338 C C . ASP A 1 422 ? 0.626 -7.684 -34.757 1.00 84.31 422 ASP A C 1
ATOM 3340 O O . ASP A 1 422 ? 1.285 -8.728 -34.802 1.00 84.31 422 ASP A O 1
ATOM 3344 N N . THR A 1 423 ? -0.154 -7.393 -33.715 1.00 70.56 423 THR A N 1
ATOM 3345 C CA . THR A 1 423 ? -0.319 -8.267 -32.539 1.00 70.56 423 THR A CA 1
ATOM 3346 C C . THR A 1 423 ? -0.962 -9.620 -32.851 1.00 70.56 423 THR A C 1
ATOM 3348 O O . THR A 1 423 ? -0.778 -10.566 -32.091 1.00 70.56 423 THR A O 1
ATOM 3351 N N . ALA A 1 424 ? -1.658 -9.758 -33.984 1.00 69.25 424 ALA A N 1
ATOM 3352 C CA . ALA A 1 424 ? -2.199 -11.030 -34.462 1.00 69.25 424 ALA A CA 1
ATOM 3353 C C . ALA A 1 424 ? -1.168 -11.854 -35.263 1.00 69.25 424 ALA A C 1
ATOM 3355 O O . ALA A 1 424 ? -1.512 -12.892 -35.833 1.00 69.25 424 ALA A O 1
ATOM 3356 N N . GLY A 1 425 ? 0.085 -11.390 -35.346 1.00 70.38 425 GLY A N 1
ATOM 3357 C CA . GLY A 1 425 ? 1.171 -12.046 -36.073 1.00 70.38 425 GLY A CA 1
ATOM 3358 C C . GLY A 1 425 ? 1.090 -11.886 -37.593 1.00 70.38 425 GLY A C 1
ATOM 3359 O O . GLY A 1 425 ? 1.803 -12.579 -38.321 1.00 70.38 425 GLY A O 1
ATOM 3360 N N . ARG A 1 426 ? 0.236 -10.992 -38.107 1.00 84.56 426 ARG A N 1
ATOM 3361 C CA . ARG A 1 426 ? 0.104 -10.746 -39.548 1.00 84.56 426 ARG A CA 1
ATOM 3362 C C . ARG A 1 426 ? 1.196 -9.788 -39.997 1.00 84.56 426 ARG A C 1
ATOM 3364 O O . ARG A 1 426 ? 1.384 -8.730 -39.399 1.00 84.56 426 ARG A O 1
ATOM 3371 N N . LEU A 1 427 ? 1.890 -10.140 -41.076 1.00 91.81 427 LEU A N 1
ATOM 3372 C CA . LEU A 1 427 ? 2.901 -9.279 -41.684 1.00 91.81 427 LEU A CA 1
ATOM 3373 C C . LEU A 1 427 ? 2.226 -8.041 -42.289 1.00 91.81 427 LEU A C 1
ATOM 3375 O O . LEU A 1 427 ? 1.364 -8.156 -43.159 1.00 91.81 427 LEU A O 1
ATOM 3379 N N . ARG A 1 428 ? 2.623 -6.862 -41.817 1.00 93.06 428 ARG A N 1
ATOM 3380 C CA . ARG A 1 428 ? 2.132 -5.557 -42.271 1.00 93.06 428 ARG A CA 1
ATOM 3381 C C . ARG A 1 428 ? 3.060 -4.914 -43.280 1.00 93.06 428 ARG A C 1
ATOM 3383 O O . ARG A 1 428 ? 2.575 -4.277 -44.209 1.00 93.06 428 ARG A O 1
ATOM 3390 N N . ASN A 1 429 ? 4.365 -5.116 -43.124 1.00 92.69 429 ASN A N 1
ATOM 3391 C CA . ASN A 1 429 ? 5.353 -4.628 -44.076 1.00 92.69 429 ASN A CA 1
ATOM 3392 C C . ASN A 1 429 ? 6.648 -5.446 -44.024 1.00 92.69 429 ASN A C 1
ATOM 3394 O O . ASN A 1 429 ? 7.006 -5.987 -42.975 1.00 92.69 429 ASN A O 1
ATOM 3398 N N . GLU A 1 430 ? 7.349 -5.516 -45.152 1.00 93.62 430 GLU A N 1
ATOM 3399 C CA . GLU A 1 430 ? 8.699 -6.066 -45.270 1.00 93.62 430 GLU A CA 1
ATOM 3400 C C . GLU A 1 430 ? 9.536 -5.164 -46.180 1.00 93.62 430 GLU A C 1
ATOM 3402 O O . GLU A 1 430 ? 9.160 -4.881 -47.317 1.00 93.62 430 GLU A O 1
ATOM 3407 N N . CYS A 1 431 ? 10.669 -4.698 -45.668 1.00 88.38 431 CYS A N 1
ATOM 3408 C CA . CYS A 1 431 ? 11.477 -3.656 -46.292 1.00 88.38 431 CYS A CA 1
ATOM 3409 C C . CYS A 1 431 ? 12.947 -3.761 -45.862 1.00 88.38 431 CYS A C 1
ATOM 3411 O O . CYS A 1 431 ? 13.289 -4.526 -44.965 1.00 88.38 431 CYS A O 1
ATOM 3413 N N . ASN A 1 432 ? 13.825 -2.992 -46.507 1.00 88.75 432 ASN A N 1
ATOM 3414 C CA . ASN A 1 432 ? 15.236 -2.867 -46.114 1.00 88.75 432 ASN A CA 1
ATOM 3415 C C . ASN A 1 432 ? 15.597 -1.442 -45.658 1.00 88.75 432 ASN A C 1
ATOM 3417 O O . ASN A 1 432 ? 16.732 -1.203 -45.255 1.00 88.75 432 ASN A O 1
ATOM 3421 N N . ASP A 1 433 ? 14.652 -0.502 -45.744 1.00 86.38 433 ASP A N 1
ATOM 3422 C CA . ASP A 1 433 ? 14.872 0.903 -45.409 1.00 86.38 433 ASP A CA 1
ATOM 3423 C C . ASP A 1 433 ? 14.631 1.139 -43.919 1.00 86.38 433 ASP A C 1
ATOM 3425 O O . ASP A 1 433 ? 13.634 0.689 -43.360 1.00 86.38 433 ASP A O 1
ATOM 3429 N N . SER A 1 434 ? 15.512 1.890 -43.260 1.00 86.88 434 SER A N 1
ATOM 3430 C CA . SER A 1 434 ? 15.344 2.215 -41.840 1.00 86.88 434 SER A CA 1
ATOM 3431 C C . SER A 1 434 ? 14.112 3.089 -41.588 1.00 86.88 434 SER A C 1
ATOM 3433 O O . SER A 1 434 ? 13.465 2.946 -40.557 1.00 86.88 434 SER A O 1
ATOM 3435 N N . GLY A 1 435 ? 13.757 3.969 -42.522 1.00 91.12 435 GLY A N 1
ATOM 3436 C CA . GLY A 1 435 ? 12.596 4.849 -42.422 1.00 91.12 435 GLY A CA 1
ATOM 3437 C C . GLY A 1 435 ? 11.309 4.198 -42.928 1.00 91.12 435 GLY A C 1
ATOM 3438 O O . GLY A 1 435 ? 11.261 3.769 -44.077 1.00 91.12 435 GLY A O 1
ATOM 3439 N N . GLN A 1 436 ? 10.268 4.152 -42.097 1.00 92.56 436 GLN A N 1
ATOM 3440 C CA . GLN A 1 436 ? 8.987 3.514 -42.400 1.00 92.56 436 GLN A CA 1
ATOM 3441 C C . GLN A 1 436 ? 7.822 4.477 -42.203 1.00 92.56 436 GLN A C 1
ATOM 3443 O O . GLN A 1 436 ? 7.618 4.995 -41.105 1.00 92.56 436 GLN A O 1
ATOM 3448 N N . ASP A 1 437 ? 7.033 4.656 -43.262 1.00 93.56 437 ASP A N 1
ATOM 3449 C CA . ASP A 1 437 ? 5.726 5.304 -43.197 1.00 93.56 437 ASP A CA 1
ATOM 3450 C C . ASP A 1 437 ? 4.699 4.312 -42.638 1.00 93.56 437 ASP A C 1
ATOM 3452 O O . ASP A 1 437 ? 4.481 3.224 -43.179 1.00 93.56 437 ASP A O 1
ATOM 3456 N N . ILE A 1 438 ? 4.093 4.701 -41.524 1.00 94.00 438 ILE A N 1
ATOM 3457 C CA . ILE A 1 438 ? 3.082 3.945 -40.792 1.00 94.00 438 ILE A CA 1
ATOM 3458 C C . ILE A 1 438 ? 1.767 4.727 -40.681 1.00 94.00 438 ILE A C 1
ATOM 3460 O O . ILE A 1 438 ? 0.891 4.336 -39.917 1.00 94.00 438 ILE A O 1
ATOM 3464 N N . SER A 1 439 ? 1.586 5.813 -41.436 1.00 92.44 439 SER A N 1
ATOM 3465 C CA . SER A 1 439 ? 0.380 6.662 -41.392 1.00 92.44 439 SER A CA 1
ATOM 3466 C C . SER A 1 439 ? -0.926 5.889 -41.621 1.00 92.44 439 SER A C 1
ATOM 3468 O O . SER A 1 439 ? -1.975 6.233 -41.084 1.00 92.44 439 SER A O 1
ATOM 3470 N N . THR A 1 440 ? -0.863 4.797 -42.388 1.00 93.75 440 THR A N 1
ATOM 3471 C CA . THR A 1 440 ? -2.012 3.930 -42.701 1.00 93.75 440 THR A CA 1
ATOM 3472 C C . THR A 1 440 ? -2.249 2.815 -41.680 1.00 93.75 440 THR A C 1
ATOM 3474 O O . THR A 1 440 ? -3.232 2.073 -41.784 1.00 93.75 440 THR A O 1
ATOM 3477 N N . TYR A 1 441 ? -1.350 2.659 -40.707 1.00 92.00 441 TYR A N 1
ATOM 3478 C CA . TYR A 1 441 ? -1.446 1.615 -39.697 1.00 92.00 441 TYR A CA 1
ATOM 3479 C C . TYR A 1 441 ? -2.545 1.987 -38.708 1.00 92.00 441 TYR A C 1
ATOM 3481 O O . TYR A 1 441 ? -2.722 3.153 -38.361 1.00 92.00 441 TYR A O 1
ATOM 3489 N N . GLN A 1 442 ? -3.288 0.987 -38.240 1.00 88.00 442 GLN A N 1
ATOM 3490 C CA . GLN A 1 442 ? -4.242 1.210 -37.157 1.00 88.00 442 GLN A CA 1
ATOM 3491 C C . GLN A 1 442 ? -3.480 1.494 -35.856 1.00 88.00 442 GLN A C 1
ATOM 3493 O O . GLN A 1 442 ? -2.415 0.893 -35.664 1.00 88.00 442 GLN A O 1
ATOM 3498 N N . PRO A 1 443 ? -4.004 2.354 -34.967 1.00 83.38 443 PRO A N 1
ATOM 3499 C CA . PRO A 1 443 ? -3.451 2.526 -33.631 1.00 83.38 443 PRO A CA 1
ATOM 3500 C C . PRO A 1 443 ? -3.256 1.178 -32.932 1.00 83.38 443 PRO A C 1
ATOM 3502 O O . PRO A 1 443 ? -4.108 0.292 -33.028 1.00 83.38 443 PRO A O 1
ATOM 3505 N N . GLY A 1 444 ? -2.113 0.994 -32.274 1.00 73.88 444 GLY A N 1
ATOM 3506 C CA . GLY A 1 444 ? -1.779 -0.266 -31.612 1.00 73.88 444 GLY A CA 1
ATOM 3507 C C . GLY A 1 444 ? -0.291 -0.606 -31.602 1.00 73.88 444 GLY A C 1
ATOM 3508 O O . GLY A 1 444 ? 0.556 0.134 -32.104 1.00 73.88 444 GLY A O 1
ATOM 3509 N N . LEU A 1 445 ? 0.028 -1.752 -30.999 1.00 72.19 445 LEU A N 1
ATOM 3510 C CA . LEU A 1 445 ? 1.388 -2.274 -30.869 1.00 72.19 445 LEU A CA 1
ATOM 3511 C C . LEU A 1 445 ? 1.805 -3.061 -32.121 1.00 72.19 445 LEU A C 1
ATOM 3513 O O . LEU A 1 445 ? 1.070 -3.919 -32.607 1.00 72.19 445 LEU A O 1
ATOM 3517 N N . TYR A 1 446 ? 3.026 -2.826 -32.590 1.00 86.69 446 TYR A N 1
ATOM 3518 C CA . TYR A 1 446 ? 3.630 -3.534 -33.715 1.00 86.69 446 TYR A CA 1
ATOM 3519 C C . TYR A 1 446 ? 4.972 -4.140 -33.314 1.00 86.69 446 TYR A C 1
ATOM 3521 O O . TYR A 1 446 ? 5.753 -3.538 -32.572 1.00 86.69 446 TYR A O 1
ATOM 3529 N N . ILE A 1 447 ? 5.253 -5.335 -33.831 1.00 86.25 447 ILE A N 1
ATOM 3530 C CA . ILE A 1 447 ? 6.501 -6.068 -33.604 1.00 86.25 447 ILE A CA 1
ATOM 3531 C C . ILE A 1 447 ? 7.380 -5.925 -34.840 1.00 86.25 447 ILE A C 1
ATOM 3533 O O . ILE A 1 447 ? 6.973 -6.265 -35.948 1.00 86.25 447 ILE A O 1
ATOM 3537 N N . VAL A 1 448 ? 8.612 -5.476 -34.647 1.00 88.06 448 VAL A N 1
ATOM 3538 C CA . VAL A 1 448 ? 9.636 -5.387 -35.687 1.00 88.06 448 VAL A CA 1
ATOM 3539 C C . VAL A 1 448 ? 10.601 -6.552 -35.525 1.00 88.06 448 VAL A C 1
ATOM 3541 O O . VAL A 1 448 ? 11.140 -6.773 -34.447 1.00 88.06 448 VAL A O 1
ATOM 3544 N N . LYS A 1 449 ? 10.856 -7.295 -36.596 1.00 85.31 449 LYS A N 1
ATOM 3545 C CA . LYS A 1 449 ? 11.854 -8.364 -36.648 1.00 85.31 449 LYS A CA 1
ATOM 3546 C C . LYS A 1 449 ? 12.933 -8.003 -37.655 1.00 85.31 449 LYS A C 1
ATOM 3548 O O . LYS A 1 449 ? 12.619 -7.702 -38.805 1.00 85.31 449 LYS A O 1
ATOM 3553 N N . THR A 1 450 ? 14.189 -8.107 -37.243 1.00 83.19 450 THR A N 1
ATOM 3554 C CA . THR A 1 450 ? 15.357 -7.927 -38.113 1.00 83.19 450 THR A CA 1
ATOM 3555 C C . THR A 1 450 ? 16.351 -9.061 -37.892 1.00 83.19 450 THR A C 1
ATOM 3557 O O . THR A 1 450 ? 16.134 -9.956 -37.072 1.00 83.19 450 THR A O 1
ATOM 3560 N N . ASN A 1 451 ? 17.471 -9.029 -38.611 1.00 77.62 451 ASN A N 1
ATOM 3561 C CA . ASN A 1 451 ? 18.564 -9.975 -38.393 1.00 77.62 451 ASN A CA 1
ATOM 3562 C C . ASN A 1 451 ? 19.266 -9.784 -37.035 1.00 77.62 451 ASN A C 1
ATOM 3564 O O . ASN A 1 451 ? 19.891 -10.723 -36.544 1.00 77.62 451 ASN A O 1
ATOM 3568 N N . LYS A 1 452 ? 19.167 -8.591 -36.429 1.00 66.69 452 LYS A N 1
ATOM 3569 C CA . LYS A 1 452 ? 19.779 -8.269 -35.129 1.00 66.69 452 LYS A CA 1
ATOM 3570 C C . LYS A 1 452 ? 18.904 -8.664 -33.937 1.00 66.69 452 LYS A C 1
ATOM 3572 O O . LYS A 1 452 ? 19.425 -8.855 -32.843 1.00 66.69 452 LYS A O 1
ATOM 3577 N N . GLY A 1 453 ? 17.600 -8.849 -34.146 1.00 72.44 453 GLY A N 1
ATOM 3578 C CA . GLY A 1 453 ? 16.677 -9.262 -33.094 1.00 72.44 453 GLY A CA 1
ATOM 3579 C C . GLY A 1 453 ? 15.251 -8.788 -33.336 1.00 72.44 453 GLY A C 1
ATOM 3580 O O . GLY A 1 453 ? 14.783 -8.719 -34.475 1.00 72.44 453 GLY A O 1
ATOM 3581 N N . PHE A 1 454 ? 14.562 -8.464 -32.246 1.00 73.62 454 PHE A N 1
ATOM 3582 C CA . PHE A 1 454 ? 13.200 -7.946 -32.265 1.00 73.62 454 PHE A CA 1
ATOM 3583 C C . PHE A 1 454 ? 13.147 -6.557 -31.620 1.00 73.62 454 PHE A C 1
ATOM 3585 O O . PHE A 1 454 ? 13.882 -6.272 -30.678 1.00 73.62 454 PHE A O 1
ATOM 3592 N N . GLY A 1 455 ? 12.276 -5.702 -32.142 1.00 78.75 455 GLY A N 1
ATOM 3593 C CA . GLY A 1 455 ? 11.913 -4.400 -31.599 1.00 78.75 455 GLY A CA 1
ATOM 3594 C C . GLY A 1 455 ? 10.393 -4.268 -31.564 1.00 78.75 455 GLY A C 1
ATOM 3595 O O . GLY A 1 455 ? 9.674 -5.116 -32.095 1.00 78.75 455 GLY A O 1
ATOM 3596 N N . ARG A 1 456 ? 9.885 -3.212 -30.937 1.00 82.38 456 ARG A N 1
ATOM 3597 C CA . ARG A 1 456 ? 8.449 -2.919 -30.893 1.00 82.38 456 ARG A CA 1
ATOM 3598 C C . ARG A 1 456 ? 8.216 -1.423 -30.998 1.00 82.38 456 ARG A C 1
ATOM 3600 O O . ARG A 1 456 ? 9.015 -0.666 -30.457 1.00 82.38 456 ARG A O 1
ATOM 3607 N N . PHE A 1 457 ? 7.135 -1.020 -31.657 1.00 80.62 457 PHE A N 1
ATOM 3608 C CA . PHE A 1 457 ? 6.675 0.365 -31.637 1.00 80.62 457 PHE A CA 1
ATOM 3609 C C . PHE A 1 457 ? 5.161 0.452 -31.514 1.00 80.62 457 PHE A C 1
ATOM 3611 O O . PHE A 1 457 ? 4.445 -0.502 -31.816 1.00 80.62 457 PHE A O 1
ATOM 3618 N N . VAL A 1 458 ? 4.687 1.604 -31.060 1.00 68.31 458 VAL A N 1
ATOM 3619 C CA . VAL A 1 458 ? 3.268 1.888 -30.864 1.00 68.31 458 VAL A CA 1
ATOM 3620 C C . VAL A 1 458 ? 2.847 2.942 -31.876 1.00 68.31 458 VAL A C 1
ATOM 3622 O O . VAL A 1 458 ? 3.416 4.031 -31.906 1.00 68.31 458 VAL A O 1
ATOM 3625 N N . LYS A 1 459 ? 1.862 2.610 -32.712 1.00 84.88 459 LYS A N 1
ATOM 3626 C CA . LYS A 1 459 ? 1.148 3.572 -33.555 1.00 84.88 459 LYS A CA 1
ATOM 3627 C C . LYS A 1 459 ? 0.090 4.250 -32.689 1.00 84.88 459 LYS A C 1
ATOM 3629 O O . LYS A 1 459 ? -0.739 3.542 -32.114 1.00 84.88 459 LYS A O 1
ATOM 3634 N N . MET A 1 460 ? 0.134 5.577 -32.599 1.00 65.12 460 MET A N 1
ATOM 3635 C CA . MET A 1 460 ? -0.937 6.369 -31.974 1.00 65.12 460 MET A CA 1
ATOM 3636 C C . MET A 1 460 ? -2.104 6.600 -32.922 1.00 65.12 460 MET A C 1
ATOM 3638 O O . MET A 1 460 ? -1.858 6.706 -34.151 1.00 65.12 460 MET A O 1
#